Protein AF-A0A933ZCR9-F1 (afdb_monomer_lite)

Foldseek 3Di:
DLVVLLCLLCCQLCVLFLVLLVCLLVLNNLVSLVSPALVNNVRSNLNSLVRSCVLLVHDSVVLVVLAPVVLSVVLNVQLHVLSVLLNVLCVVCVVVCPDPLNNPDDDPDSTSLSSLQSVLVSVVVPCSNNVSSNSNSVSSVVSVVSSVSSSVSSSPDPVSVVSNVVVVVVVVVVVVVVVVVVVVVVVVVVVVVVQLVVLAVVLVVVLPDPQLPPCPDSDPSSVVSYDPVSVVSNVVSVVVVVVVVVVVVLLVLLQVLLVCLVCLNDDPSNCVSFPPCSVVSNCLSVLNDALVNQADDLVNGGPCVYPSSVSSLLSNLQSVLANLVNLLPRQDGHPSSLVNCLDVVRQRDLSNLVSLQVNLQVLLVVCVVVVDPVSLVSSQSSLVSSVSSVSDDHHPSSVVSVVVVVVD

Radius of gyration: 64.04 Å; chains: 1; bounding box: 110×55×159 Å

Sequence (408 aa):
MASDLGSVFSTHALAALTRARAQFELDRWTPGIEAVSEQALRAALNQAVAATARAASVGSAKVLALVPQQEVDAVLAELGPKQKLAHETTRRYGSSFNSFLARSLHVEDSTAGAYLRGLASRHYDDDFISGPLGSFADELTRWQDLMERCISAVRADRALAMSFRLRKLVRVVVSVGAGFVVSAVIAATAWWWLVAVASRKRLDAALANPDPCADASIPAADRRHARPPQLAALQARVDQCAQQRRREAYVAGCTALADHVESGQLTPADDATAGASAPLLRRVAGAGLTLEDLTIDDKAFPCQDTPAGVRLWSLFARSASKAEGLWGQAEKLSPKVTSLLTQKPFALSEESQKQLANHADTITRRALVTGLPAELAHSRTLCNLQVKLGAEPLGRGCKALFRLDAGK

Secondary structure (DSSP, 8-state):
-HHHHHHHHHHHHTHHHHHHHHHHTTT-HHHHHHHT-HHHHHHHHHHHHHHHHHHHTS-HHHHHTTS-HHHHHHHHHHHHHHHHHHHHHHHHSTTGGGSHHHHT---SS--HHHHHHHHHHHTTT-HHHHHHHHHHHHHHHHHHHHHHHHHHHHHH-HHHHHHHHHHHHHHHHHHHHHHHHHHHHHHHHHHHHHHHHHHHHHHHHHHT-S-TTS-TT--HHHHTT--HHHHHHHHHHHHHHHHHHHHHHHHHHHHHHHHHHHHT---HHHHHHHGGGHHHHHHHHTT---TGGGG--GGGSTTTTSHHHHHHHHHHHHHHHT-HHHHTT-----HHHHHHHTSGGGPPPHHHHHHHHHHHHHHHHHHHHH--HHHHHHHHHHHHHHHHTT-PSPPHHHHHHHHHHHT-

pLDDT: mean 93.29, std 7.71, range [57.16, 98.5]

Structure (mmCIF, N/CA/C/O backbone):
data_AF-A0A933ZCR9-F1
#
_entry.id   AF-A0A933ZCR9-F1
#
loop_
_atom_site.group_PDB
_atom_site.id
_atom_site.type_symbol
_atom_site.label_atom_id
_atom_site.label_alt_id
_atom_site.label_comp_id
_atom_site.label_asym_id
_atom_site.label_entity_id
_atom_site.label_seq_id
_atom_site.pdbx_PDB_ins_code
_atom_site.Cartn_x
_atom_site.Cartn_y
_atom_site.Cartn_z
_atom_site.occupancy
_atom_site.B_iso_or_equiv
_atom_site.auth_seq_id
_atom_site.auth_comp_id
_atom_site.auth_asym_id
_atom_site.auth_atom_id
_atom_site.pdbx_PDB_model_num
ATOM 1 N N . MET A 1 1 ? 25.235 -3.968 -55.998 1.00 57.78 1 MET A N 1
ATOM 2 C CA . MET A 1 1 ? 25.898 -4.843 -54.999 1.00 57.78 1 MET A CA 1
ATOM 3 C C . MET A 1 1 ? 27.324 -5.215 -55.389 1.00 57.78 1 MET A C 1
ATOM 5 O O . MET A 1 1 ? 28.221 -4.722 -54.729 1.00 57.78 1 MET A O 1
ATOM 9 N N . ALA A 1 2 ? 27.590 -6.011 -56.439 1.00 65.81 2 ALA A N 1
ATOM 10 C CA . ALA A 1 2 ? 28.974 -6.170 -56.943 1.00 65.81 2 ALA A CA 1
ATOM 11 C C . ALA A 1 2 ? 29.541 -4.836 -57.479 1.00 65.81 2 ALA A C 1
ATOM 13 O O . ALA A 1 2 ? 30.719 -4.531 -57.317 1.00 65.81 2 ALA A O 1
ATOM 14 N N . SER A 1 3 ? 28.648 -3.987 -57.999 1.00 78.00 3 SER A N 1
ATOM 15 C CA . SER A 1 3 ? 28.891 -2.576 -58.317 1.00 78.00 3 SER A CA 1
ATOM 16 C C . SER A 1 3 ? 29.481 -1.767 -57.155 1.00 78.00 3 SER A C 1
ATOM 18 O O . SER A 1 3 ? 30.274 -0.866 -57.406 1.00 78.00 3 SER A O 1
ATOM 20 N N . ASP A 1 4 ? 29.133 -2.097 -55.906 1.00 88.00 4 ASP A N 1
ATOM 21 C CA . ASP A 1 4 ? 29.394 -1.249 -54.735 1.00 88.00 4 ASP A CA 1
ATOM 22 C C . ASP A 1 4 ? 30.826 -1.452 -54.211 1.00 88.00 4 ASP A C 1
ATOM 24 O O . ASP A 1 4 ? 31.459 -0.517 -53.740 1.00 88.00 4 ASP A O 1
ATOM 28 N N . LEU A 1 5 ? 31.379 -2.666 -54.327 1.00 91.56 5 LEU A N 1
ATOM 29 C CA . LEU A 1 5 ? 32.791 -2.911 -54.001 1.00 91.56 5 LEU A CA 1
ATOM 30 C C . LEU A 1 5 ? 33.715 -2.320 -55.064 1.00 91.56 5 LEU A C 1
ATOM 32 O O . LEU A 1 5 ? 34.722 -1.699 -54.733 1.00 91.56 5 LEU A O 1
ATOM 36 N N . GLY A 1 6 ? 33.343 -2.467 -56.338 1.00 93.56 6 GLY A N 1
ATOM 37 C CA . GLY A 1 6 ? 34.090 -1.860 -57.432 1.00 93.56 6 GLY A CA 1
ATOM 38 C C . GLY A 1 6 ? 34.107 -0.335 -57.360 1.00 93.56 6 GLY A C 1
ATOM 39 O O . GLY A 1 6 ? 35.127 0.257 -57.687 1.00 93.56 6 GLY A O 1
ATOM 40 N N . SER A 1 7 ? 33.017 0.302 -56.912 1.00 94.62 7 SER A N 1
ATOM 41 C CA . SER A 1 7 ? 32.989 1.758 -56.725 1.00 94.62 7 SER A CA 1
ATOM 42 C C . SE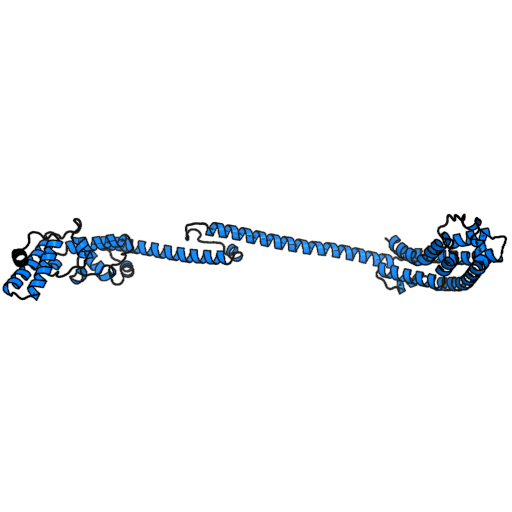R A 1 7 ? 33.844 2.219 -55.538 1.00 94.62 7 SER A C 1
ATOM 44 O O . SER A 1 7 ? 34.529 3.237 -55.643 1.00 94.62 7 SER A O 1
ATOM 46 N N . VAL A 1 8 ? 33.872 1.464 -54.430 1.00 95.38 8 VAL A N 1
ATOM 47 C CA . VAL A 1 8 ? 34.785 1.740 -53.303 1.00 95.38 8 VAL A CA 1
ATOM 48 C C . VAL A 1 8 ? 36.238 1.654 -53.766 1.00 95.38 8 VAL A C 1
ATOM 50 O O . VAL A 1 8 ? 37.016 2.570 -53.501 1.00 95.38 8 VAL A O 1
ATOM 53 N N . PHE A 1 9 ? 36.599 0.600 -54.504 1.00 97.00 9 PHE A N 1
ATOM 54 C CA . PHE A 1 9 ? 37.951 0.453 -55.039 1.00 97.00 9 PHE A CA 1
ATOM 55 C C . PHE A 1 9 ? 38.296 1.592 -56.008 1.00 97.00 9 PHE A C 1
ATOM 57 O O . PHE A 1 9 ? 39.320 2.247 -55.831 1.00 97.00 9 PHE A O 1
ATOM 64 N N . SER A 1 10 ? 37.425 1.882 -56.985 1.00 96.06 10 SER A N 1
ATOM 65 C CA . SER A 1 10 ? 37.676 2.912 -58.003 1.00 96.06 10 SER A CA 1
ATOM 66 C C . SER A 1 10 ? 37.853 4.303 -57.403 1.00 96.06 10 SER A C 1
ATOM 68 O O . SER A 1 10 ? 38.769 5.021 -57.790 1.00 96.06 10 SER A O 1
ATOM 70 N N . THR A 1 11 ? 37.014 4.664 -56.426 1.00 96.56 11 THR A N 1
ATOM 71 C CA . THR A 1 11 ? 37.052 5.978 -55.764 1.00 96.56 11 THR A CA 1
ATOM 72 C C . THR A 1 11 ? 38.414 6.243 -55.133 1.00 96.56 11 THR A C 1
ATOM 74 O O . THR A 1 11 ? 38.951 7.340 -55.245 1.00 96.56 11 THR A O 1
ATOM 77 N N . HIS A 1 12 ? 38.993 5.234 -54.483 1.00 97.00 12 HIS A N 1
ATOM 78 C CA . HIS A 1 12 ? 40.283 5.376 -53.819 1.00 97.00 12 HIS A CA 1
ATOM 79 C C . HIS A 1 12 ? 41.464 5.198 -54.779 1.00 97.00 12 HIS A C 1
ATOM 81 O O . HIS A 1 12 ? 42.428 5.953 -54.680 1.00 97.00 12 HIS A O 1
ATOM 87 N N . ALA A 1 13 ? 41.388 4.258 -55.727 1.00 96.88 13 ALA A N 1
ATOM 88 C CA . ALA A 1 13 ? 42.482 3.969 -56.655 1.00 96.88 13 ALA A CA 1
ATOM 89 C C . ALA A 1 13 ? 42.747 5.141 -57.614 1.00 96.88 13 ALA A C 1
ATOM 91 O O . ALA A 1 13 ? 43.897 5.460 -57.908 1.00 96.88 13 ALA A O 1
ATOM 92 N N . LEU A 1 14 ? 41.684 5.824 -58.051 1.00 96.62 14 LEU A N 1
ATOM 93 C CA . LEU A 1 14 ? 41.764 6.959 -58.973 1.00 96.62 14 LEU A CA 1
ATOM 94 C C . LEU A 1 14 ? 41.868 8.316 -58.253 1.00 96.62 14 LEU A C 1
ATOM 96 O O . LEU A 1 14 ? 41.995 9.345 -58.910 1.00 96.62 14 LEU A O 1
ATOM 100 N N . ALA A 1 15 ? 41.885 8.347 -56.913 1.00 95.88 15 ALA A N 1
ATOM 101 C CA . ALA A 1 15 ? 41.887 9.591 -56.135 1.00 95.88 15 ALA A CA 1
ATOM 102 C C . ALA A 1 15 ? 43.082 10.511 -56.448 1.00 95.88 15 ALA A C 1
ATOM 104 O O . ALA A 1 15 ? 42.958 11.736 -56.406 1.00 95.88 15 ALA A O 1
ATOM 105 N N . ALA A 1 16 ? 44.252 9.944 -56.755 1.00 96.50 16 ALA A N 1
ATOM 106 C CA . ALA A 1 16 ? 45.425 10.715 -57.169 1.00 96.50 16 ALA A CA 1
ATOM 107 C C . ALA A 1 16 ? 45.204 11.406 -58.528 1.00 96.50 16 ALA A C 1
ATOM 109 O O . ALA A 1 16 ? 45.447 12.605 -58.639 1.00 96.50 16 ALA A O 1
ATOM 110 N N . LEU A 1 17 ? 44.645 10.692 -59.512 1.00 96.44 17 LEU A N 1
ATOM 111 C CA . LEU A 1 17 ? 44.313 11.240 -60.832 1.00 96.44 17 LEU A CA 1
ATOM 112 C C . LEU A 1 17 ? 43.226 12.316 -60.742 1.00 96.44 17 LEU A C 1
ATOM 114 O O . LEU A 1 17 ? 43.360 13.374 -61.350 1.00 96.44 17 LEU A O 1
ATOM 118 N N . THR A 1 18 ? 42.176 12.088 -59.945 1.00 95.75 18 THR A N 1
ATOM 119 C CA . THR A 1 18 ? 41.116 13.084 -59.727 1.00 95.75 18 THR A CA 1
ATOM 120 C C . THR A 1 18 ? 41.671 14.360 -59.094 1.00 95.75 18 THR A C 1
ATOM 122 O O . THR A 1 18 ? 41.317 15.459 -59.515 1.00 95.75 18 THR A O 1
ATOM 125 N N . ARG A 1 19 ? 42.582 14.237 -58.116 1.00 96.19 19 ARG A N 1
ATOM 126 C CA . ARG A 1 19 ? 43.256 15.398 -57.513 1.00 96.19 19 ARG A CA 1
ATOM 127 C C . ARG A 1 19 ? 44.158 16.120 -58.507 1.00 96.19 19 ARG A C 1
ATOM 129 O O . ARG A 1 19 ? 44.105 17.343 -58.552 1.00 96.19 19 ARG A O 1
ATOM 136 N N . ALA A 1 20 ? 44.952 15.391 -59.292 1.00 96.38 20 ALA A N 1
ATOM 137 C CA . ALA A 1 20 ? 45.811 15.986 -60.314 1.00 96.38 20 ALA A CA 1
ATOM 138 C C . ALA A 1 20 ? 44.998 16.765 -61.346 1.00 96.38 20 ALA A C 1
ATOM 140 O O . ALA A 1 20 ? 45.296 17.927 -61.602 1.00 96.38 20 ALA A O 1
ATOM 141 N N . ARG A 1 21 ? 43.905 16.177 -61.844 1.00 94.62 21 ARG A N 1
ATOM 142 C CA . ARG A 1 21 ? 42.966 16.863 -62.733 1.00 94.62 21 ARG A CA 1
ATOM 143 C C . ARG A 1 21 ? 42.434 18.154 -62.116 1.00 94.62 21 ARG A C 1
ATOM 145 O O . ARG A 1 21 ? 42.495 19.189 -62.763 1.00 94.62 21 ARG A O 1
ATOM 152 N N . ALA A 1 22 ? 41.960 18.109 -60.872 1.00 94.50 22 ALA A N 1
ATOM 153 C CA . ALA A 1 22 ? 41.454 19.305 -60.201 1.00 94.50 22 ALA A CA 1
ATOM 154 C C . ALA A 1 22 ? 42.527 20.404 -60.069 1.00 94.50 22 ALA A C 1
ATOM 156 O O . ALA A 1 22 ? 42.195 21.583 -60.076 1.00 94.50 22 ALA A O 1
ATOM 157 N N . GLN A 1 23 ? 43.814 20.049 -59.960 1.00 95.56 23 GLN A N 1
ATOM 158 C CA . GLN A 1 23 ? 44.898 21.037 -60.021 1.00 95.56 23 GLN A CA 1
ATOM 159 C C . GLN A 1 23 ? 45.109 21.564 -61.446 1.00 95.56 23 GLN A C 1
ATOM 161 O O . GLN A 1 23 ? 45.300 22.764 -61.621 1.00 95.56 23 GLN A O 1
ATOM 166 N N . PHE A 1 24 ? 45.042 20.700 -62.459 1.00 93.12 24 PHE A N 1
ATOM 167 C CA . PHE A 1 24 ? 45.184 21.104 -63.858 1.00 93.12 24 PHE A CA 1
ATOM 168 C C . PHE A 1 24 ? 44.065 22.041 -64.330 1.00 93.12 24 PHE A C 1
ATOM 170 O O . PHE A 1 24 ? 44.349 23.006 -65.030 1.00 93.12 24 PHE A O 1
ATOM 177 N N . GLU A 1 25 ? 42.826 21.824 -63.883 1.00 90.69 25 GLU A N 1
ATOM 178 C CA . GLU A 1 25 ? 41.686 22.720 -64.145 1.00 90.69 25 GLU A CA 1
ATOM 179 C C . GLU A 1 25 ? 41.847 24.104 -63.488 1.00 90.69 25 GLU A C 1
ATOM 181 O O . GLU A 1 25 ? 41.191 25.064 -63.883 1.00 90.69 25 GLU A O 1
ATOM 186 N N . LEU A 1 26 ? 42.725 24.218 -62.486 1.00 92.25 26 LEU A N 1
ATOM 187 C CA . LEU A 1 26 ? 43.056 25.467 -61.796 1.00 92.25 26 LEU A CA 1
ATOM 188 C C . LEU A 1 26 ? 44.363 26.099 -62.306 1.00 92.25 26 LEU A C 1
ATOM 190 O O . LEU A 1 26 ? 44.931 26.944 -61.611 1.00 92.25 26 LEU A O 1
ATOM 194 N N . ASP A 1 27 ? 44.872 25.659 -63.463 1.00 91.94 27 ASP A N 1
ATOM 195 C CA . ASP A 1 27 ? 46.170 26.054 -64.033 1.00 91.94 27 ASP A CA 1
ATOM 196 C C . ASP A 1 27 ? 47.367 25.786 -63.081 1.00 91.94 27 ASP A C 1
ATOM 198 O O . ASP A 1 27 ? 48.426 26.413 -63.164 1.00 91.94 27 ASP A O 1
ATOM 202 N N . ARG A 1 28 ? 47.230 24.840 -62.137 1.00 93.44 28 ARG A N 1
ATOM 203 C CA . ARG A 1 28 ? 48.271 24.465 -61.159 1.00 93.44 28 ARG A CA 1
ATOM 204 C C . ARG A 1 28 ? 49.031 23.228 -61.623 1.00 93.44 28 ARG A C 1
ATOM 206 O O . ARG A 1 28 ? 48.909 22.140 -61.060 1.00 93.44 28 ARG A O 1
ATOM 213 N N . TRP A 1 29 ? 49.859 23.418 -62.643 1.00 92.25 29 TRP A N 1
ATOM 214 C CA . TRP A 1 29 ? 50.585 22.347 -63.334 1.00 92.25 29 TRP A CA 1
ATOM 215 C C . TRP A 1 29 ? 51.539 21.565 -62.433 1.00 92.25 29 TRP A C 1
ATOM 217 O O . TRP A 1 29 ? 51.454 20.342 -62.363 1.00 92.25 29 TRP A O 1
ATOM 227 N N . THR A 1 30 ? 52.408 22.264 -61.700 1.00 94.69 30 THR A N 1
ATOM 228 C CA . THR A 1 30 ? 53.403 21.639 -60.818 1.00 94.69 30 THR A CA 1
ATOM 229 C C . THR A 1 30 ? 52.731 20.814 -59.708 1.00 94.69 30 THR A C 1
ATOM 231 O O . THR A 1 30 ? 52.989 19.610 -59.658 1.00 94.69 30 THR A O 1
ATOM 234 N N . PRO A 1 31 ? 51.772 21.356 -58.920 1.00 96.38 31 PRO A N 1
ATOM 235 C CA . PRO A 1 31 ? 51.023 20.545 -57.955 1.00 96.38 31 PRO A CA 1
ATOM 236 C C . PRO A 1 31 ? 50.242 19.385 -58.585 1.00 96.38 31 PRO A C 1
ATOM 238 O O . PRO A 1 31 ? 50.102 18.327 -57.972 1.00 96.38 31 PRO A O 1
ATOM 241 N N . GLY A 1 32 ? 49.717 19.565 -59.801 1.00 96.31 32 GLY A N 1
ATOM 242 C CA . GLY A 1 32 ? 49.005 18.511 -60.518 1.00 96.31 32 GLY A CA 1
ATOM 243 C C . GLY A 1 32 ? 49.913 17.345 -60.906 1.00 96.31 32 GLY A C 1
ATOM 244 O O . GLY A 1 32 ? 49.552 16.198 -60.659 1.00 96.31 32 GLY A O 1
ATOM 245 N N . ILE A 1 33 ? 51.117 17.621 -61.421 1.00 96.94 33 ILE A N 1
ATOM 246 C CA . ILE A 1 33 ? 52.121 16.592 -61.737 1.00 96.94 33 ILE A CA 1
ATOM 247 C C . ILE A 1 33 ? 52.625 15.910 -60.458 1.00 96.94 33 ILE A C 1
ATOM 249 O O . ILE A 1 33 ? 52.781 14.690 -60.434 1.00 96.94 33 ILE A O 1
ATOM 253 N N . GLU A 1 34 ? 52.842 16.652 -59.369 1.00 96.81 34 GLU A N 1
ATOM 254 C CA . GLU A 1 34 ? 53.254 16.081 -58.076 1.00 96.81 34 GLU A CA 1
ATOM 255 C C . GLU A 1 34 ? 52.186 15.145 -57.476 1.00 96.81 34 GLU A C 1
ATOM 257 O O . GLU A 1 34 ? 52.515 14.102 -56.894 1.00 96.81 34 GLU A O 1
ATOM 262 N N . ALA A 1 35 ? 50.900 15.472 -57.659 1.00 96.94 35 ALA A N 1
ATOM 263 C CA . ALA A 1 35 ? 49.771 14.690 -57.149 1.00 96.94 35 ALA A CA 1
ATOM 264 C C . ALA A 1 35 ? 49.655 13.282 -57.763 1.00 96.94 35 ALA A C 1
ATOM 266 O O . ALA A 1 35 ? 49.027 12.410 -57.155 1.00 96.94 35 ALA A O 1
ATOM 267 N N . VAL A 1 36 ? 50.275 13.051 -58.924 1.00 97.25 36 VAL A N 1
ATOM 268 C CA . VAL A 1 36 ? 50.370 11.748 -59.610 1.00 97.25 36 VAL A CA 1
ATOM 269 C C . VAL A 1 36 ? 51.797 11.193 -59.603 1.00 97.25 36 VAL A C 1
ATOM 271 O O . VAL A 1 36 ? 52.212 10.490 -60.520 1.00 97.25 36 VAL A O 1
ATOM 274 N N . SER A 1 37 ? 52.551 11.482 -58.542 1.00 97.19 37 SER A N 1
ATOM 275 C CA . SER A 1 37 ? 53.825 10.809 -58.282 1.00 97.19 37 SER A CA 1
ATOM 276 C C . SER A 1 37 ? 53.674 9.310 -58.066 1.00 97.19 37 SER A C 1
ATOM 278 O O . SER A 1 37 ? 52.630 8.834 -57.615 1.00 97.19 37 SER A O 1
ATOM 280 N N . GLU A 1 38 ? 54.761 8.573 -58.308 1.00 97.38 38 GLU A N 1
ATOM 281 C CA . GLU A 1 38 ? 54.852 7.140 -58.007 1.00 97.38 38 GLU A CA 1
ATOM 282 C C . GLU A 1 38 ? 54.348 6.833 -56.586 1.00 97.38 38 GLU A C 1
ATOM 284 O O . GLU A 1 38 ? 53.498 5.963 -56.378 1.00 97.38 38 GLU A O 1
ATOM 289 N N . GLN A 1 39 ? 54.824 7.601 -55.600 1.00 97.19 39 GLN A N 1
ATOM 290 C CA . GLN A 1 39 ? 54.431 7.443 -54.204 1.00 97.19 39 GLN A CA 1
ATOM 291 C C . GLN A 1 39 ? 52.937 7.722 -53.991 1.00 97.19 39 GLN A C 1
ATOM 293 O O . GLN A 1 39 ? 52.275 6.979 -53.262 1.00 97.19 39 GLN A O 1
ATOM 298 N N . ALA A 1 40 ? 52.389 8.766 -54.622 1.00 97.06 40 ALA A N 1
ATOM 299 C CA . ALA A 1 40 ? 50.978 9.118 -54.494 1.00 97.06 40 ALA A CA 1
ATOM 300 C C . ALA A 1 40 ? 50.055 8.060 -55.118 1.00 97.06 40 ALA A C 1
ATOM 302 O O . ALA A 1 40 ? 49.039 7.710 -54.512 1.00 97.06 40 ALA A O 1
ATOM 303 N N . LEU A 1 41 ? 50.417 7.515 -56.283 1.00 97.75 41 LEU A N 1
ATOM 304 C CA . LEU A 1 41 ? 49.654 6.460 -56.955 1.00 97.75 41 LEU A CA 1
ATOM 305 C C . LEU A 1 41 ? 49.719 5.138 -56.184 1.00 97.75 41 LEU A C 1
ATOM 307 O O . LEU A 1 41 ? 48.682 4.514 -55.945 1.00 97.75 41 LEU A O 1
ATOM 311 N N . ARG A 1 42 ? 50.903 4.751 -55.691 1.00 97.88 42 ARG A N 1
ATOM 312 C CA . ARG A 1 42 ? 51.064 3.566 -54.832 1.00 97.88 42 ARG A CA 1
ATOM 313 C C . ARG A 1 42 ? 50.271 3.703 -53.530 1.00 97.88 42 ARG A C 1
ATOM 315 O O . ARG A 1 42 ? 49.605 2.758 -53.103 1.00 97.88 42 ARG A O 1
ATOM 322 N N . ALA A 1 43 ? 50.286 4.885 -52.912 1.00 97.25 43 ALA A N 1
ATOM 323 C CA . ALA A 1 43 ? 49.485 5.163 -51.722 1.00 97.25 43 ALA A CA 1
ATOM 324 C C . ALA A 1 43 ? 47.976 5.077 -52.008 1.00 97.25 43 ALA A C 1
ATOM 326 O O . ALA A 1 43 ? 47.247 4.473 -51.219 1.00 97.25 43 ALA A O 1
ATOM 327 N N . ALA A 1 44 ? 47.510 5.626 -53.134 1.00 97.12 44 ALA A N 1
ATOM 328 C CA . ALA A 1 44 ? 46.111 5.551 -53.556 1.00 97.12 44 ALA A CA 1
ATOM 329 C C . ALA A 1 44 ? 45.656 4.0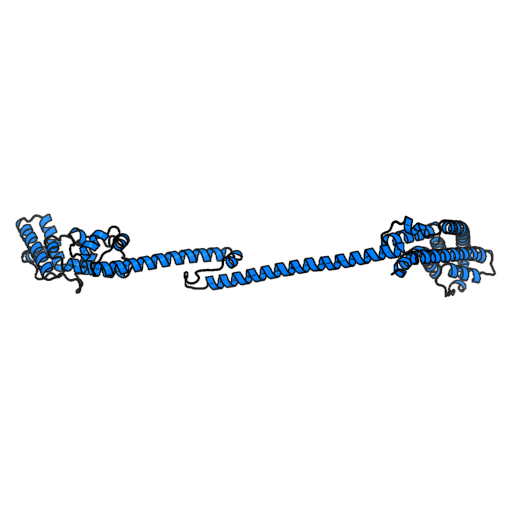97 -53.782 1.00 97.12 44 ALA A C 1
ATOM 331 O O . ALA A 1 44 ? 44.610 3.688 -53.271 1.00 97.12 44 ALA A O 1
ATOM 332 N N . LEU A 1 45 ? 46.480 3.281 -54.448 1.00 97.88 45 LEU A N 1
ATOM 333 C CA . LEU A 1 45 ? 46.218 1.853 -54.637 1.00 97.88 45 LEU A CA 1
ATOM 334 C C . LEU A 1 45 ? 46.131 1.105 -53.297 1.00 97.88 45 LEU A C 1
ATOM 336 O O . LEU A 1 45 ? 45.170 0.373 -53.055 1.00 97.88 45 LEU A O 1
ATOM 340 N N . ASN A 1 46 ? 47.081 1.328 -52.387 1.00 97.75 46 ASN A N 1
ATOM 341 C CA . ASN A 1 46 ? 47.066 0.705 -51.059 1.00 97.75 46 ASN A CA 1
ATOM 342 C C . ASN A 1 46 ? 45.814 1.089 -50.254 1.00 97.75 46 ASN A C 1
ATOM 344 O O . ASN A 1 46 ? 45.206 0.243 -49.589 1.00 97.75 46 ASN A O 1
ATOM 348 N N . GLN A 1 47 ? 45.386 2.352 -50.340 1.00 97.38 47 GLN A N 1
ATOM 349 C CA . GLN A 1 47 ? 44.141 2.813 -49.725 1.00 97.38 47 GLN A CA 1
ATOM 350 C C . GLN A 1 47 ? 42.914 2.141 -50.350 1.00 97.38 47 GLN A C 1
ATOM 352 O O . GLN A 1 47 ? 42.012 1.738 -49.612 1.00 97.38 47 GLN A O 1
ATOM 357 N N . ALA A 1 48 ? 42.892 1.959 -51.672 1.00 97.44 48 ALA A N 1
ATOM 358 C CA . ALA A 1 48 ? 41.816 1.262 -52.372 1.00 97.44 48 ALA A CA 1
ATOM 359 C C . ALA A 1 48 ? 41.692 -0.200 -51.937 1.00 97.44 48 ALA A C 1
ATOM 361 O O . ALA A 1 48 ? 40.591 -0.659 -51.610 1.00 97.44 48 ALA A O 1
ATOM 362 N N . VAL A 1 49 ? 42.822 -0.904 -51.843 1.00 97.94 49 VAL A N 1
ATOM 363 C CA . VAL A 1 49 ? 42.898 -2.279 -51.334 1.00 97.94 49 VAL A CA 1
ATOM 364 C C . VAL A 1 49 ? 42.359 -2.345 -49.902 1.00 97.94 49 VAL A C 1
ATOM 366 O O . VAL A 1 49 ? 41.466 -3.143 -49.613 1.00 97.94 49 VAL A O 1
ATOM 369 N N . ALA A 1 50 ? 42.826 -1.464 -49.011 1.00 97.38 50 ALA A N 1
ATOM 370 C CA . ALA A 1 50 ? 42.408 -1.447 -47.609 1.00 97.38 50 ALA A CA 1
ATOM 371 C C . ALA A 1 50 ? 40.927 -1.069 -47.417 1.00 97.38 50 ALA A C 1
ATOM 373 O O . ALA A 1 50 ? 40.233 -1.648 -46.576 1.00 97.38 50 ALA A O 1
ATOM 374 N N . ALA A 1 51 ? 40.411 -0.095 -48.170 1.00 96.44 51 ALA A N 1
ATOM 375 C CA . ALA A 1 51 ? 39.005 0.305 -48.114 1.00 96.44 51 ALA A CA 1
ATOM 376 C C . ALA A 1 51 ? 38.084 -0.822 -48.597 1.00 96.44 51 ALA A C 1
ATOM 378 O O . ALA A 1 51 ? 37.108 -1.159 -47.923 1.00 96.44 51 ALA A O 1
ATOM 379 N N . THR A 1 52 ? 38.447 -1.464 -49.705 1.00 96.19 52 THR A N 1
ATOM 380 C CA . THR A 1 52 ? 37.688 -2.581 -50.282 1.00 96.19 52 THR A CA 1
ATOM 381 C C . THR A 1 52 ? 37.705 -3.798 -49.360 1.00 96.19 52 THR A C 1
ATOM 383 O O . THR A 1 52 ? 36.658 -4.392 -49.101 1.00 96.19 52 THR A O 1
ATOM 386 N N . ALA A 1 53 ? 38.862 -4.119 -48.773 1.00 96.12 53 ALA A N 1
ATOM 387 C CA . ALA A 1 53 ? 39.002 -5.194 -47.794 1.00 96.12 53 ALA A CA 1
ATOM 388 C C . ALA A 1 53 ? 38.124 -4.957 -46.551 1.00 96.12 53 ALA A C 1
ATOM 390 O O . ALA A 1 53 ? 37.375 -5.845 -46.135 1.00 96.12 53 ALA A O 1
ATOM 391 N N . ARG A 1 54 ? 38.121 -3.727 -46.010 1.00 95.44 54 ARG A N 1
ATOM 392 C CA . ARG A 1 54 ? 37.250 -3.332 -44.885 1.00 95.44 54 ARG A CA 1
ATOM 393 C C . ARG A 1 54 ? 35.764 -3.393 -45.231 1.00 95.44 54 ARG A C 1
ATOM 395 O O . ARG A 1 54 ? 34.965 -3.813 -44.387 1.00 95.44 54 ARG A O 1
ATOM 402 N N . ALA A 1 55 ? 35.389 -2.985 -46.443 1.00 93.31 55 ALA A N 1
ATOM 403 C CA . ALA A 1 55 ? 34.010 -3.053 -46.914 1.00 93.31 55 ALA A CA 1
ATOM 404 C C . ALA A 1 55 ? 33.535 -4.513 -46.997 1.00 93.31 55 ALA A C 1
ATOM 406 O O . ALA A 1 55 ? 32.495 -4.853 -46.429 1.00 93.31 55 ALA A O 1
ATOM 407 N N . ALA A 1 56 ? 34.343 -5.384 -47.608 1.00 93.38 56 ALA A N 1
ATOM 408 C CA . ALA A 1 56 ? 34.053 -6.806 -47.791 1.00 93.38 56 ALA A CA 1
ATOM 409 C C . ALA A 1 56 ? 34.322 -7.684 -46.552 1.00 93.38 56 ALA A C 1
ATOM 411 O O . ALA A 1 56 ? 34.000 -8.873 -46.585 1.00 93.38 56 ALA A O 1
ATOM 412 N N . SER A 1 57 ? 34.882 -7.122 -45.471 1.00 92.81 57 SER A N 1
ATOM 413 C CA . SER A 1 57 ? 35.319 -7.858 -44.272 1.00 92.81 57 SER A CA 1
ATOM 414 C C . SER A 1 57 ? 36.286 -9.006 -44.580 1.00 92.81 57 SER A C 1
ATOM 416 O O . SER A 1 57 ? 36.167 -10.099 -44.034 1.00 92.81 57 SER A O 1
ATOM 418 N N . VAL A 1 58 ? 37.257 -8.753 -45.455 1.00 95.25 58 VAL A N 1
ATOM 419 C CA . VAL A 1 58 ? 38.339 -9.696 -45.766 1.00 95.25 58 VAL A CA 1
ATOM 420 C C . VAL A 1 58 ? 39.697 -9.072 -45.453 1.00 95.25 58 VAL A C 1
ATOM 422 O O . VAL A 1 58 ? 39.797 -7.866 -45.244 1.00 95.25 58 VAL A O 1
ATOM 425 N N . GLY A 1 59 ? 40.759 -9.878 -45.439 1.00 95.69 59 GLY A N 1
ATOM 426 C CA . GLY A 1 59 ? 42.125 -9.360 -45.337 1.00 95.69 59 GLY A CA 1
ATOM 427 C C . GLY A 1 59 ? 42.568 -8.640 -46.615 1.00 95.69 59 GLY A C 1
ATOM 428 O O . GLY A 1 59 ? 42.242 -9.077 -47.720 1.00 95.69 59 GLY A O 1
ATOM 429 N N . SER A 1 60 ? 43.361 -7.572 -46.475 1.00 97.56 60 SER A N 1
ATOM 430 C CA . SER A 1 60 ? 43.909 -6.801 -47.604 1.00 97.56 60 SER A CA 1
ATOM 431 C C . SER A 1 60 ? 44.690 -7.662 -48.597 1.00 97.56 60 SER A C 1
ATOM 433 O O . SER A 1 60 ? 44.593 -7.427 -49.795 1.00 97.56 60 SER A O 1
ATOM 435 N N . ALA A 1 61 ? 45.380 -8.709 -48.125 1.00 96.94 61 ALA A N 1
ATOM 436 C CA . ALA A 1 61 ? 46.102 -9.661 -48.973 1.00 96.94 61 ALA A CA 1
ATOM 437 C C . ALA A 1 61 ? 45.205 -10.309 -50.043 1.00 96.94 61 ALA A C 1
ATOM 439 O O . ALA A 1 61 ? 45.638 -10.520 -51.171 1.00 96.94 61 ALA A O 1
ATOM 440 N N . LYS A 1 62 ? 43.930 -10.565 -49.718 1.00 96.69 62 LYS A N 1
ATOM 441 C CA . LYS A 1 62 ? 42.973 -11.162 -50.655 1.00 96.69 62 LYS A CA 1
ATOM 442 C C . LYS A 1 62 ? 42.587 -10.202 -51.778 1.00 96.69 62 LYS A C 1
ATOM 444 O O . LYS A 1 62 ? 42.448 -10.628 -52.915 1.00 96.69 62 LYS A O 1
ATOM 449 N N . VAL A 1 63 ? 42.416 -8.919 -51.463 1.00 97.06 63 VAL A N 1
ATOM 450 C CA . VAL A 1 63 ? 42.132 -7.892 -52.477 1.00 97.06 63 VAL A CA 1
ATOM 451 C C . VAL A 1 63 ? 43.390 -7.604 -53.299 1.00 97.06 63 VAL A C 1
ATOM 453 O O . VAL A 1 63 ? 43.303 -7.460 -54.512 1.00 97.06 63 VAL A O 1
ATOM 456 N N . LEU A 1 64 ? 44.562 -7.588 -52.658 1.00 97.06 64 LEU A N 1
ATOM 457 C CA . LEU A 1 64 ? 45.848 -7.376 -53.321 1.00 97.06 64 LEU A CA 1
ATOM 458 C C . LEU A 1 64 ? 46.174 -8.483 -54.336 1.00 97.06 64 LEU A C 1
ATOM 460 O O . LEU A 1 64 ? 46.731 -8.184 -55.383 1.00 97.06 64 LEU A O 1
ATOM 464 N N . ALA A 1 65 ? 45.772 -9.730 -54.069 1.00 97.12 65 ALA A N 1
ATOM 465 C CA . ALA A 1 65 ? 45.934 -10.854 -54.995 1.00 97.12 65 ALA A CA 1
ATOM 466 C C . ALA A 1 65 ? 45.157 -10.693 -56.319 1.00 97.12 65 ALA A C 1
ATOM 468 O O . ALA A 1 65 ? 45.465 -11.377 -57.289 1.00 97.12 65 ALA A O 1
ATOM 469 N N . LEU A 1 66 ? 44.162 -9.798 -56.370 1.00 96.75 66 LEU A N 1
ATOM 470 C CA . LEU A 1 66 ? 43.425 -9.461 -57.596 1.00 96.75 66 LEU A CA 1
ATOM 471 C C . LEU A 1 66 ? 44.098 -8.348 -58.408 1.00 96.75 66 LEU A C 1
ATOM 473 O O . LEU A 1 66 ? 43.670 -8.055 -59.522 1.00 96.75 66 LEU A O 1
ATOM 477 N N . VAL A 1 67 ? 45.117 -7.701 -57.842 1.00 97.25 67 VAL A N 1
ATOM 478 C CA . VAL A 1 67 ? 45.860 -6.625 -58.488 1.00 97.25 67 VAL A CA 1
ATOM 479 C C . VAL A 1 67 ? 47.121 -7.229 -59.116 1.00 97.25 67 VAL A C 1
ATOM 481 O O . VAL A 1 67 ? 47.918 -7.824 -58.385 1.00 97.25 67 VAL A O 1
ATOM 484 N N . PRO A 1 68 ? 47.353 -7.071 -60.431 1.00 97.38 68 PRO A N 1
ATOM 485 C CA . PRO A 1 68 ? 48.557 -7.561 -61.099 1.00 97.38 68 PRO A CA 1
ATOM 486 C C . PRO A 1 68 ? 49.782 -6.737 -60.660 1.00 97.38 68 PRO A C 1
ATOM 488 O O . PRO A 1 68 ? 50.177 -5.779 -61.320 1.00 97.38 68 PRO A O 1
ATOM 491 N N . GLN A 1 69 ? 50.378 -7.096 -59.516 1.00 97.19 69 GLN A N 1
ATOM 492 C CA . GLN A 1 69 ? 51.463 -6.332 -58.875 1.00 97.19 69 GLN A CA 1
ATOM 493 C C . GLN A 1 69 ? 52.655 -6.095 -59.807 1.00 97.19 69 GLN A C 1
ATOM 495 O O . GLN A 1 69 ? 53.201 -5.002 -59.826 1.00 97.19 69 GLN A O 1
ATOM 500 N N . GLN A 1 70 ? 53.005 -7.083 -60.635 1.00 97.62 70 GLN A N 1
ATOM 501 C CA . GLN A 1 70 ? 54.106 -6.953 -61.593 1.00 97.62 70 GLN A CA 1
ATOM 502 C C . GLN A 1 70 ? 53.843 -5.859 -62.638 1.00 97.62 70 GLN A C 1
ATOM 504 O O . GLN A 1 70 ? 54.740 -5.081 -62.944 1.00 97.62 70 GLN A O 1
ATOM 509 N N . GLU A 1 71 ? 52.612 -5.758 -63.153 1.00 97.81 71 GLU A N 1
ATOM 510 C CA . GLU A 1 71 ? 52.234 -4.697 -64.096 1.00 97.81 71 GLU A CA 1
ATOM 511 C C . GLU A 1 71 ? 52.173 -3.331 -63.404 1.00 97.81 71 GLU A C 1
ATOM 513 O O . GLU A 1 71 ? 52.602 -2.333 -63.977 1.00 97.81 71 GLU A O 1
ATOM 518 N N . VAL A 1 72 ? 51.680 -3.287 -62.160 1.00 97.69 72 VAL A N 1
ATOM 519 C CA . VAL A 1 72 ? 51.659 -2.070 -61.333 1.00 97.69 72 VAL A CA 1
ATOM 520 C C . VAL A 1 72 ? 53.074 -1.542 -61.118 1.00 97.69 72 VAL A C 1
ATOM 522 O O . VAL A 1 72 ? 53.324 -0.363 -61.356 1.00 97.69 72 VAL A O 1
ATOM 525 N N . ASP A 1 73 ? 53.999 -2.402 -60.697 1.00 97.69 73 ASP A N 1
ATOM 526 C CA . ASP A 1 73 ? 55.381 -2.013 -60.431 1.00 97.69 73 ASP A CA 1
ATOM 527 C C . ASP A 1 73 ? 56.110 -1.599 -61.716 1.00 97.69 73 ASP A C 1
ATOM 529 O O . ASP A 1 73 ? 56.849 -0.616 -61.693 1.00 97.69 73 ASP A O 1
ATOM 533 N N . ALA A 1 74 ? 55.850 -2.273 -62.843 1.00 97.69 74 ALA A N 1
ATOM 534 C CA . ALA A 1 74 ? 56.413 -1.904 -64.141 1.00 97.69 74 ALA A CA 1
ATOM 535 C C . ALA A 1 74 ? 55.944 -0.514 -64.609 1.00 97.69 74 ALA A C 1
ATOM 537 O O . ALA A 1 74 ? 56.773 0.328 -64.953 1.00 97.69 74 ALA A O 1
ATOM 538 N N . VAL A 1 75 ? 54.633 -0.240 -64.562 1.00 97.81 75 VAL A N 1
ATOM 539 C CA . VAL A 1 75 ? 54.086 1.076 -64.948 1.00 97.81 75 VAL A CA 1
ATOM 540 C C . VAL A 1 75 ? 54.615 2.175 -64.026 1.00 97.81 75 VAL A C 1
ATOM 542 O O . VAL A 1 75 ? 55.003 3.238 -64.498 1.00 97.81 75 VAL A O 1
ATOM 545 N N . LEU A 1 76 ? 54.682 1.930 -62.714 1.00 97.62 76 LEU A N 1
ATOM 546 C CA . LEU A 1 76 ? 55.205 2.908 -61.757 1.00 97.62 76 LEU A CA 1
ATOM 547 C C . LEU A 1 76 ? 56.699 3.207 -61.971 1.00 97.62 76 LEU A C 1
ATOM 549 O O . LEU A 1 76 ? 57.098 4.371 -61.890 1.00 97.62 76 LEU A O 1
ATOM 553 N N . ALA A 1 77 ? 57.502 2.189 -62.298 1.00 97.38 77 ALA A N 1
ATOM 554 C CA . ALA A 1 77 ? 58.922 2.351 -62.603 1.00 97.38 77 ALA A CA 1
ATOM 555 C C . ALA A 1 77 ? 59.163 3.183 -63.877 1.00 97.38 77 ALA A C 1
ATOM 557 O O . ALA A 1 77 ? 60.094 3.988 -63.913 1.00 97.38 77 ALA A O 1
ATOM 558 N N . GLU A 1 78 ? 58.318 3.032 -64.904 1.00 97.69 78 GLU A N 1
ATOM 559 C CA . GLU A 1 78 ? 58.383 3.828 -66.141 1.00 97.69 78 GLU A CA 1
ATOM 560 C C . GLU A 1 78 ? 57.828 5.252 -65.957 1.00 97.69 78 GLU A C 1
ATOM 562 O O . GLU A 1 78 ? 58.358 6.215 -66.522 1.00 97.69 78 GLU A O 1
ATOM 567 N N . LEU A 1 79 ? 56.792 5.406 -65.129 1.00 97.44 79 LEU A N 1
ATOM 568 C CA . LEU A 1 79 ? 56.154 6.687 -64.835 1.00 97.44 79 LEU A CA 1
ATOM 569 C C . LEU A 1 79 ? 57.099 7.644 -64.092 1.00 97.44 79 LEU A C 1
ATOM 571 O O . LEU A 1 79 ? 57.123 8.833 -64.403 1.00 97.44 79 LEU A O 1
ATOM 575 N N . GLY A 1 80 ? 57.885 7.154 -63.127 1.00 96.31 80 GLY A N 1
ATOM 576 C CA . GLY A 1 80 ? 58.731 7.986 -62.260 1.00 96.31 80 GLY A CA 1
ATOM 577 C C . GLY A 1 80 ? 59.704 8.914 -63.013 1.00 96.31 80 GLY A C 1
ATOM 578 O O . GLY A 1 80 ? 59.677 10.129 -62.791 1.00 96.31 80 GLY A O 1
ATOM 579 N N . PRO A 1 81 ? 60.558 8.401 -63.921 1.00 98.06 81 PRO A N 1
ATOM 580 C CA . PRO A 1 81 ? 61.446 9.232 -64.736 1.00 98.06 81 PRO A CA 1
ATOM 581 C C . PRO A 1 81 ? 60.693 10.227 -65.630 1.00 98.06 81 PRO A C 1
ATOM 583 O O . PRO A 1 81 ? 61.075 11.395 -65.699 1.00 98.06 81 PRO A O 1
ATOM 586 N N . LYS A 1 82 ? 59.590 9.799 -66.262 1.00 98.06 82 LYS A N 1
ATOM 587 C CA . LYS A 1 82 ? 58.767 10.653 -67.139 1.00 98.06 82 LYS A CA 1
ATOM 588 C C . LYS A 1 82 ? 58.078 11.777 -66.364 1.00 98.06 82 LYS A C 1
ATOM 590 O O . LYS A 1 82 ? 58.042 12.912 -66.829 1.00 98.06 82 LYS A O 1
ATOM 595 N N . GLN A 1 83 ? 57.620 11.494 -65.145 1.00 97.81 83 GLN A N 1
ATOM 596 C CA . GLN A 1 83 ? 57.067 12.494 -64.236 1.00 97.81 83 GLN A CA 1
ATOM 597 C C . GLN A 1 83 ? 58.107 13.567 -63.891 1.00 97.81 83 GLN A C 1
ATOM 599 O O . GLN A 1 83 ? 57.789 14.753 -63.922 1.00 97.81 83 GLN A O 1
ATOM 604 N N . LYS A 1 84 ? 59.350 13.172 -63.575 1.00 97.62 84 LYS A N 1
ATOM 605 C CA . LYS A 1 84 ? 60.431 14.124 -63.262 1.00 97.62 84 LYS A CA 1
ATOM 606 C C . LYS A 1 84 ? 60.730 15.039 -64.447 1.00 97.62 84 LYS A C 1
ATOM 608 O O . LYS A 1 84 ? 60.815 16.247 -64.253 1.00 97.62 84 LYS A O 1
ATOM 613 N N . LEU A 1 85 ? 60.802 14.483 -65.659 1.00 97.56 85 LEU A N 1
ATOM 614 C CA . LEU A 1 85 ? 60.986 15.266 -66.884 1.00 97.56 85 LEU A CA 1
ATOM 615 C C . LEU A 1 85 ? 59.823 16.242 -67.108 1.00 97.56 85 LEU A C 1
ATOM 617 O O . LEU A 1 85 ? 60.055 17.433 -67.286 1.00 97.56 85 LEU A O 1
ATOM 621 N N . ALA A 1 86 ? 58.573 15.780 -67.007 1.00 96.94 86 ALA A N 1
ATOM 622 C CA . ALA A 1 86 ? 57.396 16.644 -67.109 1.00 96.94 86 ALA A CA 1
ATOM 623 C C . ALA A 1 86 ? 57.392 17.753 -66.036 1.00 96.94 86 ALA A C 1
ATOM 625 O O . ALA A 1 86 ? 57.066 18.910 -66.311 1.00 96.94 86 ALA A O 1
ATOM 626 N N . HIS A 1 87 ? 57.798 17.429 -64.809 1.00 96.81 87 HIS A N 1
ATOM 627 C CA . HIS A 1 87 ? 57.912 18.380 -63.709 1.00 96.81 87 HIS A CA 1
ATOM 628 C C . HIS A 1 87 ? 58.998 19.442 -63.965 1.00 96.81 87 HIS A C 1
ATOM 630 O O . HIS A 1 87 ? 58.766 20.634 -63.765 1.00 96.81 87 HIS A O 1
ATOM 636 N N . GLU A 1 88 ? 60.168 19.045 -64.468 1.00 96.94 88 GLU A N 1
ATOM 637 C CA . GLU A 1 88 ? 61.239 19.969 -64.858 1.00 96.94 88 GLU A CA 1
ATOM 638 C C . GLU A 1 88 ? 60.828 20.863 -66.035 1.00 96.94 88 GLU A C 1
ATOM 640 O O . GLU A 1 88 ? 61.040 22.078 -65.981 1.00 96.94 88 GLU A O 1
ATOM 645 N N . THR A 1 89 ? 60.171 20.293 -67.050 1.00 96.12 89 THR A N 1
ATOM 646 C CA . THR A 1 89 ? 59.615 21.033 -68.190 1.00 96.12 89 THR A CA 1
ATOM 647 C C . THR A 1 89 ? 58.583 22.058 -67.726 1.00 96.12 89 THR A C 1
ATOM 649 O O . THR A 1 89 ? 58.694 23.234 -68.073 1.00 96.12 89 THR A O 1
ATOM 652 N N . THR A 1 90 ? 57.623 21.675 -66.877 1.00 94.06 90 THR A N 1
ATOM 653 C CA . THR A 1 90 ? 56.633 22.632 -66.342 1.00 94.06 90 THR A CA 1
ATOM 654 C C . THR A 1 90 ? 57.256 23.710 -65.467 1.00 94.06 90 THR A C 1
ATOM 656 O O . THR A 1 90 ? 56.813 24.854 -65.510 1.00 94.06 90 THR A O 1
ATOM 659 N N . ARG A 1 91 ? 58.321 23.403 -64.720 1.00 94.50 91 ARG A N 1
ATOM 660 C CA . ARG A 1 91 ? 59.044 24.408 -63.932 1.00 94.50 91 ARG A CA 1
ATOM 661 C C . ARG A 1 91 ? 59.826 25.387 -64.812 1.00 94.50 91 ARG A C 1
ATOM 663 O O . ARG A 1 91 ? 59.863 26.575 -64.501 1.00 94.50 91 ARG A O 1
ATOM 670 N N . ARG A 1 92 ? 60.457 24.907 -65.890 1.00 95.06 92 ARG A N 1
ATOM 671 C CA . ARG A 1 92 ? 61.261 25.735 -66.806 1.00 95.06 92 ARG A CA 1
ATOM 672 C C . ARG A 1 92 ? 60.391 26.595 -67.727 1.00 95.06 92 ARG A C 1
ATOM 674 O O . ARG A 1 92 ? 60.721 27.755 -67.941 1.00 95.06 92 ARG A O 1
ATOM 681 N N . TYR A 1 93 ? 59.284 26.046 -68.222 1.00 92.94 93 TYR A N 1
ATOM 682 C CA . TYR A 1 93 ? 58.404 26.687 -69.208 1.00 92.94 93 TYR A CA 1
ATOM 683 C C . TYR A 1 93 ? 57.034 27.082 -68.631 1.00 92.94 93 TYR A C 1
ATOM 685 O O . TYR A 1 93 ? 56.094 27.345 -69.374 1.00 92.94 93 TYR A O 1
ATOM 693 N N . GLY A 1 94 ? 56.918 27.162 -67.300 1.00 85.06 94 GLY A N 1
ATOM 694 C CA . GLY A 1 94 ? 55.686 27.467 -66.555 1.00 85.06 94 GLY A CA 1
ATOM 695 C C . GLY A 1 94 ? 54.906 28.679 -67.068 1.00 85.06 94 GLY A C 1
ATOM 696 O O . GLY A 1 94 ? 53.679 28.662 -67.115 1.00 85.06 94 GLY A O 1
ATOM 697 N N . SER A 1 95 ? 55.616 29.726 -67.495 1.00 84.75 95 SER A N 1
ATOM 698 C CA . SER A 1 95 ? 55.021 30.939 -68.064 1.00 84.75 95 SER A CA 1
ATOM 699 C C . SER A 1 95 ? 54.312 30.693 -69.400 1.00 84.75 95 SER A C 1
ATOM 701 O O . SER A 1 95 ? 53.276 31.308 -69.647 1.00 84.75 95 SER A O 1
ATOM 703 N N . SER A 1 96 ? 54.811 29.774 -70.229 1.00 82.44 96 SER A N 1
ATOM 704 C CA . SER A 1 96 ? 54.219 29.419 -71.526 1.00 82.44 96 SER A CA 1
ATOM 705 C C . SER A 1 96 ? 52.869 28.709 -71.371 1.00 82.44 96 SER A C 1
ATOM 707 O O . SER A 1 96 ? 51.960 28.926 -72.177 1.00 82.44 96 SER A O 1
ATOM 709 N N . PHE A 1 97 ? 52.697 27.946 -70.285 1.00 79.38 97 PHE A N 1
ATOM 710 C CA . PHE A 1 97 ? 51.439 27.267 -69.943 1.00 79.38 97 PHE A CA 1
ATOM 711 C C . PHE A 1 97 ? 50.363 28.199 -69.372 1.00 79.38 97 PHE A C 1
ATOM 713 O O . PHE A 1 97 ? 49.221 27.785 -69.235 1.00 79.38 97 PHE A O 1
ATOM 720 N N . ASN A 1 98 ? 50.692 29.456 -69.058 1.00 76.25 98 ASN A N 1
ATOM 721 C CA . ASN A 1 98 ? 49.713 30.463 -68.625 1.00 76.25 98 ASN A CA 1
ATOM 722 C C . ASN A 1 98 ? 49.197 31.331 -69.785 1.00 76.25 98 ASN A C 1
ATOM 724 O O . ASN A 1 98 ? 48.462 32.297 -69.564 1.00 76.25 98 ASN A O 1
ATOM 728 N N . SER A 1 99 ? 49.589 31.019 -71.025 1.00 75.62 99 SER A N 1
ATOM 729 C CA . SER A 1 99 ? 49.087 31.712 -72.210 1.00 75.62 99 SER A CA 1
ATOM 730 C C . SER A 1 99 ? 47.585 31.460 -72.409 1.00 75.62 99 SER A C 1
ATOM 732 O O . SER A 1 99 ? 47.034 30.446 -71.979 1.00 75.62 99 SER A O 1
ATOM 734 N N . PHE A 1 100 ? 46.897 32.387 -73.088 1.00 66.25 100 PHE A N 1
ATOM 735 C CA . PHE A 1 100 ? 45.461 32.284 -73.405 1.00 66.25 100 PHE A CA 1
ATOM 736 C C . PHE A 1 100 ? 45.090 30.946 -74.076 1.00 66.25 100 PHE A C 1
ATOM 738 O O . PHE A 1 100 ? 43.984 30.439 -73.899 1.00 66.25 100 PHE A O 1
ATOM 745 N N . LEU A 1 1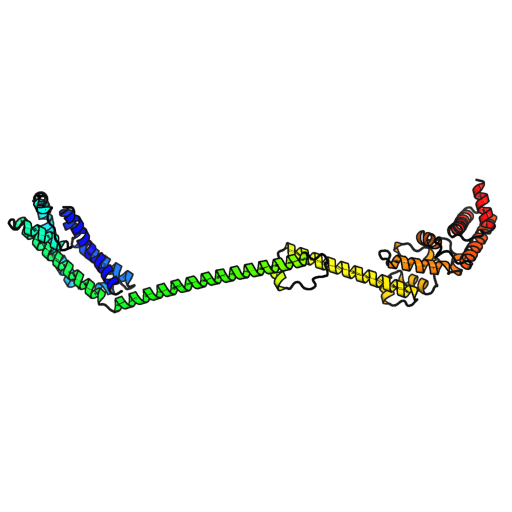01 ? 46.047 30.341 -74.786 1.00 65.00 101 LEU A N 1
ATOM 746 C CA . LEU A 1 101 ? 45.909 29.047 -75.441 1.00 65.00 101 LEU A CA 1
ATOM 747 C C . LEU A 1 101 ? 45.871 27.855 -74.482 1.00 65.00 101 LEU A C 1
ATOM 749 O O . LEU A 1 101 ? 45.455 26.798 -74.920 1.00 65.00 101 LEU A O 1
ATOM 753 N N . ALA A 1 102 ? 46.255 27.958 -73.211 1.00 64.25 102 ALA A N 1
ATOM 754 C CA . ALA A 1 102 ? 46.111 26.852 -72.256 1.00 64.25 102 ALA A CA 1
ATOM 755 C C . ALA A 1 102 ? 44.741 26.868 -71.553 1.00 64.25 102 ALA A C 1
ATOM 757 O O . ALA A 1 102 ? 44.134 25.821 -71.345 1.00 64.25 102 ALA A O 1
ATOM 758 N N . ARG A 1 103 ? 44.196 28.064 -71.291 1.00 69.69 103 ARG A N 1
ATOM 759 C CA . ARG A 1 103 ? 42.929 28.259 -70.559 1.00 69.69 103 ARG A CA 1
ATOM 760 C C . ARG A 1 103 ? 41.675 27.786 -71.295 1.00 69.69 103 ARG A C 1
ATOM 762 O O . ARG A 1 103 ? 40.633 27.610 -70.677 1.00 69.69 103 ARG A O 1
ATOM 769 N N . SER A 1 104 ? 41.750 27.599 -72.611 1.00 73.50 104 SER A N 1
ATOM 770 C CA . SER A 1 104 ? 40.626 27.142 -73.440 1.00 73.50 104 SER A CA 1
ATOM 771 C C . SER A 1 104 ? 40.614 25.626 -73.673 1.00 73.50 104 SER A C 1
ATOM 773 O O . SER A 1 104 ? 39.994 25.157 -74.632 1.00 73.50 104 SER A O 1
ATOM 775 N N . LEU A 1 105 ? 41.368 24.840 -72.895 1.00 80.69 105 LEU A N 1
ATOM 776 C CA . LEU A 1 105 ? 41.433 23.390 -73.074 1.00 80.69 105 LEU A CA 1
ATOM 777 C C . LEU A 1 105 ? 40.206 22.730 -72.444 1.00 80.69 105 LEU A C 1
ATOM 779 O O . LEU A 1 105 ? 40.197 22.376 -71.271 1.00 80.69 105 LEU A O 1
ATOM 783 N N . HIS A 1 106 ? 39.163 22.558 -73.253 1.00 80.19 106 HIS A N 1
ATOM 784 C CA . HIS A 1 106 ? 38.060 21.671 -72.918 1.00 80.19 106 HIS A CA 1
ATOM 785 C C . HIS A 1 106 ? 38.403 20.263 -73.409 1.00 80.19 106 HIS A C 1
ATOM 787 O O . HIS A 1 106 ? 38.409 20.012 -74.612 1.00 80.19 106 HIS A O 1
ATOM 793 N N . VAL A 1 107 ? 38.745 19.365 -72.485 1.00 82.06 107 VAL A N 1
ATOM 794 C CA . VAL A 1 107 ? 38.878 17.933 -72.777 1.00 82.06 107 VAL A CA 1
ATOM 795 C C . VAL A 1 107 ? 37.590 17.262 -72.320 1.00 82.06 107 VAL A C 1
ATOM 797 O O . VAL A 1 107 ? 37.251 17.338 -71.140 1.00 82.06 107 VAL A O 1
ATOM 800 N N . GLU A 1 108 ? 36.859 16.646 -73.252 1.00 81.06 108 GLU A N 1
ATOM 801 C CA . GLU A 1 108 ? 35.621 15.911 -72.943 1.00 81.06 108 GLU A CA 1
ATOM 802 C C . GLU A 1 108 ? 35.893 14.726 -72.001 1.00 81.06 108 GLU A C 1
ATOM 804 O O . GLU A 1 108 ? 35.082 14.408 -71.128 1.00 81.06 108 GLU A O 1
ATOM 809 N N . ASP A 1 109 ? 37.080 14.123 -72.115 1.00 77.19 109 ASP A N 1
ATOM 810 C CA . ASP A 1 109 ? 37.513 13.029 -71.257 1.00 77.19 109 ASP A CA 1
ATOM 811 C C . ASP A 1 109 ? 37.951 13.501 -69.869 1.00 77.19 109 ASP A C 1
ATOM 813 O O . ASP A 1 109 ? 38.836 14.334 -69.676 1.00 77.19 109 ASP A O 1
ATOM 817 N N . SER A 1 110 ? 37.358 12.868 -68.859 1.00 78.38 110 SER A N 1
ATOM 818 C CA . SER A 1 110 ? 37.459 13.254 -67.450 1.00 78.38 110 SER A CA 1
ATOM 819 C C . SER A 1 110 ? 38.803 12.951 -66.760 1.00 78.38 110 SER A C 1
ATOM 821 O O . SER A 1 110 ? 38.856 12.954 -65.524 1.00 78.38 110 SER A O 1
ATOM 823 N N . THR A 1 111 ? 39.870 12.652 -67.506 1.00 93.50 111 THR A N 1
ATOM 824 C CA . THR A 1 111 ? 41.089 12.024 -66.973 1.00 93.50 111 THR A CA 1
ATOM 825 C C . THR A 1 111 ? 42.299 12.956 -66.995 1.00 93.50 111 THR A C 1
ATOM 827 O O . THR A 1 111 ? 42.464 13.796 -67.877 1.00 93.50 111 THR A O 1
ATOM 830 N N . ALA A 1 112 ? 43.187 12.796 -66.010 1.00 94.06 112 ALA A N 1
ATOM 831 C CA . ALA A 1 112 ? 44.417 13.583 -65.917 1.00 94.06 112 ALA A CA 1
ATOM 832 C C . ALA A 1 112 ? 45.362 13.346 -67.114 1.00 94.06 112 ALA A C 1
ATOM 834 O O . ALA A 1 112 ? 46.002 14.284 -67.584 1.00 94.06 112 ALA A O 1
ATOM 835 N N . GLY A 1 113 ? 45.420 12.109 -67.627 1.00 95.12 113 GLY A N 1
ATOM 836 C CA . GLY A 1 113 ? 46.213 11.763 -68.810 1.00 95.12 113 GLY A CA 1
ATOM 837 C C . GLY A 1 113 ? 45.683 12.430 -70.081 1.00 95.12 113 GLY A C 1
ATOM 838 O O . GLY A 1 113 ? 46.454 13.055 -70.803 1.00 95.12 113 GLY A O 1
ATOM 839 N N . ALA A 1 114 ? 44.367 12.386 -70.320 1.00 94.56 114 ALA A N 1
ATOM 840 C CA . ALA A 1 114 ? 43.760 13.054 -71.472 1.00 94.56 114 ALA A CA 1
ATOM 841 C C . ALA A 1 114 ? 43.985 14.574 -71.430 1.00 94.56 114 ALA A C 1
ATOM 843 O O . ALA A 1 114 ? 44.309 15.179 -72.452 1.00 94.56 114 ALA A O 1
ATOM 844 N N . TYR A 1 115 ? 43.910 15.174 -70.238 1.00 93.50 115 TYR A N 1
ATOM 845 C CA . TYR A 1 115 ? 44.193 16.594 -70.047 1.00 93.50 115 TYR A CA 1
ATOM 846 C C . TYR A 1 115 ? 45.638 16.961 -70.420 1.00 93.50 115 TYR A C 1
ATOM 848 O O . TYR A 1 115 ? 45.864 17.892 -71.194 1.00 93.50 115 TYR A O 1
ATOM 856 N N . LEU A 1 116 ? 46.627 16.201 -69.935 1.00 94.88 116 LEU A N 1
ATOM 857 C CA . LEU A 1 116 ? 48.038 16.436 -70.264 1.00 94.88 116 LEU A CA 1
ATOM 858 C C . LEU A 1 116 ? 48.359 16.169 -71.737 1.00 94.88 116 LEU A C 1
ATOM 860 O O . LEU A 1 116 ? 49.146 16.910 -72.323 1.00 94.88 116 LEU A O 1
ATOM 864 N N . ARG A 1 117 ? 47.726 15.169 -72.363 1.00 95.62 117 ARG A N 1
ATOM 865 C CA . ARG A 1 117 ? 47.875 14.918 -73.804 1.00 95.62 117 ARG A CA 1
ATOM 866 C C . ARG A 1 117 ? 47.277 16.056 -74.631 1.00 95.62 117 ARG A C 1
ATOM 868 O O . ARG A 1 117 ? 47.902 16.506 -75.589 1.00 95.62 117 ARG A O 1
ATOM 875 N N . GLY A 1 118 ? 46.113 16.565 -74.227 1.00 92.94 118 GLY A N 1
ATOM 876 C CA . GLY A 1 118 ? 45.504 17.756 -74.816 1.00 92.94 118 GLY A CA 1
ATOM 877 C C . GLY A 1 118 ? 46.429 18.970 -74.724 1.00 92.94 118 GLY A C 1
ATOM 878 O O . GLY A 1 118 ? 46.641 19.656 -75.723 1.00 92.94 118 GLY A O 1
ATOM 879 N N . LEU A 1 119 ? 47.063 19.182 -73.568 1.00 91.75 119 LEU A N 1
ATOM 880 C CA . LEU A 1 119 ? 48.055 20.242 -73.394 1.00 91.75 119 LEU A CA 1
ATOM 881 C C . LEU A 1 119 ? 49.284 20.040 -74.291 1.00 91.75 119 LEU A C 1
ATOM 883 O O . LEU A 1 119 ? 49.679 20.967 -74.994 1.00 91.75 119 LEU A O 1
ATOM 887 N N . ALA A 1 120 ? 49.856 18.834 -74.313 1.00 94.38 120 ALA A N 1
ATOM 888 C CA . ALA A 1 120 ? 51.006 18.503 -75.153 1.00 94.38 120 ALA A CA 1
ATOM 889 C C . ALA A 1 120 ? 50.714 18.756 -76.642 1.00 94.38 120 ALA A C 1
ATOM 891 O O . ALA A 1 120 ? 51.545 19.329 -77.340 1.00 94.38 120 ALA A O 1
ATOM 892 N N . SER A 1 121 ? 49.504 18.417 -77.107 1.00 93.44 121 SER A N 1
ATOM 893 C CA . SER A 1 121 ? 49.081 18.633 -78.498 1.00 93.44 121 SER A CA 1
ATOM 894 C C . SER A 1 121 ? 49.006 20.110 -78.898 1.00 93.44 121 SER A C 1
ATOM 896 O O . SER A 1 121 ? 49.202 20.436 -80.063 1.00 93.44 121 SER A O 1
ATOM 898 N N . ARG A 1 122 ? 48.779 21.026 -77.945 1.00 91.94 122 ARG A N 1
ATOM 899 C CA . ARG A 1 122 ? 48.778 22.476 -78.212 1.00 91.94 122 ARG A CA 1
ATOM 900 C C . ARG A 1 122 ? 50.180 23.053 -78.382 1.00 91.94 122 ARG A C 1
ATOM 902 O O . ARG A 1 122 ? 50.317 24.141 -78.926 1.00 91.94 122 ARG A O 1
ATOM 909 N N . HIS A 1 123 ? 51.197 22.320 -77.942 1.00 91.50 123 HIS A N 1
ATOM 910 C CA . HIS A 1 123 ? 52.605 22.675 -78.070 1.00 91.50 123 HIS A CA 1
ATOM 911 C C . HIS A 1 123 ? 53.328 21.760 -79.065 1.00 91.50 123 HIS A C 1
ATOM 913 O O . HIS A 1 123 ? 54.524 21.555 -78.923 1.00 91.50 123 HIS A O 1
ATOM 919 N N . TYR A 1 124 ? 52.623 21.195 -80.054 1.00 93.06 124 TYR A N 1
ATOM 920 C CA . TYR A 1 124 ? 53.200 20.205 -80.971 1.00 93.06 124 TYR A CA 1
ATOM 921 C C . TYR A 1 124 ? 54.421 20.722 -81.758 1.00 93.06 124 TYR A C 1
ATOM 923 O O . TYR A 1 124 ? 55.252 19.919 -82.170 1.00 93.06 124 TYR A O 1
ATOM 931 N N . ASP A 1 125 ? 54.539 22.041 -81.943 1.00 93.12 125 ASP A N 1
ATOM 932 C CA . ASP A 1 125 ? 55.688 22.687 -82.590 1.00 93.12 125 ASP A CA 1
ATOM 933 C C . ASP A 1 125 ? 56.940 22.773 -81.683 1.00 93.12 125 ASP A C 1
ATOM 935 O O . ASP A 1 125 ? 58.030 23.064 -82.175 1.00 93.12 125 ASP A O 1
ATOM 939 N N . ASP A 1 126 ? 56.815 22.530 -80.370 1.00 94.12 126 ASP A N 1
ATOM 940 C CA . ASP A 1 126 ? 57.909 22.592 -79.391 1.00 94.12 126 ASP A CA 1
ATOM 941 C C . ASP A 1 126 ? 58.110 21.236 -78.698 1.00 94.12 126 ASP A C 1
ATOM 943 O O . ASP A 1 126 ? 57.538 20.956 -77.639 1.00 94.12 126 ASP A O 1
ATOM 947 N N . ASP A 1 127 ? 58.982 20.411 -79.281 1.00 95.31 127 ASP A N 1
ATOM 948 C CA . ASP A 1 127 ? 59.284 19.056 -78.800 1.00 95.31 127 ASP A CA 1
ATOM 949 C C . ASP A 1 127 ? 59.837 19.031 -77.360 1.00 95.31 127 ASP A C 1
ATOM 951 O O . ASP A 1 127 ? 59.631 18.064 -76.619 1.00 95.31 127 ASP A O 1
ATOM 955 N N . PHE A 1 128 ? 60.461 20.127 -76.899 1.00 94.44 128 PHE A N 1
ATOM 956 C CA . PHE A 1 128 ? 60.938 20.243 -75.515 1.00 94.44 128 PHE A CA 1
ATOM 957 C C . PHE A 1 128 ? 59.789 20.336 -74.501 1.00 94.44 128 PHE A C 1
ATOM 959 O O . PHE A 1 128 ? 59.972 19.992 -73.326 1.00 94.44 128 PHE A O 1
ATOM 966 N N . ILE A 1 129 ? 58.609 20.787 -74.940 1.00 93.50 129 ILE A N 1
ATOM 967 C CA . ILE A 1 129 ? 57.389 20.870 -74.135 1.00 93.50 129 ILE A CA 1
ATOM 968 C C . ILE A 1 129 ? 56.478 19.667 -74.398 1.00 93.50 129 ILE A C 1
ATOM 970 O O . ILE A 1 129 ? 56.067 18.991 -73.447 1.00 93.50 129 ILE A O 1
ATOM 974 N N . SER A 1 130 ? 56.154 19.389 -75.663 1.00 95.12 130 SER A N 1
ATOM 975 C CA . SER A 1 130 ? 55.185 18.353 -76.031 1.00 95.12 130 SER A CA 1
ATOM 976 C C . SER A 1 130 ? 55.691 16.940 -75.746 1.00 95.12 130 SER A C 1
ATOM 978 O O . SER A 1 130 ? 54.904 16.113 -75.286 1.00 95.12 130 SER A O 1
ATOM 980 N N . GLY A 1 131 ? 56.983 16.655 -75.942 1.00 96.50 131 GLY A N 1
ATOM 981 C CA . GLY A 1 131 ? 57.560 15.322 -75.742 1.00 96.50 131 GLY A CA 1
ATOM 982 C C . GLY A 1 131 ? 57.459 14.822 -74.291 1.00 96.50 131 GLY A C 1
ATOM 983 O O . GLY A 1 131 ? 56.841 13.778 -74.035 1.00 96.50 131 GLY A O 1
ATOM 984 N N . PRO A 1 132 ? 58.003 15.556 -73.298 1.00 97.69 132 PRO A N 1
ATOM 985 C CA . PRO A 1 132 ? 57.919 15.164 -71.889 1.00 97.69 132 PRO A CA 1
ATOM 986 C C . PRO A 1 132 ? 56.479 15.062 -71.368 1.00 97.69 132 PRO A C 1
ATOM 988 O O . PRO A 1 132 ? 56.150 14.118 -70.650 1.00 97.69 132 PRO A O 1
ATOM 991 N N . LEU A 1 133 ? 55.601 15.995 -71.753 1.00 96.44 133 LEU A N 1
ATOM 992 C CA . LEU A 1 133 ? 54.200 15.978 -71.325 1.00 96.44 133 LEU A CA 1
ATOM 993 C C . LEU A 1 133 ? 53.396 14.855 -71.985 1.00 96.44 133 LEU A C 1
ATOM 995 O O . LEU A 1 133 ? 52.622 14.188 -71.301 1.00 96.44 133 LEU A O 1
ATOM 999 N N . GLY A 1 134 ? 53.600 14.620 -73.283 1.00 96.81 134 GLY A N 1
ATOM 1000 C CA . GLY A 1 134 ? 52.948 13.544 -74.027 1.00 96.81 134 GLY A CA 1
ATOM 1001 C C . GLY A 1 134 ? 53.344 12.171 -73.491 1.00 96.81 134 GLY A C 1
ATOM 1002 O O . GLY A 1 134 ? 52.478 11.386 -73.112 1.00 96.81 134 GLY A O 1
ATOM 1003 N N . SER A 1 135 ? 54.647 11.922 -73.333 1.00 97.50 135 SER A N 1
ATOM 1004 C CA . SER A 1 135 ? 55.137 10.645 -72.796 1.00 97.50 135 SER A CA 1
ATOM 1005 C C . SER A 1 135 ? 54.664 10.372 -71.361 1.00 97.50 135 SER A C 1
ATOM 1007 O O . SER A 1 135 ? 54.380 9.223 -71.017 1.00 97.50 135 SER A O 1
ATOM 1009 N N . PHE A 1 136 ? 54.539 11.407 -70.522 1.00 97.81 136 PHE A N 1
ATOM 1010 C CA . PHE A 1 136 ? 53.967 11.280 -69.181 1.00 97.81 136 PHE A CA 1
ATOM 1011 C C . PHE A 1 136 ? 52.448 11.034 -69.215 1.00 97.81 136 PHE A C 1
ATOM 1013 O O . PHE A 1 136 ? 51.942 10.193 -68.469 1.00 97.81 136 PHE A O 1
ATOM 1020 N N . ALA A 1 137 ? 51.720 11.709 -70.109 1.00 97.38 137 ALA A N 1
ATOM 1021 C CA . ALA A 1 137 ? 50.291 11.486 -70.326 1.00 97.38 137 ALA A CA 1
ATOM 1022 C C . ALA A 1 137 ? 49.980 10.051 -70.792 1.00 97.38 137 ALA A C 1
ATOM 1024 O O . ALA A 1 137 ? 48.982 9.461 -70.360 1.00 97.38 137 ALA A O 1
ATOM 1025 N N . ASP A 1 138 ? 50.845 9.475 -71.630 1.00 97.38 138 ASP A N 1
ATOM 1026 C CA . ASP A 1 138 ? 50.744 8.090 -72.096 1.00 97.38 138 ASP A CA 1
ATOM 1027 C C . ASP A 1 138 ? 50.835 7.094 -70.935 1.00 97.38 138 ASP A C 1
ATOM 1029 O O . ASP A 1 138 ? 49.966 6.228 -70.802 1.00 97.38 138 ASP A O 1
ATOM 1033 N N . GLU A 1 139 ? 51.793 7.268 -70.019 1.00 97.81 139 GLU A N 1
ATOM 1034 C CA . GLU A 1 139 ? 51.889 6.395 -68.841 1.00 97.81 139 GLU A CA 1
ATOM 1035 C C . GLU A 1 139 ? 50.741 6.588 -67.846 1.00 97.81 139 GLU A C 1
ATOM 1037 O O . GLU A 1 139 ? 50.280 5.618 -67.246 1.00 97.81 139 GLU A O 1
ATOM 1042 N N . LEU A 1 140 ? 50.218 7.809 -67.683 1.00 97.44 140 LEU A N 1
ATOM 1043 C CA . LEU A 1 140 ? 49.023 8.023 -66.857 1.00 97.44 140 LEU A CA 1
ATOM 1044 C C . LEU A 1 140 ? 47.783 7.344 -67.450 1.00 97.44 140 LEU A C 1
ATOM 1046 O O . LEU A 1 140 ? 46.949 6.839 -66.697 1.00 97.44 140 LEU A O 1
ATOM 1050 N N . THR A 1 141 ? 47.677 7.308 -68.781 1.00 96.62 141 THR A N 1
ATOM 1051 C CA . THR A 1 141 ? 46.616 6.566 -69.481 1.00 96.62 141 THR A CA 1
ATOM 1052 C C . THR A 1 141 ? 46.768 5.069 -69.212 1.00 96.62 141 THR A C 1
ATOM 1054 O O . THR A 1 141 ? 45.831 4.428 -68.744 1.00 96.62 141 THR A O 1
ATOM 1057 N N . ARG A 1 142 ? 47.985 4.530 -69.371 1.00 97.38 142 ARG A N 1
ATOM 1058 C CA . ARG A 1 142 ? 48.289 3.120 -69.087 1.00 97.38 142 ARG A CA 1
ATOM 1059 C C . ARG A 1 142 ? 48.021 2.740 -67.626 1.00 97.38 142 ARG A C 1
ATOM 1061 O O . ARG A 1 142 ? 47.507 1.654 -67.352 1.00 97.38 142 ARG A O 1
ATOM 1068 N N . TRP A 1 143 ? 48.329 3.632 -66.683 1.00 97.25 143 TRP A N 1
ATOM 1069 C CA . TRP A 1 143 ? 47.987 3.464 -65.270 1.00 97.25 143 TRP A CA 1
ATOM 1070 C C . TRP A 1 143 ? 46.471 3.403 -65.049 1.00 97.25 143 TRP A C 1
ATOM 1072 O O . TRP A 1 143 ? 45.990 2.544 -64.306 1.00 97.25 143 TRP A O 1
ATOM 1082 N N . GLN A 1 144 ? 45.703 4.283 -65.693 1.00 96.69 144 GLN A N 1
ATOM 1083 C CA . GLN A 1 144 ? 44.246 4.264 -65.589 1.00 96.69 144 GLN A CA 1
ATOM 1084 C C . GLN A 1 144 ? 43.653 2.967 -66.154 1.00 96.69 144 GLN A C 1
ATOM 1086 O O . GLN A 1 144 ? 42.861 2.327 -65.460 1.00 96.69 144 GLN A O 1
ATOM 1091 N N . ASP A 1 145 ? 44.088 2.534 -67.337 1.00 96.69 145 ASP A N 1
ATOM 1092 C CA . ASP A 1 145 ? 43.639 1.280 -67.955 1.00 96.69 145 ASP A CA 1
ATOM 1093 C C . ASP A 1 145 ? 43.931 0.076 -67.044 1.00 96.69 145 ASP A C 1
ATOM 1095 O O . ASP A 1 145 ? 43.118 -0.841 -66.877 1.00 96.69 145 ASP A O 1
ATOM 1099 N N . LEU A 1 146 ? 45.094 0.082 -66.381 1.00 97.50 146 LEU A N 1
ATOM 1100 C CA . LEU A 1 146 ? 45.449 -0.920 -65.381 1.00 97.50 146 LEU A CA 1
ATOM 1101 C C . LEU A 1 146 ? 44.490 -0.898 -64.180 1.00 97.50 146 LEU A C 1
ATOM 1103 O O . LEU A 1 146 ? 44.041 -1.958 -63.733 1.00 97.50 146 LEU A O 1
ATOM 1107 N N . MET A 1 147 ? 44.139 0.285 -63.669 1.00 97.56 147 MET A N 1
ATOM 1108 C CA . MET A 1 147 ? 43.179 0.420 -62.570 1.00 97.56 147 MET A CA 1
ATOM 1109 C C . MET A 1 147 ? 41.769 -0.016 -62.976 1.00 97.56 147 MET A C 1
ATOM 1111 O O . MET A 1 147 ? 41.095 -0.670 -62.183 1.00 97.56 147 MET A O 1
ATOM 1115 N N . GLU A 1 148 ? 41.328 0.257 -64.203 1.00 96.19 148 GLU A N 1
ATOM 1116 C CA . GLU A 1 148 ? 40.033 -0.202 -64.724 1.00 96.19 148 GLU A CA 1
ATOM 1117 C C . GLU A 1 148 ? 39.955 -1.731 -64.823 1.00 96.19 148 GLU A C 1
ATOM 1119 O O . GLU A 1 148 ? 38.940 -2.336 -64.445 1.00 96.19 148 GLU A O 1
ATOM 1124 N N . ARG A 1 149 ? 41.058 -2.383 -65.215 1.00 97.50 149 ARG A N 1
ATOM 1125 C CA . ARG A 1 149 ? 41.179 -3.849 -65.161 1.00 97.50 149 ARG A CA 1
ATOM 1126 C C . ARG A 1 149 ? 41.134 -4.370 -63.724 1.00 97.50 149 ARG A C 1
ATOM 1128 O O . ARG A 1 149 ? 40.395 -5.317 -63.454 1.00 97.50 149 ARG A O 1
ATOM 1135 N N . CYS A 1 150 ? 41.818 -3.712 -62.784 1.00 97.25 150 CYS A N 1
ATOM 1136 C CA . CYS A 1 150 ? 41.743 -4.058 -61.358 1.00 97.25 150 CYS A CA 1
ATOM 1137 C C . CYS A 1 150 ? 40.316 -3.913 -60.806 1.00 97.25 150 CYS A C 1
ATOM 1139 O O . CYS A 1 150 ? 39.817 -4.805 -60.122 1.00 97.25 150 CYS A O 1
ATOM 1141 N N . ILE A 1 151 ? 39.624 -2.817 -61.135 1.00 96.56 151 ILE A N 1
ATOM 1142 C CA . ILE A 1 151 ? 38.229 -2.571 -60.740 1.00 96.56 151 ILE A CA 1
ATOM 1143 C C . ILE A 1 151 ? 37.328 -3.680 -61.288 1.00 96.56 151 ILE A C 1
ATOM 1145 O O . ILE A 1 151 ? 36.468 -4.194 -60.568 1.00 96.56 151 ILE A O 1
ATOM 1149 N N . SER A 1 152 ? 37.532 -4.071 -62.545 1.00 95.31 152 SER A N 1
ATOM 1150 C CA . SER A 1 152 ? 36.778 -5.150 -63.186 1.00 95.31 152 SER A CA 1
ATOM 1151 C C . SER A 1 152 ? 37.039 -6.503 -62.517 1.00 95.31 152 SER A C 1
ATOM 1153 O O . SER A 1 152 ? 36.084 -7.227 -62.236 1.00 95.31 152 SER A O 1
ATOM 1155 N N . ALA A 1 153 ? 38.290 -6.805 -62.155 1.00 96.00 153 ALA A N 1
ATOM 1156 C CA . ALA A 1 153 ? 38.652 -8.012 -61.409 1.00 96.00 153 ALA A CA 1
ATOM 1157 C C . ALA A 1 153 ? 38.016 -8.044 -60.006 1.00 96.00 153 ALA A C 1
ATOM 1159 O O . ALA A 1 153 ? 37.414 -9.047 -59.618 1.00 96.00 153 ALA A O 1
ATOM 1160 N N . VAL A 1 154 ? 38.051 -6.925 -59.271 1.00 95.75 154 VAL A N 1
ATOM 1161 C CA . VAL A 1 154 ? 37.398 -6.786 -57.955 1.00 95.75 154 VAL A CA 1
ATOM 1162 C C . VAL A 1 154 ? 35.879 -6.959 -58.059 1.00 95.75 154 VAL A C 1
ATOM 1164 O O . VAL A 1 154 ? 35.269 -7.568 -57.181 1.00 95.75 154 VAL A O 1
ATOM 1167 N N . ARG A 1 155 ? 35.252 -6.454 -59.131 1.00 95.06 155 ARG A N 1
ATOM 1168 C CA . ARG A 1 155 ? 33.810 -6.636 -59.387 1.00 95.06 155 ARG A CA 1
ATOM 1169 C C . ARG A 1 155 ? 33.456 -8.079 -59.746 1.00 95.06 155 ARG A C 1
ATOM 1171 O O . ARG A 1 155 ? 32.368 -8.530 -59.387 1.00 95.06 155 ARG A O 1
ATOM 1178 N N . ALA A 1 156 ? 34.338 -8.772 -60.463 1.00 94.50 156 ALA A N 1
ATOM 1179 C CA . ALA A 1 156 ? 34.114 -10.134 -60.938 1.00 94.50 156 ALA A CA 1
ATOM 1180 C C . ALA A 1 156 ? 34.361 -11.206 -59.861 1.00 94.50 156 ALA A C 1
ATOM 1182 O O . ALA A 1 156 ? 33.799 -12.301 -59.964 1.00 94.50 156 ALA A O 1
ATOM 1183 N N . ASP A 1 157 ? 35.152 -10.914 -58.820 1.00 96.44 157 ASP A N 1
ATOM 1184 C CA . ASP A 1 157 ? 35.459 -11.903 -57.785 1.00 96.44 157 ASP A CA 1
ATOM 1185 C C . ASP A 1 157 ? 34.226 -12.284 -56.943 1.00 96.44 157 ASP A C 1
ATOM 1187 O O . ASP A 1 157 ? 33.687 -11.519 -56.131 1.00 96.44 157 ASP A O 1
ATOM 1191 N N . ARG A 1 158 ? 33.796 -13.539 -57.105 1.00 93.12 158 ARG A N 1
ATOM 1192 C CA . ARG A 1 158 ? 32.632 -14.102 -56.407 1.00 93.12 158 ARG A CA 1
ATOM 1193 C C . ARG A 1 158 ? 32.868 -14.219 -54.905 1.00 93.12 158 ARG A C 1
ATOM 1195 O O . ARG A 1 158 ? 31.915 -14.092 -54.132 1.00 93.12 158 ARG A O 1
ATOM 1202 N N . ALA A 1 159 ? 34.111 -14.457 -54.483 1.00 91.50 159 ALA A N 1
ATOM 1203 C CA . ALA A 1 159 ? 34.421 -14.691 -53.080 1.00 91.50 159 ALA A CA 1
ATOM 1204 C C . ALA A 1 159 ? 34.288 -13.402 -52.248 1.00 91.50 159 ALA A C 1
ATOM 1206 O O . ALA A 1 159 ? 33.719 -13.439 -51.154 1.00 91.50 159 ALA A O 1
ATOM 1207 N N . LEU A 1 160 ? 34.749 -12.262 -52.775 1.00 91.00 160 LEU A N 1
ATOM 1208 C CA . LEU A 1 160 ? 34.516 -10.932 -52.201 1.00 91.00 160 LEU A CA 1
ATOM 1209 C C . LEU A 1 160 ? 33.031 -10.548 -52.202 1.00 91.00 160 LEU A C 1
ATOM 1211 O O . LEU A 1 160 ? 32.515 -10.026 -51.209 1.00 91.00 160 LEU A O 1
ATOM 1215 N N . ALA A 1 161 ? 32.314 -10.839 -53.291 1.00 90.12 161 ALA A N 1
ATOM 1216 C CA . ALA A 1 161 ? 30.886 -10.544 -53.373 1.00 90.12 161 ALA A CA 1
ATOM 1217 C C . ALA A 1 161 ? 30.068 -11.322 -52.321 1.00 90.12 161 ALA A C 1
ATOM 1219 O O . ALA A 1 161 ? 29.134 -10.772 -51.730 1.00 90.12 161 ALA A O 1
ATOM 1220 N N . MET A 1 162 ? 30.418 -12.586 -52.057 1.00 89.81 162 MET A N 1
ATOM 1221 C CA . MET A 1 162 ? 29.742 -13.415 -51.054 1.00 89.81 162 MET A CA 1
ATOM 1222 C C . MET A 1 162 ? 29.995 -12.919 -49.622 1.00 89.81 162 MET A C 1
ATOM 1224 O O . MET A 1 162 ? 29.039 -12.799 -48.850 1.00 89.81 162 MET A O 1
ATOM 1228 N N . SER A 1 163 ? 31.239 -12.569 -49.267 1.00 87.62 163 SER A N 1
ATOM 1229 C CA . SER A 1 163 ? 31.560 -12.083 -47.914 1.00 87.62 163 SER A CA 1
ATOM 1230 C C . SER A 1 163 ? 30.855 -10.760 -47.594 1.00 87.62 163 SER A C 1
ATOM 1232 O O . SER A 1 163 ? 30.315 -10.579 -46.499 1.00 87.62 163 SER A O 1
ATOM 1234 N N . PHE A 1 164 ? 30.754 -9.867 -48.582 1.00 86.56 164 PHE A N 1
ATOM 1235 C CA . PHE A 1 164 ? 30.007 -8.617 -48.455 1.00 86.56 164 PHE A CA 1
ATOM 1236 C C . PHE A 1 164 ? 28.501 -8.847 -48.228 1.00 86.56 164 PHE A C 1
ATOM 1238 O O . PHE A 1 164 ? 27.890 -8.190 -47.378 1.00 86.56 164 PHE A O 1
ATOM 1245 N N . ARG A 1 165 ? 27.896 -9.814 -48.938 1.00 85.56 165 ARG A N 1
ATOM 1246 C CA . ARG A 1 165 ? 26.468 -10.161 -48.786 1.00 85.56 165 ARG A CA 1
ATOM 1247 C C . ARG A 1 165 ? 26.146 -10.708 -47.397 1.00 85.56 165 ARG A C 1
ATOM 1249 O O . ARG A 1 165 ? 25.176 -10.255 -46.787 1.00 85.56 165 ARG A O 1
ATOM 1256 N N . LEU A 1 166 ? 26.968 -11.623 -46.880 1.00 83.88 166 LEU A N 1
ATOM 1257 C CA . LEU A 1 166 ? 26.769 -12.215 -45.551 1.00 83.88 166 LEU A CA 1
ATOM 1258 C C . LEU A 1 166 ? 26.744 -11.144 -44.454 1.00 83.88 166 LEU A C 1
ATOM 1260 O O . LEU A 1 166 ? 25.859 -11.144 -43.600 1.00 83.88 166 LEU A O 1
ATOM 1264 N N . ARG A 1 167 ? 27.641 -10.156 -44.523 1.00 79.94 167 ARG A N 1
ATOM 1265 C CA . ARG A 1 167 ? 27.683 -9.066 -43.541 1.00 79.94 167 ARG A CA 1
ATOM 1266 C C . ARG A 1 167 ? 26.431 -8.189 -43.565 1.00 79.94 167 ARG A C 1
ATOM 1268 O O . ARG A 1 167 ? 25.953 -7.775 -42.507 1.00 79.94 167 ARG A O 1
ATOM 1275 N N . LYS A 1 168 ? 25.906 -7.882 -44.757 1.00 79.94 168 LYS A N 1
ATOM 1276 C CA . LYS A 1 168 ? 24.703 -7.049 -44.893 1.00 79.94 168 LYS A CA 1
ATOM 1277 C C . LYS A 1 168 ? 23.487 -7.741 -44.273 1.00 79.94 168 LYS A C 1
ATOM 1279 O O . LYS A 1 168 ? 22.735 -7.087 -43.558 1.00 79.94 168 LYS A O 1
ATOM 1284 N N . LEU A 1 169 ? 23.353 -9.055 -44.467 1.00 77.00 169 LEU A N 1
ATOM 1285 C CA . LEU A 1 169 ? 22.292 -9.851 -43.843 1.00 77.00 169 LEU A CA 1
ATOM 1286 C C . LEU A 1 169 ? 22.419 -9.885 -42.315 1.00 77.00 169 LEU A C 1
ATOM 1288 O O . LEU A 1 169 ? 21.442 -9.604 -41.626 1.00 77.00 169 LEU A O 1
ATOM 1292 N N . VAL A 1 170 ? 23.622 -10.124 -41.779 1.00 75.38 170 VAL A N 1
ATOM 1293 C CA . VAL A 1 170 ? 23.846 -10.142 -40.321 1.00 75.38 170 VAL A CA 1
ATOM 1294 C C . VAL A 1 170 ? 23.477 -8.802 -39.671 1.00 75.38 170 VAL A C 1
ATOM 1296 O O . VAL A 1 170 ? 22.804 -8.791 -38.644 1.00 75.38 170 VAL A O 1
ATOM 1299 N N . ARG A 1 171 ? 23.841 -7.661 -40.277 1.00 74.69 171 ARG A N 1
ATOM 1300 C CA . ARG A 1 171 ? 23.465 -6.338 -39.737 1.00 74.69 171 ARG A CA 1
ATOM 1301 C C . ARG A 1 171 ? 21.953 -6.118 -39.701 1.00 74.69 171 ARG A C 1
ATOM 1303 O O . ARG A 1 171 ? 21.453 -5.579 -38.717 1.00 74.69 171 ARG A O 1
ATOM 1310 N N . VAL A 1 172 ? 21.236 -6.537 -40.745 1.00 70.06 172 VAL A N 1
ATOM 1311 C CA . VAL A 1 172 ? 19.772 -6.398 -40.804 1.00 70.06 172 VAL A CA 1
ATOM 1312 C C . VAL A 1 172 ? 19.112 -7.251 -39.718 1.00 70.06 172 VAL A C 1
ATOM 1314 O O . VAL A 1 172 ? 18.296 -6.735 -38.958 1.00 70.06 172 VAL A O 1
ATOM 1317 N N . VAL A 1 173 ? 19.531 -8.510 -39.562 1.00 69.25 173 VAL A N 1
ATOM 1318 C CA . VAL A 1 173 ? 18.978 -9.420 -38.543 1.00 69.25 173 VAL A CA 1
ATOM 1319 C C . VAL A 1 173 ? 19.198 -8.887 -37.121 1.00 69.25 173 VAL A C 1
ATOM 1321 O O . VAL A 1 173 ? 18.258 -8.856 -36.328 1.00 69.25 173 VAL A O 1
ATOM 1324 N N . VAL A 1 174 ? 20.401 -8.392 -36.809 1.00 67.88 174 VAL A N 1
ATOM 1325 C CA . VAL A 1 174 ? 20.708 -7.824 -35.483 1.00 67.88 174 VAL A CA 1
ATOM 1326 C C . VAL A 1 174 ? 19.869 -6.573 -35.193 1.00 67.88 174 VAL A C 1
ATOM 1328 O O . VAL A 1 174 ? 19.368 -6.417 -34.080 1.00 67.88 174 VAL A O 1
ATOM 1331 N N . SER A 1 175 ? 19.660 -5.703 -36.189 1.00 60.66 175 SER A N 1
ATOM 1332 C CA . SER A 1 175 ? 18.873 -4.474 -36.006 1.00 60.66 175 SER A CA 1
ATOM 1333 C C . SER A 1 175 ? 17.386 -4.733 -35.728 1.00 60.66 175 SER A C 1
ATOM 1335 O O . SER A 1 175 ? 16.796 -4.059 -34.886 1.00 60.66 175 SER A O 1
ATOM 1337 N N . VAL A 1 176 ? 16.792 -5.746 -36.369 1.00 63.97 176 VAL A N 1
ATOM 1338 C CA . VAL A 1 176 ? 15.379 -6.109 -36.162 1.00 63.97 176 VAL A CA 1
ATOM 1339 C C . VAL A 1 176 ? 15.180 -6.809 -34.812 1.00 63.97 176 VAL A C 1
ATOM 1341 O O . VAL A 1 176 ? 14.228 -6.502 -34.096 1.00 63.97 176 VAL A O 1
ATOM 1344 N N . GLY A 1 177 ? 16.104 -7.694 -34.418 1.00 57.16 177 GLY A N 1
ATOM 1345 C CA . GLY A 1 177 ? 16.030 -8.403 -33.135 1.00 57.16 177 GLY A CA 1
ATOM 1346 C C . GLY A 1 177 ? 16.110 -7.475 -31.917 1.00 57.16 177 GLY A C 1
ATOM 1347 O O . GLY A 1 177 ? 15.342 -7.636 -30.969 1.00 57.16 177 GLY A O 1
ATOM 1348 N N . ALA A 1 178 ? 16.982 -6.461 -31.955 1.00 62.78 178 ALA A N 1
ATOM 1349 C CA . ALA A 1 178 ? 17.127 -5.504 -30.855 1.00 62.78 178 ALA A CA 1
ATOM 1350 C C . ALA A 1 178 ? 15.858 -4.656 -30.632 1.00 62.78 178 ALA A C 1
ATOM 1352 O O . ALA A 1 178 ? 15.476 -4.409 -29.488 1.00 62.78 178 ALA A O 1
ATOM 1353 N N . GLY A 1 179 ? 15.169 -4.257 -31.709 1.00 64.56 179 GLY A N 1
ATOM 1354 C CA . GLY A 1 179 ? 13.927 -3.482 -31.613 1.00 64.56 179 GLY A CA 1
ATOM 1355 C C . GLY A 1 179 ? 12.795 -4.244 -30.918 1.00 64.56 179 GLY A C 1
ATOM 1356 O O . GLY A 1 179 ? 12.078 -3.677 -30.090 1.00 64.56 179 GLY A O 1
ATOM 1357 N N . PHE A 1 180 ? 12.673 -5.547 -31.188 1.00 72.44 180 PHE A N 1
ATOM 1358 C CA . PHE A 1 180 ? 11.624 -6.375 -30.593 1.00 72.44 180 PHE A CA 1
ATOM 1359 C C . PHE A 1 180 ? 11.782 -6.506 -29.072 1.00 72.44 180 PHE A C 1
ATOM 1361 O O . PHE A 1 180 ? 10.819 -6.296 -28.332 1.00 72.44 180 PHE A O 1
ATOM 1368 N N . VAL A 1 181 ? 13.003 -6.761 -28.588 1.00 74.69 181 VAL A N 1
ATOM 1369 C CA . VAL A 1 181 ? 13.280 -6.905 -27.147 1.00 74.69 181 VAL A CA 1
ATOM 1370 C C . VAL A 1 181 ? 12.930 -5.627 -26.381 1.00 74.69 181 VAL A C 1
ATOM 1372 O O . VAL A 1 181 ? 12.247 -5.694 -25.359 1.00 74.69 181 VAL A O 1
ATOM 1375 N N . VAL A 1 182 ? 13.328 -4.458 -26.894 1.00 77.19 182 VAL A N 1
ATOM 1376 C CA . VAL A 1 182 ? 13.018 -3.169 -26.253 1.00 77.19 182 VAL A CA 1
ATOM 1377 C C . VAL A 1 182 ? 11.505 -2.939 -26.188 1.00 77.19 182 VAL A C 1
ATOM 1379 O O . VAL A 1 182 ? 10.985 -2.570 -25.135 1.00 77.19 182 VAL A O 1
ATOM 1382 N N . SER A 1 183 ? 10.779 -3.221 -27.275 1.00 74.38 183 SER A N 1
ATOM 1383 C CA . SER A 1 183 ? 9.320 -3.048 -27.309 1.00 74.38 183 SER A CA 1
ATOM 1384 C C . SER A 1 183 ? 8.582 -3.957 -26.314 1.00 74.38 183 SER A C 1
ATOM 1386 O O . SER A 1 183 ? 7.666 -3.500 -25.628 1.00 74.38 183 SER A O 1
ATOM 1388 N N . ALA A 1 184 ? 9.024 -5.210 -26.157 1.00 81.19 184 ALA A N 1
ATOM 1389 C CA . ALA A 1 184 ? 8.423 -6.161 -25.225 1.00 81.19 184 ALA A CA 1
ATOM 1390 C C . ALA A 1 184 ? 8.614 -5.737 -23.758 1.00 81.19 184 ALA A C 1
ATOM 1392 O O . ALA A 1 184 ? 7.679 -5.828 -22.961 1.00 81.19 184 ALA A O 1
ATOM 1393 N N . VAL A 1 185 ? 9.795 -5.214 -23.405 1.00 85.81 185 VAL A N 1
ATOM 1394 C CA . VAL A 1 185 ? 10.072 -4.695 -22.053 1.00 85.81 185 VAL A CA 1
ATOM 1395 C C . VAL A 1 185 ? 9.192 -3.480 -21.736 1.00 85.81 185 VAL A C 1
ATOM 1397 O O . VAL A 1 185 ? 8.615 -3.398 -20.647 1.00 85.81 185 VAL A O 1
ATOM 1400 N N . ILE A 1 186 ? 9.024 -2.559 -22.690 1.00 87.50 186 ILE A N 1
ATOM 1401 C CA . ILE A 1 186 ? 8.144 -1.391 -22.520 1.00 87.50 186 ILE A CA 1
ATOM 1402 C C . ILE A 1 186 ? 6.683 -1.834 -22.336 1.00 87.50 186 ILE A C 1
ATOM 1404 O O . ILE A 1 186 ? 6.006 -1.362 -21.423 1.00 87.50 186 ILE A O 1
ATOM 1408 N N . ALA A 1 187 ? 6.199 -2.787 -23.136 1.00 87.50 187 ALA A N 1
ATOM 1409 C CA . ALA A 1 187 ? 4.837 -3.303 -23.002 1.00 87.50 187 ALA A CA 1
ATOM 1410 C C . ALA A 1 187 ? 4.601 -3.998 -21.646 1.00 87.50 187 ALA A C 1
ATOM 1412 O O . ALA A 1 187 ? 3.587 -3.752 -20.992 1.00 87.50 187 ALA A O 1
ATOM 1413 N N . ALA A 1 188 ? 5.553 -4.816 -21.185 1.00 90.56 188 ALA A N 1
ATOM 1414 C CA . ALA A 1 188 ? 5.456 -5.512 -19.902 1.00 90.56 188 ALA A CA 1
ATOM 1415 C C . ALA A 1 188 ? 5.443 -4.542 -18.708 1.00 90.56 188 ALA A C 1
ATOM 1417 O O . ALA A 1 188 ? 4.644 -4.699 -17.782 1.00 90.56 188 ALA A O 1
ATOM 1418 N N . THR A 1 189 ? 6.293 -3.511 -18.737 1.00 88.38 189 THR A N 1
ATOM 1419 C CA . THR A 1 189 ? 6.335 -2.483 -17.682 1.00 88.38 189 THR A CA 1
ATOM 1420 C C . THR A 1 189 ? 5.064 -1.632 -17.657 1.00 88.38 189 THR A C 1
ATOM 1422 O O . THR A 1 189 ? 4.515 -1.395 -16.578 1.00 88.38 189 THR A O 1
ATOM 1425 N N . ALA A 1 190 ? 4.535 -1.248 -18.825 1.00 92.75 190 ALA A N 1
ATOM 1426 C CA . ALA A 1 190 ? 3.259 -0.542 -18.932 1.00 92.75 190 ALA A CA 1
ATOM 1427 C C . ALA A 1 190 ? 2.089 -1.385 -18.395 1.00 92.75 190 ALA A C 1
ATOM 1429 O O . ALA A 1 190 ? 1.270 -0.889 -17.618 1.00 92.75 190 ALA A O 1
ATOM 1430 N N . TRP A 1 191 ? 2.040 -2.676 -18.742 1.00 93.44 191 TRP A N 1
ATOM 1431 C CA . TRP A 1 191 ? 1.026 -3.603 -18.235 1.00 93.44 191 TRP A CA 1
ATOM 1432 C C . TRP A 1 191 ? 1.071 -3.730 -16.708 1.00 93.44 191 TRP A C 1
ATOM 1434 O O . TRP A 1 191 ? 0.045 -3.599 -16.038 1.00 93.44 191 TRP A O 1
ATOM 1444 N N . TRP A 1 192 ? 2.265 -3.925 -16.138 1.00 93.56 192 TRP A N 1
ATOM 1445 C CA . TRP A 1 192 ? 2.440 -4.034 -14.688 1.00 93.56 192 TRP A CA 1
ATOM 1446 C C . TRP A 1 192 ? 1.980 -2.769 -13.948 1.00 93.56 192 TRP A C 1
ATOM 1448 O O . TRP A 1 192 ? 1.307 -2.860 -12.917 1.00 93.56 192 TRP A O 1
ATOM 1458 N N . TRP A 1 193 ? 2.271 -1.587 -14.501 1.00 94.56 193 TRP A N 1
ATOM 1459 C CA . TRP A 1 193 ? 1.813 -0.315 -13.941 1.00 94.56 193 TRP A CA 1
ATOM 1460 C C . TRP A 1 193 ? 0.282 -0.190 -13.950 1.00 94.56 193 TRP A C 1
ATOM 1462 O O . TRP A 1 193 ? -0.307 0.187 -12.934 1.00 94.56 193 TRP A O 1
ATOM 1472 N N . LEU A 1 194 ? -0.379 -0.573 -15.050 1.00 94.00 194 LEU A N 1
ATOM 1473 C CA . LEU A 1 194 ? -1.844 -0.547 -15.156 1.00 94.00 194 LEU A CA 1
ATOM 1474 C C . LEU A 1 194 ? -2.518 -1.476 -14.137 1.00 94.00 194 LEU A C 1
ATOM 1476 O O . LEU A 1 194 ? -3.466 -1.060 -13.466 1.00 94.00 194 LEU A O 1
ATOM 1480 N N . VAL A 1 195 ? -2.002 -2.699 -13.968 1.00 93.50 195 VAL A N 1
ATOM 1481 C CA . VAL A 1 195 ? -2.510 -3.652 -12.966 1.00 93.50 195 VAL A CA 1
ATOM 1482 C C . VAL A 1 195 ? -2.365 -3.078 -11.555 1.00 93.50 195 VAL A C 1
ATOM 1484 O O . VAL A 1 195 ? -3.333 -3.075 -10.793 1.00 93.50 195 VAL A O 1
ATOM 1487 N N . ALA A 1 196 ? -1.201 -2.509 -11.225 1.00 93.44 196 ALA A N 1
ATOM 1488 C CA . ALA A 1 196 ? -0.965 -1.911 -9.914 1.00 93.44 196 ALA A CA 1
ATOM 1489 C C . ALA A 1 196 ? -1.906 -0.724 -9.625 1.00 93.44 196 ALA A C 1
ATOM 1491 O O . ALA A 1 196 ? -2.399 -0.584 -8.504 1.00 93.44 196 ALA A O 1
ATOM 1492 N N . VAL A 1 197 ? -2.184 0.128 -10.620 1.00 94.38 197 VAL A N 1
ATOM 1493 C CA . VAL A 1 197 ? -3.128 1.252 -10.478 1.00 94.38 197 VAL A CA 1
ATOM 1494 C C . VAL A 1 197 ? -4.564 0.753 -10.292 1.00 94.38 197 VAL A C 1
ATOM 1496 O O . VAL A 1 197 ? -5.269 1.257 -9.417 1.00 94.38 197 VAL A O 1
ATOM 1499 N N . ALA A 1 198 ? -4.995 -0.248 -11.063 1.00 94.31 198 ALA A N 1
ATOM 1500 C CA . ALA A 1 198 ? -6.337 -0.817 -10.949 1.00 94.31 198 ALA A CA 1
ATOM 1501 C C . ALA A 1 198 ? -6.574 -1.483 -9.581 1.00 94.31 198 ALA A C 1
ATOM 1503 O O . ALA A 1 198 ? -7.595 -1.222 -8.944 1.00 94.31 198 ALA A O 1
ATOM 1504 N N . SER A 1 199 ? -5.613 -2.277 -9.094 1.00 93.88 199 SER A N 1
ATOM 1505 C CA . SER A 1 199 ? -5.668 -2.892 -7.759 1.00 93.88 199 SER A CA 1
ATOM 1506 C C . SER A 1 199 ? -5.772 -1.853 -6.644 1.00 93.88 199 SER A C 1
ATOM 1508 O O . SER A 1 199 ? -6.573 -2.013 -5.726 1.00 93.88 199 SER A O 1
ATOM 1510 N N . ARG A 1 200 ? -5.019 -0.749 -6.738 1.00 94.94 200 ARG A N 1
ATOM 1511 C CA . ARG A 1 200 ? -5.083 0.337 -5.747 1.00 94.94 200 ARG A CA 1
ATOM 1512 C C . ARG A 1 200 ? -6.441 1.025 -5.730 1.00 94.94 200 ARG A C 1
ATOM 1514 O O . ARG A 1 200 ? -6.958 1.248 -4.648 1.00 94.94 200 ARG A O 1
ATOM 1521 N N . LYS A 1 201 ? -7.046 1.285 -6.895 1.00 95.19 201 LYS A N 1
ATOM 1522 C CA . LYS A 1 201 ? -8.396 1.869 -6.967 1.00 95.19 201 LYS A CA 1
ATOM 1523 C C . LYS A 1 201 ? -9.454 0.967 -6.333 1.00 95.19 201 LYS A C 1
ATOM 1525 O O . LYS A 1 201 ? -10.326 1.469 -5.635 1.00 95.19 201 LYS A O 1
ATOM 1530 N N . ARG A 1 202 ? -9.373 -0.353 -6.548 1.00 93.69 202 ARG A N 1
ATOM 1531 C CA . ARG A 1 202 ? -10.263 -1.318 -5.876 1.00 93.69 202 ARG A CA 1
ATOM 1532 C C . ARG A 1 202 ? -10.070 -1.302 -4.362 1.00 93.69 202 ARG A C 1
ATOM 1534 O O . ARG A 1 202 ? -11.050 -1.325 -3.629 1.00 93.69 202 ARG A O 1
ATOM 1541 N N . LEU A 1 203 ? -8.819 -1.219 -3.909 1.00 94.38 203 LEU A N 1
ATOM 1542 C CA . LEU A 1 203 ? -8.492 -1.115 -2.490 1.00 94.38 203 LEU A CA 1
ATOM 1543 C C . LEU A 1 203 ? -9.009 0.191 -1.876 1.00 94.38 203 LEU A C 1
ATOM 1545 O O . LEU A 1 203 ? -9.599 0.149 -0.806 1.00 94.38 203 LEU A O 1
ATOM 1549 N N . ASP A 1 204 ? -8.847 1.325 -2.558 1.00 95.00 204 ASP A N 1
ATOM 1550 C CA . ASP A 1 204 ? -9.376 2.619 -2.112 1.00 95.00 204 ASP A CA 1
ATOM 1551 C C . ASP A 1 204 ? -10.909 2.608 -2.049 1.00 95.00 204 ASP A C 1
ATOM 1553 O O . ASP A 1 204 ? -11.483 3.088 -1.076 1.00 95.00 204 ASP A O 1
ATOM 1557 N N . ALA A 1 205 ? -11.575 2.008 -3.041 1.00 93.56 205 ALA A N 1
ATOM 1558 C CA . ALA A 1 205 ? -13.028 1.853 -3.043 1.00 93.56 205 ALA A CA 1
ATOM 1559 C C . ALA A 1 205 ? -13.514 0.971 -1.882 1.00 93.56 205 ALA A C 1
ATOM 1561 O O . ALA A 1 205 ? -14.475 1.332 -1.209 1.00 93.56 205 ALA A O 1
ATOM 1562 N N . ALA A 1 206 ? -12.821 -0.140 -1.607 1.00 93.00 206 ALA A N 1
ATOM 1563 C CA . ALA A 1 206 ? -13.113 -0.973 -0.446 1.00 93.00 206 ALA A CA 1
ATOM 1564 C C . ALA A 1 206 ? -12.893 -0.187 0.855 1.00 93.00 206 ALA A C 1
ATOM 1566 O O . ALA A 1 206 ? -13.762 -0.173 1.717 1.00 93.00 206 ALA A O 1
ATOM 1567 N N . LEU A 1 207 ? -11.763 0.518 0.999 1.00 93.62 207 LEU A N 1
ATOM 1568 C CA . LEU A 1 207 ? -11.443 1.333 2.180 1.00 93.62 207 LEU A CA 1
ATOM 1569 C C . LEU A 1 207 ? -12.412 2.502 2.409 1.00 93.62 207 LEU A C 1
ATOM 1571 O O . LEU A 1 207 ? -12.553 2.930 3.550 1.00 93.62 207 LEU A O 1
ATOM 1575 N N . ALA A 1 208 ? -13.082 2.991 1.365 1.00 94.44 208 ALA A N 1
ATOM 1576 C CA . ALA A 1 208 ? -14.095 4.036 1.467 1.00 94.44 208 ALA A CA 1
ATOM 1577 C C . ALA A 1 208 ? -15.453 3.538 2.002 1.00 94.44 208 ALA A C 1
ATOM 1579 O O . ALA A 1 208 ? -16.317 4.359 2.309 1.00 94.44 208 ALA A O 1
ATOM 1580 N N . ASN A 1 209 ? -15.663 2.222 2.116 1.00 94.19 209 ASN A N 1
ATOM 1581 C CA . ASN A 1 209 ? -16.890 1.662 2.676 1.00 94.19 209 ASN A CA 1
ATOM 1582 C C . ASN A 1 209 ? -16.972 1.958 4.193 1.00 94.19 209 ASN A C 1
ATOM 1584 O O . ASN A 1 209 ? -16.049 1.583 4.925 1.00 94.19 209 ASN A O 1
ATOM 1588 N N . PRO A 1 210 ? -18.041 2.622 4.683 1.00 94.44 210 PRO A N 1
ATOM 1589 C CA . PRO A 1 210 ? -18.149 3.041 6.082 1.00 94.44 210 PRO A CA 1
ATOM 1590 C C . PRO A 1 210 ? -18.269 1.877 7.071 1.00 94.44 210 PRO A C 1
ATOM 1592 O O . PRO A 1 210 ? -17.913 2.043 8.235 1.00 94.44 210 PRO A O 1
ATOM 1595 N N . ASP A 1 211 ? -18.760 0.714 6.636 1.00 93.94 211 ASP A N 1
ATOM 1596 C CA . ASP A 1 211 ? -18.846 -0.467 7.491 1.00 93.94 211 ASP A CA 1
ATOM 1597 C C . ASP A 1 211 ? -17.483 -1.185 7.524 1.00 93.94 211 ASP A C 1
ATOM 1599 O O . ASP A 1 211 ? -17.052 -1.726 6.499 1.00 93.94 211 ASP A O 1
ATOM 1603 N N . PRO A 1 212 ? -16.773 -1.235 8.668 1.00 92.44 212 PRO A N 1
ATOM 1604 C CA . PRO A 1 212 ? -15.483 -1.914 8.765 1.00 92.44 212 PRO A CA 1
ATOM 1605 C C . PRO A 1 212 ? -15.576 -3.431 8.533 1.00 92.44 212 PRO A C 1
ATOM 1607 O O . PRO A 1 212 ? -14.553 -4.055 8.248 1.00 92.44 212 PRO A O 1
ATOM 1610 N N . CYS A 1 213 ? -16.773 -4.020 8.620 1.00 93.31 213 CYS A N 1
ATOM 1611 C CA . CYS A 1 213 ? -17.018 -5.452 8.477 1.00 93.31 213 CYS A CA 1
ATOM 1612 C C . CYS A 1 213 ? -17.560 -5.897 7.107 1.00 93.31 213 CYS A C 1
ATOM 1614 O O . CYS A 1 213 ? -17.600 -7.107 6.865 1.00 93.31 213 CYS A O 1
ATOM 1616 N N . ALA A 1 214 ? -17.949 -4.977 6.216 1.00 89.31 214 ALA A N 1
ATOM 1617 C CA . ALA A 1 214 ? -18.624 -5.314 4.957 1.00 89.31 214 ALA A CA 1
ATOM 1618 C C . ALA A 1 214 ? -17.737 -6.041 3.922 1.00 89.31 214 ALA A C 1
ATOM 1620 O O . ALA A 1 214 ? -18.235 -6.854 3.146 1.00 89.31 214 ALA A O 1
ATOM 1621 N N . ASP A 1 215 ? -16.421 -5.810 3.919 1.00 68.94 215 ASP A N 1
ATOM 1622 C CA . ASP A 1 215 ? -15.526 -6.305 2.862 1.00 68.94 215 ASP A CA 1
ATOM 1623 C C . ASP A 1 215 ? -14.666 -7.484 3.338 1.00 68.94 215 ASP A C 1
ATOM 1625 O O . ASP A 1 215 ? -13.454 -7.377 3.539 1.00 68.94 215 ASP A O 1
ATOM 1629 N N . ALA A 1 216 ? -15.296 -8.646 3.519 1.00 59.03 216 ALA A N 1
ATOM 1630 C CA . ALA A 1 216 ? -14.644 -9.818 4.106 1.00 59.03 216 ALA A CA 1
ATOM 1631 C C . ALA A 1 216 ? -13.547 -10.476 3.240 1.00 59.03 216 ALA A C 1
ATOM 1633 O O . ALA A 1 216 ? -12.865 -11.381 3.722 1.00 59.03 216 ALA A O 1
ATOM 1634 N N . SER A 1 217 ? -13.285 -10.042 2.002 1.00 70.06 217 SER A N 1
ATOM 1635 C CA . SER A 1 217 ? -12.099 -10.539 1.292 1.00 70.06 217 SER A CA 1
ATOM 1636 C C . SER A 1 217 ? -11.578 -9.594 0.216 1.00 70.06 217 SER A C 1
ATOM 1638 O O . SER A 1 217 ? -11.835 -9.770 -0.974 1.00 70.06 217 SER A O 1
ATOM 1640 N N . ILE A 1 218 ? -10.733 -8.643 0.611 1.00 88.25 218 ILE A N 1
ATOM 1641 C CA . ILE A 1 218 ? -9.832 -8.008 -0.355 1.00 88.25 218 ILE A CA 1
ATOM 1642 C C . ILE A 1 218 ? -8.891 -9.095 -0.904 1.00 88.25 218 ILE A C 1
ATOM 1644 O O . ILE A 1 218 ? -8.158 -9.713 -0.108 1.00 88.25 218 ILE A O 1
ATOM 1648 N N . PRO A 1 219 ? -8.879 -9.354 -2.229 1.00 92.50 219 PRO A N 1
ATOM 1649 C CA . PRO A 1 219 ? -8.053 -10.401 -2.816 1.00 92.50 219 PRO A CA 1
ATOM 1650 C C . PRO A 1 219 ? -6.579 -10.225 -2.447 1.00 92.50 219 PRO A C 1
ATOM 1652 O O . PRO A 1 219 ? -6.051 -9.112 -2.442 1.00 92.50 219 PRO A O 1
ATOM 1655 N N . ALA A 1 220 ? -5.876 -11.326 -2.170 1.00 92.44 220 ALA A N 1
ATOM 1656 C CA . ALA A 1 220 ? -4.449 -11.277 -1.838 1.00 92.44 220 ALA A CA 1
ATOM 1657 C C . ALA A 1 220 ? -3.609 -10.629 -2.958 1.00 92.44 220 ALA A C 1
ATOM 1659 O O . ALA A 1 220 ? -2.602 -9.982 -2.675 1.00 92.44 220 ALA A O 1
ATOM 1660 N N . ALA A 1 221 ? -4.046 -10.756 -4.217 1.00 92.88 221 ALA A N 1
ATOM 1661 C CA . ALA A 1 221 ? -3.422 -10.106 -5.367 1.00 92.88 221 ALA A CA 1
ATOM 1662 C C . ALA A 1 221 ? -3.442 -8.571 -5.260 1.00 92.88 221 ALA A C 1
ATOM 1664 O O . ALA A 1 221 ? -2.426 -7.931 -5.519 1.00 92.88 221 ALA A O 1
ATOM 1665 N N . ASP A 1 222 ? -4.546 -7.980 -4.795 1.00 94.12 222 ASP A N 1
ATOM 1666 C CA . ASP A 1 222 ? -4.663 -6.525 -4.658 1.00 94.12 222 ASP A CA 1
ATOM 1667 C C . ASP A 1 222 ? -3.800 -5.995 -3.504 1.00 94.12 222 ASP A C 1
ATOM 1669 O O . ASP A 1 222 ? -3.198 -4.924 -3.614 1.00 94.12 222 ASP A O 1
ATOM 1673 N N . ARG A 1 223 ? -3.624 -6.794 -2.441 1.00 93.62 223 ARG A N 1
ATOM 1674 C CA . ARG A 1 223 ? -2.737 -6.454 -1.315 1.00 93.62 223 ARG A CA 1
ATOM 1675 C C . ARG A 1 223 ? -1.264 -6.363 -1.719 1.00 93.62 223 ARG A C 1
ATOM 1677 O O . ARG A 1 223 ? -0.542 -5.554 -1.147 1.00 93.62 223 ARG A O 1
ATOM 1684 N N . ARG A 1 224 ? -0.812 -7.128 -2.724 1.00 94.75 224 ARG A N 1
ATOM 1685 C CA . ARG A 1 224 ? 0.585 -7.080 -3.214 1.00 94.75 224 ARG A CA 1
ATOM 1686 C C . ARG A 1 224 ? 0.956 -5.735 -3.846 1.00 94.75 224 ARG A C 1
ATOM 1688 O O . ARG A 1 224 ? 2.132 -5.392 -3.887 1.00 94.75 224 ARG A O 1
ATOM 1695 N N . HIS A 1 225 ? -0.031 -4.982 -4.332 1.00 94.31 225 HIS A N 1
ATOM 1696 C CA . HIS A 1 225 ? 0.172 -3.678 -4.970 1.00 94.31 225 HIS A CA 1
ATOM 1697 C C . HIS A 1 225 ? -0.223 -2.493 -4.075 1.00 94.31 225 HIS A C 1
ATOM 1699 O O . HIS A 1 225 ? -0.089 -1.334 -4.494 1.00 94.31 225 HIS A O 1
ATOM 1705 N N . ALA A 1 226 ? -0.696 -2.771 -2.857 1.00 95.19 226 ALA A N 1
ATOM 1706 C CA . ALA A 1 226 ? -1.119 -1.773 -1.888 1.00 95.19 226 ALA A CA 1
ATOM 1707 C C . ALA A 1 226 ? 0.047 -0.876 -1.451 1.00 95.19 226 ALA A C 1
ATOM 1709 O O . ALA A 1 226 ? 1.196 -1.304 -1.336 1.00 95.19 226 ALA A O 1
ATOM 1710 N N . ARG A 1 227 ? -0.254 0.395 -1.193 1.00 96.81 227 ARG A N 1
ATOM 1711 C CA . ARG A 1 227 ? 0.685 1.332 -0.571 1.00 96.81 227 ARG A CA 1
ATOM 1712 C C . ARG A 1 227 ? 0.730 1.080 0.946 1.00 96.81 227 ARG A C 1
ATOM 1714 O O . ARG A 1 227 ? -0.294 0.696 1.511 1.00 96.81 227 ARG A O 1
ATOM 1721 N N . PRO A 1 228 ? 1.845 1.383 1.633 1.00 96.88 228 PRO A N 1
ATOM 1722 C CA . PRO A 1 228 ? 1.929 1.291 3.094 1.00 96.88 228 PRO A CA 1
ATOM 1723 C C . PRO A 1 228 ? 0.745 1.912 3.867 1.00 96.88 228 PRO A C 1
ATOM 1725 O O . PRO A 1 228 ? 0.203 1.227 4.732 1.00 96.88 228 PRO A O 1
ATOM 1728 N N . PRO A 1 229 ? 0.251 3.131 3.544 1.00 97.19 229 PRO A N 1
ATOM 1729 C CA . PRO A 1 229 ? -0.923 3.687 4.226 1.00 97.19 229 PRO A CA 1
ATOM 1730 C C . PRO A 1 229 ? -2.210 2.882 3.994 1.00 97.19 229 PRO A C 1
ATOM 1732 O O . PRO A 1 229 ? -3.028 2.776 4.901 1.00 97.19 229 PRO A O 1
ATOM 1735 N N . GLN A 1 230 ? -2.387 2.272 2.816 1.00 95.69 230 GLN A N 1
ATOM 1736 C CA . GLN A 1 230 ? -3.557 1.431 2.537 1.00 95.69 230 GLN A CA 1
ATOM 1737 C C . GLN A 1 230 ? -3.508 0.127 3.346 1.00 95.69 230 GLN A C 1
ATOM 1739 O O . GLN A 1 230 ? -4.538 -0.340 3.820 1.00 95.69 230 GLN A O 1
ATOM 1744 N N . LEU A 1 231 ? -2.313 -0.446 3.539 1.00 95.50 231 LEU A N 1
ATOM 1745 C CA . LEU A 1 231 ? -2.124 -1.629 4.385 1.00 95.50 231 LEU A CA 1
ATOM 1746 C C . LEU A 1 231 ? -2.408 -1.323 5.861 1.00 95.50 231 LEU A C 1
ATOM 1748 O O . LEU A 1 231 ? -3.091 -2.105 6.518 1.00 95.50 231 LEU A O 1
ATOM 1752 N N . ALA A 1 232 ? -1.943 -0.176 6.364 1.00 95.94 232 ALA A N 1
ATOM 1753 C CA . ALA A 1 232 ? -2.240 0.264 7.727 1.00 95.94 232 ALA A CA 1
ATOM 1754 C C . ALA A 1 232 ? -3.746 0.506 7.935 1.00 95.94 232 ALA A C 1
ATOM 1756 O O . ALA A 1 232 ? -4.311 0.047 8.926 1.00 95.94 232 ALA A O 1
ATOM 1757 N N . ALA A 1 233 ? -4.414 1.157 6.975 1.00 95.00 233 ALA A N 1
ATOM 1758 C CA . ALA A 1 233 ? -5.861 1.365 7.011 1.00 95.00 233 ALA A CA 1
ATOM 1759 C C . ALA A 1 233 ? -6.642 0.041 6.971 1.00 95.00 233 ALA A C 1
ATOM 1761 O O . ALA A 1 233 ? -7.622 -0.122 7.696 1.00 95.00 233 ALA A O 1
ATOM 1762 N N . LEU A 1 234 ? -6.187 -0.929 6.169 1.00 94.38 234 LEU A N 1
ATOM 1763 C CA . LEU A 1 234 ? -6.785 -2.261 6.122 1.00 94.38 234 LEU A CA 1
ATOM 1764 C C . LEU A 1 234 ? -6.663 -2.980 7.471 1.00 94.38 234 LEU A C 1
ATOM 1766 O O . LEU A 1 234 ? -7.650 -3.534 7.948 1.00 94.38 234 LEU A O 1
ATOM 1770 N N . GLN A 1 235 ? -5.485 -2.941 8.100 1.00 94.25 235 GLN A N 1
ATOM 1771 C CA . GLN A 1 235 ? -5.280 -3.541 9.419 1.00 94.25 235 GLN A CA 1
ATOM 1772 C C . GLN A 1 235 ? -6.175 -2.884 10.477 1.00 94.25 235 GLN A C 1
ATOM 1774 O O . GLN A 1 235 ? -6.864 -3.585 11.213 1.00 94.25 235 GLN A O 1
ATOM 1779 N N . ALA A 1 236 ? -6.247 -1.550 10.488 1.00 94.62 236 ALA A N 1
ATOM 1780 C CA . ALA A 1 236 ? -7.118 -0.819 11.403 1.00 94.62 236 ALA A CA 1
ATOM 1781 C C . ALA A 1 236 ? -8.599 -1.205 11.233 1.00 94.62 236 ALA A C 1
ATOM 1783 O O . ALA A 1 236 ? -9.302 -1.367 12.229 1.00 94.62 236 ALA A O 1
ATOM 1784 N N . ARG A 1 237 ? -9.077 -1.416 9.995 1.00 93.88 237 ARG A N 1
ATOM 1785 C CA . ARG A 1 237 ? -10.448 -1.901 9.747 1.00 93.88 237 ARG A CA 1
ATOM 1786 C C . ARG A 1 237 ? -10.669 -3.326 10.246 1.00 93.88 237 ARG A C 1
ATOM 1788 O O . ARG A 1 237 ? -11.724 -3.598 10.811 1.00 93.88 237 ARG A O 1
ATOM 1795 N N . VAL A 1 238 ? -9.690 -4.219 10.086 1.00 93.06 238 VAL A N 1
ATOM 1796 C CA . VAL A 1 238 ? -9.766 -5.584 10.640 1.00 93.06 238 VAL A CA 1
ATOM 1797 C C . VAL A 1 238 ? -9.906 -5.535 12.162 1.00 93.06 238 VAL A C 1
ATOM 1799 O O . VAL A 1 238 ? -10.773 -6.212 12.716 1.00 93.06 238 VAL A O 1
ATOM 1802 N N . ASP A 1 239 ? -9.116 -4.692 12.827 1.00 94.38 239 ASP A N 1
ATOM 1803 C CA . ASP A 1 239 ? -9.166 -4.535 14.282 1.00 94.38 239 ASP A CA 1
ATOM 1804 C C . ASP A 1 239 ? -10.499 -3.916 14.738 1.00 94.38 239 ASP A C 1
ATOM 1806 O O . ASP A 1 239 ? -11.118 -4.410 15.682 1.00 94.38 239 ASP A O 1
ATOM 1810 N N . GLN A 1 240 ? -10.993 -2.891 14.032 1.00 95.12 240 GLN A N 1
ATOM 1811 C CA . GLN A 1 240 ? -12.305 -2.283 14.284 1.00 95.12 240 GLN A CA 1
ATOM 1812 C C . GLN A 1 240 ? -13.445 -3.289 14.106 1.00 95.12 240 GLN A C 1
ATOM 1814 O O . GLN A 1 240 ? -14.306 -3.395 14.977 1.00 95.12 240 GLN A O 1
ATOM 1819 N N . CYS A 1 241 ? -13.430 -4.077 13.029 1.00 95.25 241 CYS A N 1
ATOM 1820 C CA . CYS A 1 241 ? -14.443 -5.101 12.805 1.00 95.25 241 CYS A CA 1
ATOM 1821 C C . CYS A 1 241 ? -14.391 -6.194 13.884 1.00 95.25 241 CYS A C 1
ATOM 1823 O O . CYS A 1 241 ? -15.428 -6.625 14.390 1.00 95.25 241 CYS A O 1
ATOM 1825 N N . ALA A 1 242 ? -13.194 -6.623 14.297 1.00 94.81 242 ALA A N 1
ATOM 1826 C CA . ALA A 1 242 ? -13.043 -7.587 15.384 1.00 94.81 242 ALA A CA 1
ATOM 1827 C C . ALA A 1 242 ? -13.593 -7.042 16.714 1.00 94.81 242 ALA A C 1
ATOM 1829 O O . ALA A 1 242 ? -14.269 -7.772 17.441 1.00 94.81 242 ALA A O 1
ATOM 1830 N N . GLN A 1 243 ? -13.347 -5.765 17.026 1.00 96.12 243 GLN A N 1
ATOM 1831 C CA . GLN A 1 243 ? -13.912 -5.101 18.205 1.00 96.12 243 GLN A CA 1
ATOM 1832 C C . GLN A 1 243 ? -15.437 -4.985 18.121 1.00 96.12 243 GLN A C 1
ATOM 1834 O O . GLN A 1 243 ? -16.121 -5.297 19.095 1.00 96.12 243 GLN A O 1
ATOM 1839 N N . GLN A 1 244 ? -15.972 -4.604 16.959 1.00 95.94 244 GLN A N 1
ATOM 1840 C CA . GLN A 1 244 ? -17.411 -4.510 16.733 1.00 95.94 244 GLN A CA 1
ATOM 1841 C C . GLN A 1 244 ? -18.091 -5.870 16.919 1.00 95.94 244 GLN A C 1
ATOM 1843 O O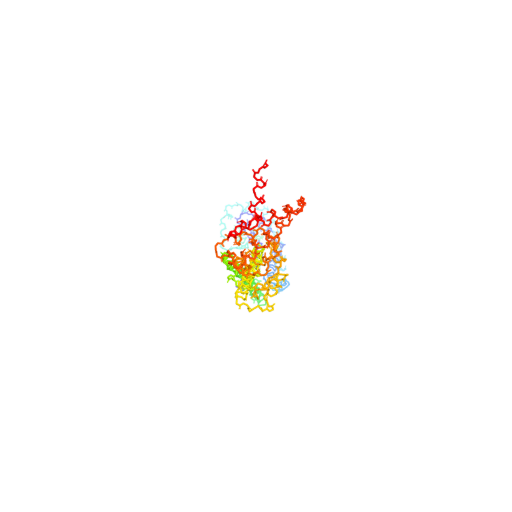 . GLN A 1 244 ? -19.021 -5.971 17.713 1.00 95.94 244 GLN A O 1
ATOM 1848 N N . ARG A 1 245 ? -17.566 -6.938 16.305 1.00 95.75 245 ARG A N 1
ATOM 1849 C CA . ARG A 1 245 ? -18.098 -8.301 16.474 1.00 95.75 245 ARG A CA 1
ATOM 1850 C C . ARG A 1 245 ? -18.031 -8.786 17.918 1.00 95.75 245 ARG A C 1
ATOM 1852 O O . ARG A 1 245 ? -18.964 -9.427 18.388 1.00 95.75 245 ARG A O 1
ATOM 1859 N N . ARG A 1 246 ? -16.948 -8.477 18.644 1.00 96.62 246 ARG A N 1
ATOM 1860 C CA . ARG A 1 246 ? -16.845 -8.787 20.082 1.00 96.62 246 ARG A CA 1
ATOM 1861 C C . ARG A 1 246 ? -17.909 -8.048 20.887 1.00 96.62 246 ARG A C 1
ATOM 1863 O O . ARG A 1 246 ? -18.514 -8.650 21.766 1.00 96.62 246 ARG A O 1
ATOM 1870 N N . ARG A 1 247 ? -18.153 -6.771 20.579 1.00 96.56 247 ARG A N 1
ATOM 1871 C CA . ARG A 1 247 ? -19.187 -5.968 21.242 1.00 96.56 247 ARG A CA 1
ATOM 1872 C C . ARG A 1 247 ? -20.588 -6.487 20.932 1.00 96.56 247 ARG A C 1
ATOM 1874 O O . ARG A 1 247 ? -21.382 -6.625 21.852 1.00 96.56 247 ARG A O 1
ATOM 1881 N N . GLU A 1 248 ? -20.881 -6.801 19.676 1.00 96.56 248 GLU A N 1
ATOM 1882 C CA . GLU A 1 248 ? -22.159 -7.390 19.258 1.00 96.56 248 GLU A CA 1
ATOM 1883 C C . GLU A 1 248 ? -22.396 -8.740 19.941 1.00 96.56 248 GLU A C 1
ATOM 1885 O O . GLU A 1 248 ? -23.465 -8.956 20.507 1.00 96.56 248 GLU A O 1
ATOM 1890 N N . ALA A 1 249 ? -21.382 -9.610 19.979 1.00 96.75 249 ALA A N 1
ATOM 1891 C CA . ALA A 1 249 ? -21.454 -10.889 20.682 1.00 96.75 249 ALA A CA 1
ATOM 1892 C C . ALA A 1 249 ? -21.661 -10.710 22.194 1.00 96.75 249 ALA A C 1
ATOM 1894 O O . ALA A 1 249 ? -22.472 -11.417 22.785 1.00 96.75 249 ALA A O 1
ATOM 1895 N N . TYR A 1 250 ? -20.976 -9.747 22.816 1.00 97.44 250 TYR A N 1
ATOM 1896 C CA . TYR A 1 250 ? -21.166 -9.414 24.228 1.00 97.44 250 TYR A CA 1
ATOM 1897 C C . TYR A 1 250 ? -22.585 -8.899 24.508 1.00 97.44 250 TYR A C 1
ATOM 1899 O O . TYR A 1 250 ? -23.245 -9.395 25.416 1.00 97.44 250 TYR A O 1
ATOM 1907 N N . VAL A 1 251 ? -23.101 -7.969 23.696 1.00 97.88 251 VAL A N 1
ATOM 1908 C CA . VAL A 1 251 ? -24.475 -7.452 23.827 1.00 97.88 251 VAL A CA 1
ATOM 1909 C C . VAL A 1 251 ? -25.506 -8.565 23.624 1.00 97.88 251 VAL A C 1
ATOM 1911 O O . VAL A 1 251 ? -26.479 -8.638 24.378 1.00 97.88 251 VAL A O 1
ATOM 1914 N N . ALA A 1 252 ? -25.293 -9.450 22.648 1.00 97.75 252 ALA A N 1
ATOM 1915 C CA . ALA A 1 252 ? -26.151 -10.607 22.416 1.00 97.75 252 ALA A CA 1
ATOM 1916 C C . ALA A 1 252 ? -26.125 -11.579 23.608 1.00 97.75 252 ALA A C 1
ATOM 1918 O O . ALA A 1 252 ? -27.186 -11.975 24.084 1.00 97.75 252 ALA A O 1
ATOM 1919 N N . GLY A 1 253 ? -24.939 -11.890 24.143 1.00 97.69 253 GLY A N 1
ATOM 1920 C CA . GLY A 1 253 ? -24.780 -12.719 25.341 1.00 97.69 253 GLY A CA 1
ATOM 1921 C C . GLY A 1 253 ? -25.466 -12.112 26.566 1.00 97.69 253 GLY A C 1
ATOM 1922 O O . GLY A 1 253 ? -26.214 -12.795 27.255 1.00 97.69 253 GLY A O 1
ATOM 1923 N N . CYS A 1 254 ? -25.307 -10.807 26.787 1.00 98.50 254 CYS A N 1
ATOM 1924 C CA . CYS A 1 254 ? -26.002 -10.076 27.845 1.00 98.50 254 CYS A CA 1
ATOM 1925 C C . CYS A 1 254 ? -27.529 -10.079 27.675 1.00 98.50 254 CYS A C 1
ATOM 1927 O O . CYS A 1 254 ? -28.262 -10.159 28.660 1.00 98.50 254 CYS A O 1
ATOM 1929 N N . THR A 1 255 ? -28.018 -9.994 26.436 1.00 98.31 255 THR A N 1
ATOM 1930 C CA . THR A 1 255 ? -29.456 -10.052 26.137 1.00 98.31 255 THR A CA 1
ATOM 1931 C C . THR A 1 255 ? -30.017 -11.441 26.435 1.00 98.31 255 THR A C 1
ATOM 1933 O O . THR A 1 255 ? -31.003 -11.538 27.160 1.00 98.31 255 THR A O 1
ATOM 1936 N N . ALA A 1 256 ? -29.341 -12.497 25.971 1.00 98.19 256 ALA A N 1
ATOM 1937 C CA . ALA A 1 256 ? -29.709 -13.880 26.266 1.00 98.19 256 ALA A CA 1
ATOM 1938 C C . ALA A 1 256 ? -29.686 -14.167 27.776 1.00 98.19 256 ALA A C 1
ATOM 1940 O O . ALA A 1 256 ? -30.641 -14.727 28.305 1.00 98.19 256 ALA A O 1
ATOM 1941 N N . LEU A 1 257 ? -28.660 -13.685 28.488 1.00 98.44 257 LEU A N 1
ATOM 1942 C CA . LEU A 1 257 ? -28.577 -13.771 29.946 1.00 98.44 257 LEU A CA 1
ATOM 1943 C C . LEU A 1 257 ? -29.812 -13.155 30.617 1.00 98.44 257 LEU A C 1
ATOM 1945 O O . LEU A 1 257 ? -30.381 -13.758 31.523 1.00 98.44 257 LEU A O 1
ATOM 1949 N N . ALA A 1 258 ? -30.251 -11.969 30.182 1.00 98.38 258 ALA A N 1
ATOM 1950 C CA . ALA A 1 258 ? -31.450 -11.336 30.730 1.00 98.38 258 ALA A CA 1
ATOM 1951 C C . ALA A 1 258 ? -32.719 -12.168 30.483 1.00 98.38 258 ALA A C 1
ATOM 1953 O O . ALA A 1 258 ? -33.518 -12.326 31.405 1.00 98.38 258 ALA A O 1
ATOM 1954 N N . ASP A 1 259 ? -32.875 -12.736 29.284 1.00 98.25 259 ASP A N 1
ATOM 1955 C CA . ASP A 1 259 ? -34.010 -13.601 28.937 1.00 98.25 259 ASP A CA 1
ATOM 1956 C C . ASP A 1 259 ? -34.003 -14.912 29.754 1.00 98.25 259 ASP A C 1
ATOM 1958 O O . ASP A 1 259 ? -35.046 -15.376 30.229 1.00 98.25 259 ASP A O 1
ATOM 1962 N N . HIS A 1 260 ? -32.825 -15.496 29.992 1.00 98.31 260 HIS A N 1
ATOM 1963 C CA . HIS A 1 260 ? -32.661 -16.702 30.809 1.00 98.31 260 HIS A CA 1
ATOM 1964 C C . HIS A 1 260 ? -32.883 -16.444 32.305 1.00 98.31 260 HIS A C 1
ATOM 1966 O O . HIS A 1 260 ? -33.508 -17.264 32.979 1.00 98.31 260 HIS A O 1
ATOM 1972 N N . VAL A 1 261 ? -32.442 -15.297 32.837 1.00 98.25 261 VAL A N 1
ATOM 1973 C CA . VAL A 1 261 ? -32.767 -14.888 34.218 1.00 98.25 261 VAL A CA 1
ATOM 1974 C C . VAL A 1 261 ? -34.273 -14.674 34.371 1.00 98.25 261 VAL A C 1
ATOM 1976 O O . VAL A 1 261 ? -34.852 -15.133 35.352 1.00 98.25 261 VAL A O 1
ATOM 1979 N N . GLU A 1 262 ? -34.915 -14.010 33.405 1.00 97.81 262 GLU A N 1
ATOM 1980 C CA . GLU A 1 262 ? -36.359 -13.743 33.423 1.00 97.81 262 GLU A CA 1
ATOM 1981 C C . GLU A 1 262 ? -37.196 -15.030 33.366 1.00 97.81 262 GLU A C 1
ATOM 1983 O O . GLU A 1 262 ? -38.215 -15.134 34.048 1.00 97.81 262 GLU A O 1
ATOM 1988 N N . SER A 1 263 ? -36.746 -16.026 32.599 1.00 97.69 263 SER A N 1
ATOM 1989 C CA . SER A 1 263 ? -37.402 -17.338 32.483 1.00 97.69 263 SER A CA 1
ATOM 1990 C C . SER A 1 263 ? -37.009 -18.344 33.572 1.00 97.69 263 SER A C 1
ATOM 1992 O O . SER A 1 263 ? -37.622 -19.408 33.667 1.00 97.69 263 SER A O 1
ATOM 1994 N N . GLY A 1 264 ? -35.999 -18.039 34.391 1.00 97.56 264 GLY A N 1
ATOM 1995 C CA . GLY A 1 264 ? -35.468 -18.951 35.405 1.00 97.56 264 GLY A CA 1
ATOM 1996 C C . GLY A 1 264 ? -34.608 -20.098 34.853 1.00 97.56 264 GLY A C 1
ATOM 1997 O O . GLY A 1 264 ? -34.302 -21.035 35.589 1.00 97.56 264 GLY A O 1
ATOM 1998 N N . GLN A 1 265 ? -34.219 -20.049 33.575 1.00 97.69 265 GLN A N 1
ATOM 1999 C CA . GLN A 1 265 ? -33.520 -21.122 32.856 1.00 97.69 265 GLN A CA 1
ATOM 2000 C C . GLN A 1 265 ? -32.056 -20.763 32.569 1.00 97.69 265 GLN A C 1
ATOM 2002 O O . GLN A 1 265 ? -31.624 -20.707 31.421 1.00 97.69 265 GLN A O 1
ATOM 2007 N N . LEU A 1 266 ? -31.278 -20.512 33.623 1.00 97.69 266 LEU A N 1
ATOM 2008 C CA . LEU A 1 266 ? -29.853 -20.193 33.497 1.00 97.69 266 LEU A CA 1
ATOM 2009 C C . LEU A 1 266 ? -29.028 -21.399 33.023 1.00 97.69 266 LEU A C 1
ATOM 2011 O O . LEU A 1 266 ? -29.159 -22.512 33.536 1.00 97.69 266 LEU A O 1
ATOM 2015 N N . THR A 1 267 ? -28.132 -21.148 32.075 1.00 97.69 267 THR A N 1
ATOM 2016 C CA . THR A 1 267 ? -27.228 -22.127 31.464 1.00 97.69 267 THR A CA 1
ATOM 2017 C C . THR A 1 267 ? -25.770 -21.898 31.897 1.00 97.69 267 THR A C 1
ATOM 2019 O O . THR A 1 267 ? -25.418 -20.814 32.359 1.00 97.69 267 THR A O 1
ATOM 2022 N N . PRO A 1 268 ? -24.855 -22.864 31.688 1.00 97.56 268 PRO A N 1
ATOM 2023 C CA . PRO A 1 268 ? -23.429 -22.650 31.961 1.00 97.56 268 PRO A CA 1
ATOM 2024 C C . PRO A 1 268 ? -22.789 -21.499 31.158 1.00 97.56 268 PRO A C 1
ATOM 2026 O O . PRO A 1 268 ? -21.804 -20.910 31.598 1.00 97.56 268 PRO A O 1
ATOM 2029 N N . ALA A 1 269 ? -23.330 -21.161 29.981 1.00 96.94 269 ALA A N 1
ATOM 2030 C CA . ALA A 1 269 ? -22.855 -20.026 29.184 1.00 96.94 269 ALA A CA 1
ATOM 2031 C C . ALA A 1 269 ? -23.223 -18.674 29.826 1.00 96.94 269 ALA A C 1
ATOM 2033 O O . ALA A 1 269 ? -22.462 -17.705 29.739 1.00 96.94 269 ALA A O 1
ATOM 2034 N N . ASP A 1 270 ? -24.359 -18.629 30.522 1.00 98.12 270 ASP A N 1
ATOM 2035 C CA . ASP A 1 270 ? -24.801 -17.464 31.287 1.00 98.12 270 ASP A CA 1
ATOM 2036 C C . ASP A 1 270 ? -23.875 -17.206 32.474 1.00 98.12 270 ASP A C 1
ATOM 2038 O O . ASP A 1 270 ? -23.520 -16.059 32.737 1.00 98.12 270 ASP A O 1
ATOM 2042 N N . ASP A 1 271 ? -23.397 -18.266 33.134 1.00 97.44 271 ASP A N 1
ATOM 2043 C CA . ASP A 1 271 ? -22.427 -18.145 34.225 1.00 97.44 271 ASP A CA 1
ATOM 2044 C C . ASP A 1 271 ? -21.113 -17.519 33.751 1.00 97.44 271 ASP A C 1
ATOM 2046 O O . ASP A 1 271 ? -20.551 -16.658 34.429 1.00 97.44 271 ASP A O 1
ATOM 2050 N N . ALA A 1 272 ? -20.635 -17.913 32.567 1.00 97.25 272 ALA A N 1
ATOM 2051 C CA . ALA A 1 272 ? -19.432 -17.336 31.975 1.00 97.25 272 ALA A CA 1
ATOM 2052 C C . ALA A 1 272 ? -19.617 -15.845 31.640 1.00 97.25 272 ALA A C 1
ATOM 2054 O O . ALA A 1 272 ? -18.695 -15.053 31.830 1.00 97.25 272 ALA A O 1
ATOM 2055 N N . THR A 1 273 ? -20.811 -15.460 31.182 1.00 97.25 273 THR A N 1
ATOM 2056 C CA . THR A 1 273 ? -21.150 -14.062 30.861 1.00 97.25 273 THR A CA 1
ATOM 2057 C C . THR A 1 273 ? -21.325 -13.215 32.124 1.00 97.25 273 THR A C 1
ATOM 2059 O O . THR A 1 273 ? -20.876 -12.072 32.178 1.00 97.25 273 THR A O 1
ATOM 2062 N N . ALA A 1 274 ? -21.949 -13.776 33.161 1.00 97.31 274 ALA A N 1
ATOM 2063 C CA . ALA A 1 274 ? -22.195 -13.108 34.435 1.00 97.31 274 ALA A CA 1
ATOM 2064 C C . ALA A 1 274 ? -20.948 -13.031 35.333 1.00 97.31 274 ALA A C 1
ATOM 2066 O O . ALA A 1 274 ? -20.868 -12.162 36.204 1.00 97.31 274 ALA A O 1
ATOM 2067 N N . GLY A 1 275 ? -19.982 -13.936 35.151 1.00 97.06 275 GLY A N 1
ATOM 2068 C CA . GLY A 1 275 ? -18.745 -13.982 35.922 1.00 97.06 275 GLY A CA 1
ATOM 2069 C C . GLY A 1 275 ? -19.004 -14.141 37.422 1.00 97.06 275 GLY A C 1
ATOM 2070 O O . GLY A 1 275 ? -19.721 -15.040 37.861 1.00 97.06 275 GLY A O 1
ATOM 2071 N N . ALA A 1 276 ? -18.432 -13.244 38.230 1.00 96.75 276 ALA A N 1
ATOM 2072 C CA . ALA A 1 276 ? -18.574 -13.275 39.688 1.00 96.75 276 ALA A CA 1
ATOM 2073 C C . ALA A 1 276 ? -20.028 -13.106 40.171 1.00 96.75 276 ALA A C 1
ATOM 2075 O O . ALA A 1 276 ? -20.365 -13.538 41.273 1.00 96.75 276 ALA A O 1
ATOM 2076 N N . SER A 1 277 ? -20.902 -12.522 39.349 1.00 97.62 277 SER A N 1
ATOM 2077 C CA . SER A 1 277 ? -22.300 -12.247 39.696 1.00 97.62 277 SER A CA 1
ATOM 2078 C C . SER A 1 277 ? -23.235 -13.423 39.395 1.00 97.62 277 SER A C 1
ATOM 2080 O O . SER A 1 277 ? -24.422 -13.353 39.714 1.00 97.62 277 SER A O 1
ATOM 2082 N N . ALA A 1 278 ? -22.732 -14.521 38.817 1.00 98.00 278 ALA A N 1
ATOM 2083 C CA . ALA A 1 278 ? -23.539 -15.695 38.484 1.00 98.00 278 ALA A CA 1
ATOM 2084 C C . ALA A 1 278 ? -24.339 -16.265 39.683 1.00 98.00 278 ALA A C 1
ATOM 2086 O O . ALA A 1 278 ? -25.536 -16.523 39.527 1.00 98.00 278 ALA A O 1
ATOM 2087 N N . PRO A 1 279 ? -23.775 -16.407 40.906 1.00 98.06 279 PRO A N 1
ATOM 2088 C CA . PRO A 1 279 ? -24.543 -16.875 42.064 1.00 98.06 279 PRO A CA 1
ATOM 2089 C C . PRO A 1 279 ? -25.700 -15.943 42.440 1.00 98.06 279 PRO A C 1
ATOM 2091 O O . PRO A 1 279 ? -26.772 -16.423 42.806 1.00 98.06 279 PRO A O 1
ATOM 2094 N N . LEU A 1 280 ? -25.502 -14.625 42.321 1.00 97.88 280 LEU A N 1
ATOM 2095 C CA . LEU A 1 280 ? -26.556 -13.642 42.556 1.00 97.88 280 LEU A CA 1
ATOM 2096 C C . LEU A 1 280 ? -27.679 -13.794 41.528 1.00 97.88 280 LEU A C 1
ATOM 2098 O O . LEU A 1 280 ? -28.844 -13.856 41.907 1.00 97.88 280 LEU A O 1
ATOM 2102 N N . LEU A 1 281 ? -27.350 -13.887 40.237 1.00 98.19 281 LEU A N 1
ATOM 2103 C CA . LEU A 1 281 ? -28.369 -14.009 39.191 1.00 98.19 281 LEU A CA 1
ATOM 2104 C C . LEU A 1 281 ? -29.187 -15.298 39.319 1.00 98.19 281 LEU A C 1
ATOM 2106 O O . LEU A 1 281 ? -30.392 -15.266 39.085 1.00 98.19 281 LEU A O 1
ATOM 2110 N N . ARG A 1 282 ? -28.583 -16.402 39.781 1.00 98.00 282 ARG A N 1
ATOM 2111 C CA . ARG A 1 282 ? -29.336 -17.620 40.130 1.00 98.00 282 ARG A CA 1
ATOM 2112 C C . ARG A 1 282 ? -30.312 -17.393 41.280 1.00 98.00 282 ARG A C 1
ATOM 2114 O O . ARG A 1 282 ? -31.437 -17.882 41.220 1.00 98.00 282 ARG A O 1
ATOM 2121 N N . ARG A 1 283 ? -29.916 -16.632 42.306 1.00 98.00 283 ARG A N 1
ATOM 2122 C CA . ARG A 1 283 ? -30.822 -16.252 43.402 1.00 98.00 283 ARG A CA 1
ATOM 2123 C C . ARG A 1 283 ? -31.942 -15.334 42.926 1.00 98.00 283 ARG A C 1
ATOM 2125 O O . ARG A 1 283 ? -33.076 -15.543 43.332 1.00 98.00 283 ARG A O 1
ATOM 2132 N N . VAL A 1 284 ? -31.658 -14.379 42.039 1.00 97.88 284 VAL A N 1
ATOM 2133 C CA . VAL A 1 284 ? -32.689 -13.533 41.407 1.00 97.88 284 VAL A CA 1
ATOM 2134 C C . VAL A 1 284 ? -33.685 -14.393 40.627 1.00 97.88 284 VAL A C 1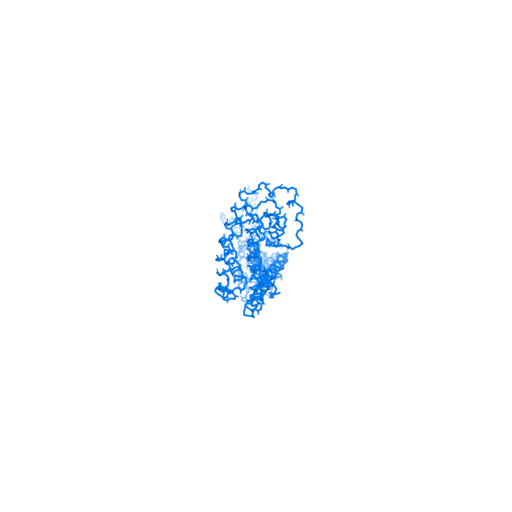
ATOM 2136 O O . VAL A 1 284 ? -34.887 -14.278 40.842 1.00 97.88 284 VAL A O 1
ATOM 2139 N N . ALA A 1 285 ? -33.187 -15.290 39.773 1.00 97.69 285 ALA A N 1
ATOM 2140 C CA . ALA A 1 285 ? -34.000 -16.205 38.974 1.00 97.69 285 ALA A CA 1
ATOM 2141 C C . ALA A 1 285 ? -34.861 -17.149 39.838 1.00 97.69 285 ALA A C 1
ATOM 2143 O O . ALA A 1 285 ? -36.013 -17.416 39.508 1.00 97.69 285 ALA A O 1
ATOM 2144 N N . GLY A 1 286 ? -34.321 -17.627 40.963 1.00 96.81 286 GLY A N 1
ATOM 2145 C CA . GLY A 1 286 ? -35.009 -18.513 41.908 1.00 96.81 286 GLY A CA 1
ATOM 2146 C C . GLY A 1 286 ? -35.767 -17.811 43.040 1.00 96.81 286 GLY A C 1
ATOM 2147 O O . GLY A 1 286 ? -36.200 -18.493 43.965 1.00 96.81 286 GLY A O 1
ATOM 2148 N N . ALA A 1 287 ? -35.886 -16.476 43.018 1.00 94.25 287 ALA A N 1
ATOM 2149 C CA . ALA A 1 287 ? -36.465 -15.660 44.095 1.00 94.25 287 ALA A CA 1
ATOM 2150 C C . ALA A 1 287 ? -35.854 -15.897 45.501 1.00 94.25 287 ALA A C 1
ATOM 2152 O O . ALA A 1 287 ? -36.510 -15.701 46.522 1.00 94.25 287 ALA A O 1
ATOM 2153 N N . GLY A 1 288 ? -34.584 -16.301 45.563 1.00 96.12 288 GLY A N 1
ATOM 2154 C CA . GLY A 1 288 ? -33.863 -16.683 46.781 1.00 96.12 288 GLY A CA 1
ATOM 2155 C C . GLY A 1 288 ? -32.777 -15.692 47.195 1.00 96.12 288 GLY A C 1
ATOM 2156 O O . GLY A 1 288 ? -31.694 -16.127 47.574 1.00 96.12 288 GLY A O 1
ATOM 2157 N N . LEU A 1 289 ? -33.017 -14.384 47.051 1.00 98.00 289 LEU A N 1
ATOM 2158 C CA . LEU A 1 289 ? -32.063 -13.327 47.425 1.00 98.00 289 LEU A CA 1
ATOM 2159 C C . LEU A 1 289 ? -31.669 -13.401 48.913 1.00 98.00 289 LEU A C 1
ATOM 2161 O O . LEU A 1 289 ? -32.462 -13.845 49.742 1.00 98.00 289 LEU A O 1
ATOM 2165 N N . THR A 1 290 ? -30.462 -12.938 49.250 1.00 97.62 290 THR A N 1
ATOM 2166 C CA . THR A 1 290 ? -29.967 -12.793 50.633 1.00 97.62 290 THR A CA 1
ATOM 2167 C C . THR A 1 290 ? -29.837 -11.319 51.037 1.00 97.62 290 THR A C 1
ATOM 2169 O O . THR A 1 290 ? -30.017 -10.413 50.225 1.00 97.62 290 THR A O 1
ATOM 2172 N N . LEU A 1 291 ? -29.520 -11.050 52.309 1.00 97.06 291 LEU A N 1
ATOM 2173 C CA . LEU A 1 291 ? -29.316 -9.680 52.804 1.00 97.06 291 LEU A CA 1
ATOM 2174 C C . LEU A 1 291 ? -28.118 -8.985 52.151 1.00 97.06 291 LEU A C 1
ATOM 2176 O O . LEU A 1 291 ? -28.175 -7.792 51.867 1.00 97.06 291 LEU A O 1
ATOM 2180 N N . GLU A 1 292 ? -27.048 -9.734 51.888 1.00 97.44 292 GLU A N 1
ATOM 2181 C CA . GLU A 1 292 ? -25.829 -9.220 51.256 1.00 97.44 292 GLU A CA 1
ATOM 2182 C C . GLU A 1 292 ? -26.124 -8.679 49.851 1.00 97.44 292 GLU A C 1
ATOM 2184 O O . GLU A 1 292 ? -25.612 -7.626 49.463 1.00 97.44 292 GLU A O 1
ATOM 2189 N N . ASP A 1 293 ? -27.036 -9.337 49.130 1.00 97.94 293 ASP A N 1
ATOM 2190 C CA . ASP A 1 293 ? -27.431 -8.961 47.773 1.00 97.94 293 ASP A CA 1
ATOM 2191 C C . ASP A 1 293 ? -28.062 -7.560 47.703 1.00 97.94 293 ASP A C 1
ATOM 2193 O O . ASP A 1 293 ? -27.925 -6.869 46.696 1.00 97.94 293 ASP A O 1
ATOM 2197 N N . LEU A 1 294 ? -28.709 -7.094 48.777 1.00 97.62 294 LEU A N 1
ATOM 2198 C CA . LEU A 1 294 ? -29.329 -5.762 48.839 1.00 97.62 294 LEU A CA 1
ATOM 2199 C C . LEU A 1 294 ? -28.306 -4.616 48.894 1.00 97.62 294 LEU A C 1
ATOM 2201 O O . LEU A 1 294 ? -28.655 -3.450 48.678 1.00 97.62 294 LEU A O 1
ATOM 2205 N N . THR A 1 295 ? -27.046 -4.942 49.180 1.00 96.94 295 THR A N 1
ATOM 2206 C CA . THR A 1 295 ? -25.940 -3.984 49.304 1.00 96.94 295 THR A CA 1
ATOM 2207 C C . THR A 1 295 ? -24.989 -4.000 48.110 1.00 96.94 295 THR A C 1
ATOM 2209 O O . THR A 1 295 ? -23.973 -3.308 48.144 1.00 96.94 295 THR A O 1
ATOM 2212 N N . ILE A 1 296 ? -25.317 -4.745 47.048 1.00 96.62 296 ILE A N 1
ATOM 2213 C CA . ILE A 1 296 ? -24.446 -4.865 45.880 1.00 96.62 296 ILE A CA 1
ATOM 2214 C C . ILE A 1 296 ? -24.180 -3.504 45.219 1.00 96.62 296 ILE A C 1
ATOM 2216 O O . ILE A 1 296 ? -25.094 -2.700 45.001 1.00 96.62 296 ILE A O 1
ATOM 2220 N N . ASP A 1 297 ? -22.900 -3.260 44.927 1.00 94.88 297 ASP A N 1
ATOM 2221 C CA . ASP A 1 297 ? -22.438 -2.088 44.187 1.00 94.88 297 ASP A CA 1
ATOM 2222 C C . ASP A 1 297 ? -22.837 -2.193 42.718 1.00 94.88 297 ASP A C 1
ATOM 2224 O O . ASP A 1 297 ? -22.826 -3.285 42.143 1.00 94.88 297 ASP A O 1
ATOM 2228 N N . ASP A 1 298 ? -23.115 -1.049 42.094 1.00 93.25 298 ASP A N 1
ATOM 2229 C CA . ASP A 1 298 ? -23.466 -0.989 40.684 1.00 93.25 298 ASP A CA 1
ATOM 2230 C C . ASP A 1 298 ? -22.428 -1.748 39.857 1.00 93.25 298 ASP A C 1
ATOM 2232 O O . ASP A 1 298 ? -22.788 -2.693 39.168 1.00 93.25 298 ASP A O 1
ATOM 2236 N N . LYS A 1 299 ? -21.131 -1.489 40.027 1.00 93.69 299 LYS A N 1
ATOM 2237 C CA . LYS A 1 299 ? -20.076 -2.103 39.201 1.00 93.69 299 LYS A CA 1
ATOM 2238 C C . LYS A 1 299 ? -19.973 -3.624 39.335 1.00 93.69 299 LYS A C 1
ATOM 2240 O O . LYS A 1 299 ? -19.377 -4.259 38.469 1.00 93.69 299 LYS A O 1
ATOM 2245 N N . ALA A 1 300 ? -20.514 -4.203 40.407 1.00 93.44 300 ALA A N 1
ATOM 2246 C CA . ALA A 1 300 ? -20.517 -5.646 40.629 1.00 93.44 300 ALA A CA 1
ATOM 2247 C C . ALA A 1 300 ? -21.657 -6.367 39.886 1.00 93.44 300 ALA A C 1
ATOM 2249 O O . ALA A 1 300 ? -21.716 -7.597 39.899 1.00 93.44 300 ALA A O 1
ATOM 2250 N N . PHE A 1 301 ? -22.568 -5.636 39.244 1.00 95.50 301 PHE A N 1
ATOM 2251 C CA . PHE A 1 301 ? -23.670 -6.202 38.474 1.00 95.50 301 PHE A CA 1
ATOM 2252 C C . PHE A 1 301 ? -23.289 -6.284 36.981 1.00 95.50 301 PHE A C 1
ATOM 2254 O O . PHE A 1 301 ? -22.727 -5.323 36.456 1.00 95.50 301 PHE A O 1
ATOM 2261 N N . PRO A 1 302 ? -23.556 -7.391 36.266 1.00 96.88 302 PRO A N 1
ATOM 2262 C CA . PRO A 1 302 ? -23.044 -7.591 34.910 1.00 96.88 302 PRO A CA 1
ATOM 2263 C C . PRO A 1 302 ? -23.814 -6.772 33.863 1.00 96.88 302 PRO A C 1
ATOM 2265 O O . PRO A 1 302 ? -24.924 -6.295 34.111 1.00 96.88 302 PRO A O 1
ATOM 2268 N N . CYS A 1 303 ? -23.237 -6.640 32.661 1.00 97.44 303 CYS A N 1
ATOM 2269 C CA . CYS A 1 303 ? -23.911 -6.093 31.474 1.00 97.44 303 CYS A CA 1
ATOM 2270 C C . CYS A 1 303 ? -24.414 -4.641 31.592 1.00 97.44 303 CYS A C 1
ATOM 2272 O O . CYS A 1 303 ? -25.333 -4.239 30.873 1.00 97.44 303 CYS A O 1
ATOM 2274 N N . GLN A 1 304 ? -23.822 -3.843 32.485 1.00 96.69 304 GLN A N 1
ATOM 2275 C CA . GLN A 1 304 ? -24.287 -2.484 32.808 1.00 96.69 304 GLN A CA 1
ATOM 2276 C C . GLN A 1 304 ? -24.235 -1.506 31.640 1.00 96.69 304 GLN A C 1
ATOM 2278 O O . GLN A 1 304 ? -25.025 -0.569 31.570 1.00 96.69 304 GLN A O 1
ATOM 2283 N N . ASP A 1 305 ? -23.280 -1.715 30.742 1.00 96.81 305 ASP A N 1
ATOM 2284 C CA . ASP A 1 305 ? -23.026 -0.905 29.557 1.00 96.81 305 ASP A CA 1
ATOM 2285 C C . ASP A 1 305 ? -23.932 -1.286 28.372 1.00 96.81 305 ASP A C 1
ATOM 2287 O O . ASP A 1 305 ? -23.789 -0.751 27.271 1.00 96.81 305 ASP A O 1
ATOM 2291 N N . THR A 1 306 ? -24.889 -2.193 28.593 1.00 98.00 306 THR A N 1
ATOM 2292 C CA . THR A 1 306 ? -25.838 -2.678 27.587 1.00 98.00 306 THR A CA 1
ATOM 2293 C C . THR A 1 306 ? -27.287 -2.442 28.036 1.00 98.00 306 THR A C 1
ATOM 2295 O O . THR A 1 306 ? -27.562 -2.374 29.238 1.00 98.00 306 THR A O 1
ATOM 2298 N N . PRO A 1 307 ? -28.263 -2.396 27.109 1.00 98.06 307 PRO A N 1
ATOM 2299 C CA . PRO A 1 307 ? -29.684 -2.328 27.469 1.00 98.06 307 PRO A CA 1
ATOM 2300 C C . PRO A 1 307 ? -30.153 -3.486 28.370 1.00 98.06 307 PRO A C 1
ATOM 2302 O O . PRO A 1 307 ? -31.077 -3.320 29.168 1.00 98.06 307 PRO A O 1
ATOM 2305 N N . ALA A 1 308 ? -29.498 -4.650 28.286 1.00 98.12 308 ALA A N 1
ATOM 2306 C CA . ALA A 1 308 ? -29.807 -5.807 29.118 1.00 98.12 308 ALA A CA 1
ATOM 2307 C C . ALA A 1 308 ? -29.514 -5.566 30.608 1.00 98.12 308 ALA A C 1
ATOM 2309 O O . ALA A 1 308 ? -30.239 -6.084 31.453 1.00 98.12 308 ALA A O 1
ATOM 2310 N N . GLY A 1 309 ? -28.535 -4.721 30.954 1.00 97.56 309 GLY A N 1
ATOM 2311 C CA . GLY A 1 309 ? -28.245 -4.369 32.347 1.00 97.56 309 GLY A CA 1
ATOM 2312 C C . GLY A 1 309 ? -29.436 -3.709 33.049 1.00 97.56 309 GLY A C 1
ATOM 2313 O O . GLY A 1 309 ? -29.749 -4.039 34.191 1.00 97.56 309 GLY A O 1
ATOM 2314 N N . VAL A 1 310 ? -30.168 -2.831 32.351 1.00 97.19 310 VAL A N 1
ATOM 2315 C CA . VAL A 1 310 ? -31.391 -2.195 32.882 1.00 97.19 310 VAL A CA 1
ATOM 2316 C C . VAL A 1 310 ? -32.491 -3.233 33.123 1.00 97.19 310 VAL A C 1
ATOM 2318 O O . VAL A 1 310 ? -33.175 -3.185 34.151 1.00 97.19 310 VAL A O 1
ATOM 2321 N N . ARG A 1 311 ? -32.639 -4.200 32.206 1.00 97.94 311 ARG A N 1
ATOM 2322 C CA . ARG A 1 311 ? -33.583 -5.319 32.360 1.00 97.94 311 ARG A CA 1
ATOM 2323 C C . ARG A 1 311 ? -33.212 -6.187 33.560 1.00 97.94 311 ARG A C 1
ATOM 2325 O O . ARG A 1 311 ? -34.062 -6.425 34.412 1.00 97.94 311 ARG A O 1
ATOM 2332 N N . LEU A 1 312 ? -31.946 -6.578 33.686 1.00 98.25 312 LEU A N 1
ATOM 2333 C CA . LEU A 1 312 ? -31.453 -7.382 34.806 1.00 98.25 312 LEU A CA 1
ATOM 2334 C C . LEU A 1 312 ? -31.662 -6.677 36.157 1.00 98.25 312 LEU A C 1
ATOM 2336 O O . LEU A 1 312 ? -32.136 -7.300 37.104 1.00 98.25 312 LEU A O 1
ATOM 2340 N N . TRP A 1 313 ? -31.401 -5.369 36.245 1.00 97.88 313 TRP A N 1
ATOM 2341 C CA . TRP A 1 313 ? -31.686 -4.584 37.453 1.00 97.88 313 TRP A CA 1
ATOM 2342 C C . TRP A 1 313 ? -33.179 -4.529 37.789 1.00 97.88 313 TRP A C 1
ATOM 2344 O O . TRP A 1 313 ? -33.557 -4.577 38.959 1.00 97.88 313 TRP A O 1
ATOM 2354 N N . SER A 1 314 ? -34.035 -4.460 36.770 1.00 97.75 314 SER A N 1
ATOM 2355 C CA . SER A 1 314 ? -35.491 -4.498 36.941 1.00 97.75 314 SER A CA 1
ATOM 2356 C C . SER A 1 314 ? -35.965 -5.858 37.466 1.00 97.75 314 SER A C 1
ATOM 2358 O O . SER A 1 314 ? -36.831 -5.914 38.340 1.00 97.75 314 SER A O 1
ATOM 2360 N N . LEU A 1 315 ? -35.371 -6.955 36.978 1.00 98.12 315 LEU A N 1
ATOM 2361 C CA . LEU A 1 315 ? -35.619 -8.312 37.477 1.00 98.12 315 LEU A CA 1
ATOM 2362 C C . LEU A 1 315 ? -35.143 -8.465 38.927 1.00 98.12 315 LEU A C 1
ATOM 2364 O O . LEU A 1 315 ? -35.894 -8.969 39.762 1.00 98.12 315 LEU A O 1
ATOM 2368 N N . PHE A 1 316 ? -33.951 -7.949 39.251 1.00 98.38 316 PHE A N 1
ATOM 2369 C CA . PHE A 1 316 ? -33.438 -7.909 40.621 1.00 98.38 316 PHE A CA 1
ATOM 2370 C C . PHE A 1 316 ? -34.389 -7.149 41.552 1.00 98.38 316 PHE A C 1
ATOM 2372 O O . PHE A 1 316 ? -34.806 -7.689 42.574 1.00 98.38 316 PHE A O 1
ATOM 2379 N N . ALA A 1 317 ? -34.786 -5.923 41.191 1.00 97.94 317 ALA A N 1
ATOM 2380 C CA . ALA A 1 317 ? -35.666 -5.098 42.017 1.00 97.94 317 ALA A CA 1
ATOM 2381 C C . ALA A 1 317 ? -37.041 -5.754 42.210 1.00 97.94 317 ALA A C 1
ATOM 2383 O O . ALA A 1 317 ? -37.572 -5.773 43.319 1.00 97.94 317 ALA A O 1
ATOM 2384 N N . ARG A 1 318 ? -37.585 -6.378 41.157 1.00 97.88 318 ARG A N 1
ATOM 2385 C CA . ARG A 1 318 ? -38.821 -7.164 41.244 1.00 97.88 318 ARG A CA 1
ATOM 2386 C C . ARG A 1 318 ? -38.671 -8.348 42.200 1.00 97.88 318 ARG A C 1
ATOM 2388 O O . ARG A 1 318 ? -39.551 -8.545 43.034 1.00 97.88 318 ARG A O 1
ATOM 2395 N N . SER A 1 319 ? -37.574 -9.100 42.119 1.00 97.56 319 SER A N 1
ATOM 2396 C CA . SER A 1 319 ? -37.293 -10.197 43.053 1.00 97.56 319 SER A CA 1
ATOM 2397 C C . SER A 1 319 ? -37.159 -9.683 44.492 1.00 97.56 319 SER A C 1
ATOM 2399 O O . SER A 1 319 ? -37.783 -10.231 45.395 1.00 97.56 319 SER A O 1
ATOM 2401 N N . ALA A 1 320 ? -36.413 -8.596 44.711 1.00 97.69 320 ALA A N 1
ATOM 2402 C CA . ALA A 1 320 ? -36.212 -7.998 46.031 1.00 97.69 320 ALA A CA 1
ATOM 2403 C C . ALA A 1 320 ? -37.523 -7.471 46.638 1.00 97.69 320 ALA A C 1
ATOM 2405 O O . ALA A 1 320 ? -37.788 -7.689 47.819 1.00 97.69 320 ALA A O 1
ATOM 2406 N N . SER A 1 321 ? -38.389 -6.848 45.830 1.00 97.50 321 SER A N 1
ATOM 2407 C CA . SER A 1 321 ? -39.691 -6.328 46.280 1.00 97.50 321 SER A CA 1
ATOM 2408 C C . SER A 1 321 ? -40.623 -7.412 46.843 1.00 97.50 321 SER A C 1
ATOM 2410 O O . SER A 1 321 ? -41.474 -7.125 47.691 1.00 97.50 321 SER A O 1
ATOM 2412 N N . LYS A 1 322 ? -40.438 -8.665 46.408 1.00 96.69 322 LYS A N 1
ATOM 2413 C CA . LYS A 1 322 ? -41.232 -9.839 46.804 1.00 96.69 322 LYS A CA 1
ATOM 2414 C C . LYS A 1 322 ? -40.549 -10.721 47.855 1.00 96.69 322 LYS A C 1
ATOM 2416 O O . LYS A 1 322 ? -41.145 -11.687 48.310 1.00 96.69 322 LYS A O 1
ATOM 2421 N N . ALA A 1 323 ? -39.309 -10.421 48.235 1.00 96.88 323 ALA A N 1
ATOM 2422 C CA . ALA A 1 323 ? -38.541 -11.236 49.170 1.00 96.88 323 ALA A CA 1
ATOM 2423 C C . ALA A 1 323 ? -38.892 -10.898 50.631 1.00 96.88 323 ALA A C 1
ATOM 2425 O O . ALA A 1 323 ? -38.097 -10.294 51.350 1.00 96.88 323 ALA A O 1
ATOM 2426 N N . GLU A 1 324 ? -40.093 -11.285 51.070 1.00 94.94 324 GLU A N 1
ATOM 2427 C CA . GLU A 1 324 ? -40.679 -10.909 52.370 1.00 94.94 324 GLU A CA 1
ATOM 2428 C C . GLU A 1 324 ? -39.729 -11.131 53.558 1.00 94.94 324 GLU A C 1
ATOM 2430 O O . GLU A 1 324 ? -39.557 -10.252 54.404 1.00 94.94 324 GLU A O 1
ATOM 2435 N N . GLY A 1 325 ? -39.062 -12.290 53.598 1.00 93.62 325 GLY A N 1
ATOM 2436 C CA . GLY A 1 325 ? -38.163 -12.668 54.691 1.00 93.62 325 GLY A CA 1
ATOM 2437 C C . GLY A 1 325 ? -36.909 -11.793 54.821 1.00 93.62 325 GLY A C 1
ATOM 2438 O O . GLY A 1 325 ? -36.337 -11.719 55.908 1.00 93.62 325 GLY A O 1
ATOM 2439 N N . LEU A 1 326 ? -36.495 -11.100 53.753 1.00 96.56 326 LEU A N 1
ATOM 2440 C CA . LEU A 1 326 ? -35.316 -10.225 53.779 1.00 96.56 326 LEU A CA 1
ATOM 2441 C C . LEU A 1 326 ? -35.583 -8.918 54.512 1.00 96.56 326 LEU A C 1
ATOM 2443 O O . LEU A 1 326 ? -34.730 -8.417 55.241 1.00 96.56 326 LEU A O 1
ATOM 2447 N N . TRP A 1 327 ? -36.784 -8.373 54.352 1.00 96.75 327 TRP A N 1
ATOM 2448 C CA . TRP A 1 327 ? -37.118 -7.050 54.872 1.00 96.75 327 TRP A CA 1
ATOM 2449 C C . TRP A 1 327 ? -37.235 -7.009 56.396 1.00 96.75 327 TRP A C 1
ATOM 2451 O O . TRP A 1 327 ? -37.101 -5.944 56.991 1.00 96.75 327 TRP A O 1
ATOM 2461 N N . GLY A 1 328 ? -37.382 -8.171 57.038 1.00 94.62 328 GLY A N 1
ATOM 2462 C CA . GLY A 1 328 ? -37.312 -8.308 58.492 1.00 94.62 328 GLY A CA 1
ATOM 2463 C C . GLY A 1 328 ? -35.901 -8.188 59.086 1.00 94.62 328 GLY A C 1
ATOM 2464 O O . GLY A 1 328 ? -35.769 -8.229 60.305 1.00 94.62 328 GLY A O 1
ATOM 2465 N N . GLN A 1 329 ? -34.857 -8.095 58.256 1.00 95.06 329 GLN A N 1
ATOM 2466 C CA . GLN A 1 329 ? -33.450 -8.025 58.682 1.00 95.06 329 GLN A CA 1
ATOM 2467 C C . GLN A 1 329 ? -32.628 -7.001 57.869 1.00 95.06 329 GLN A C 1
ATOM 2469 O O . GLN A 1 329 ? -31.423 -6.865 58.068 1.00 95.06 329 GLN A O 1
ATOM 2474 N N . ALA A 1 330 ? -33.248 -6.296 56.918 1.00 96.00 330 ALA A N 1
ATOM 2475 C CA . ALA A 1 330 ? -32.555 -5.378 56.024 1.00 96.00 330 ALA A CA 1
ATOM 2476 C C . ALA A 1 330 ? -32.180 -4.072 56.743 1.00 96.00 330 ALA A C 1
ATOM 2478 O O . ALA A 1 330 ? -33.033 -3.230 57.018 1.00 96.00 330 ALA A O 1
ATOM 2479 N N . GLU A 1 331 ? -30.886 -3.876 56.998 1.00 94.19 331 GLU A N 1
ATOM 2480 C CA . GLU A 1 331 ? -30.385 -2.662 57.659 1.00 94.19 331 GLU A CA 1
ATOM 2481 C C . GLU A 1 331 ? -29.934 -1.575 56.681 1.00 94.19 331 GLU A C 1
ATOM 2483 O O . GLU A 1 331 ? -30.023 -0.377 56.966 1.00 94.19 331 GLU A O 1
ATOM 2488 N N . LYS A 1 332 ? -29.388 -1.992 55.537 1.00 94.19 332 LYS A N 1
ATOM 2489 C CA . LYS A 1 332 ? -28.757 -1.117 54.550 1.00 94.19 332 LYS A CA 1
ATOM 2490 C C . LYS A 1 332 ? -29.094 -1.599 53.151 1.00 94.19 332 LYS A C 1
ATOM 2492 O O . LYS A 1 332 ? -29.135 -2.797 52.898 1.00 94.19 332 LYS A O 1
ATOM 2497 N N . LEU A 1 333 ? -29.278 -0.643 52.250 1.00 96.88 333 LEU A N 1
ATOM 2498 C CA . LEU A 1 333 ? -29.436 -0.878 50.822 1.00 96.88 333 LEU A CA 1
ATOM 2499 C C . LEU A 1 333 ? -28.366 -0.098 50.070 1.00 96.88 333 LEU A C 1
ATOM 2501 O O . LEU A 1 333 ? -27.971 0.992 50.504 1.00 96.88 333 LEU A O 1
ATOM 2505 N N . SER A 1 334 ? -27.950 -0.603 48.912 1.00 97.12 334 SER A N 1
ATOM 2506 C CA . SER A 1 334 ? -27.170 0.224 47.999 1.00 97.12 334 SER A CA 1
ATOM 2507 C C . SER A 1 334 ? -28.032 1.381 47.455 1.00 97.12 334 SER A C 1
ATOM 2509 O O . SER A 1 334 ? -29.271 1.278 47.390 1.00 97.12 334 SER A O 1
ATOM 2511 N N . PRO A 1 335 ? -27.420 2.518 47.067 1.00 96.38 335 PRO A N 1
ATOM 2512 C CA . PRO A 1 335 ? -28.158 3.654 46.514 1.00 96.38 335 PRO A CA 1
ATOM 2513 C C . PRO A 1 335 ? -29.013 3.277 45.299 1.00 96.38 335 PRO A C 1
ATOM 2515 O O . PRO A 1 335 ? -30.140 3.754 45.162 1.00 96.38 335 PRO A O 1
ATOM 2518 N N . LYS A 1 336 ? -28.511 2.376 44.448 1.00 96.75 336 LYS A N 1
ATOM 2519 C CA . LYS A 1 336 ? -29.210 1.903 43.252 1.00 96.75 336 LYS A CA 1
ATOM 2520 C C . LYS A 1 336 ? -30.416 1.040 43.575 1.00 96.75 336 LYS A C 1
ATOM 2522 O O . LYS A 1 336 ? -31.483 1.288 43.019 1.00 96.75 336 LYS A O 1
ATOM 2527 N N . VAL A 1 337 ? -30.279 0.094 44.506 1.00 97.38 337 VAL A N 1
ATOM 2528 C CA . VAL A 1 337 ? -31.404 -0.733 44.970 1.00 97.38 337 VAL A CA 1
ATOM 2529 C C . VAL A 1 337 ? -32.483 0.150 45.588 1.00 97.38 337 VAL A C 1
ATOM 2531 O O . VAL A 1 337 ? -33.649 0.038 45.219 1.00 97.38 337 VAL A O 1
ATOM 2534 N N . THR A 1 338 ? -32.086 1.107 46.433 1.00 97.31 338 THR A N 1
ATOM 2535 C CA . THR A 1 338 ? -33.014 2.103 46.993 1.00 97.31 338 THR A CA 1
ATOM 2536 C C . THR A 1 338 ? -33.740 2.856 45.878 1.00 97.31 338 THR A C 1
ATOM 2538 O O . THR A 1 338 ? -34.963 2.914 45.873 1.00 97.31 338 THR A O 1
ATOM 2541 N N . SER A 1 339 ? -33.005 3.389 44.897 1.00 96.75 339 SER A N 1
ATOM 2542 C CA . SER A 1 339 ? -33.575 4.162 43.787 1.00 96.75 339 SER A CA 1
ATOM 2543 C C . SER A 1 339 ? -34.499 3.360 42.867 1.00 96.75 339 SER A C 1
ATOM 2545 O O . SER A 1 339 ? -35.345 3.969 42.213 1.00 96.75 339 SER A O 1
ATOM 2547 N N . LEU A 1 340 ? -34.307 2.046 42.738 1.00 97.00 340 LEU A N 1
ATOM 2548 C CA . LEU A 1 340 ? -35.183 1.186 41.940 1.00 97.00 340 LEU A CA 1
ATOM 2549 C C . LEU A 1 340 ? -36.467 0.868 42.706 1.00 97.00 340 LEU A C 1
ATOM 2551 O O . LEU A 1 340 ? -37.551 0.986 42.143 1.00 97.00 340 LEU A O 1
ATOM 2555 N N . LEU A 1 341 ? -36.355 0.533 43.994 1.00 97.50 341 LEU A N 1
ATOM 2556 C CA . LEU A 1 341 ? -37.491 0.146 44.836 1.00 97.50 341 LEU A CA 1
ATOM 2557 C C . LEU A 1 341 ? -38.432 1.307 45.187 1.00 97.50 341 LEU A C 1
ATOM 2559 O O . LEU A 1 341 ? -39.562 1.069 45.599 1.00 97.50 341 LEU A O 1
ATOM 2563 N N . THR A 1 342 ? -38.018 2.563 45.004 1.00 96.38 342 THR A N 1
ATOM 2564 C CA . THR A 1 342 ? -38.929 3.717 45.118 1.00 96.38 342 THR A CA 1
ATOM 2565 C C . THR A 1 342 ? -39.794 3.941 43.876 1.00 96.38 342 THR A C 1
ATOM 2567 O O . THR A 1 342 ? -40.719 4.754 43.902 1.00 96.38 342 THR A O 1
ATOM 2570 N N . GLN A 1 343 ? -39.525 3.237 42.774 1.00 95.88 343 GLN A N 1
ATOM 2571 C CA . GLN A 1 343 ? -40.285 3.375 41.533 1.00 95.88 343 GLN A CA 1
ATOM 2572 C C . GLN A 1 343 ? -41.492 2.434 41.536 1.00 95.88 343 GLN A C 1
ATOM 2574 O O . GLN A 1 343 ? -41.389 1.266 41.896 1.00 95.88 343 GLN A O 1
ATOM 2579 N N . LYS A 1 344 ? -42.646 2.919 41.058 1.00 89.94 344 LYS A N 1
ATOM 2580 C CA . LYS A 1 344 ? -43.932 2.203 41.139 1.00 89.94 344 LYS A CA 1
ATOM 2581 C C . LYS A 1 344 ? -43.977 0.766 40.581 1.00 89.94 344 LYS A C 1
ATOM 2583 O O . LYS A 1 344 ? -44.706 -0.016 41.181 1.00 89.94 344 LYS A O 1
ATOM 2588 N N . PRO A 1 345 ? -43.256 0.349 39.517 1.00 92.94 345 PRO A N 1
ATOM 2589 C CA . PRO A 1 345 ? -43.297 -1.063 39.120 1.00 92.94 345 PRO A CA 1
ATOM 2590 C C . PRO A 1 345 ? -42.479 -1.988 40.039 1.00 92.94 345 PRO A C 1
ATOM 2592 O O . PRO A 1 345 ? -42.611 -3.205 39.926 1.00 92.94 345 PRO A O 1
ATOM 2595 N N . PHE A 1 346 ? -41.639 -1.437 40.921 1.00 96.69 346 PHE A N 1
ATOM 2596 C CA . PHE A 1 346 ? -40.744 -2.191 41.806 1.00 96.69 346 PHE A CA 1
ATOM 2597 C C . PHE A 1 346 ? -40.918 -1.829 43.284 1.00 96.69 346 PHE A C 1
ATOM 2599 O O . PHE A 1 346 ? -40.083 -2.209 44.104 1.00 96.69 346 PHE A O 1
ATOM 2606 N N . ALA A 1 347 ? -41.982 -1.098 43.627 1.00 96.19 347 ALA A N 1
ATOM 2607 C CA . ALA A 1 347 ? -42.330 -0.830 45.012 1.00 96.19 347 ALA A CA 1
ATOM 2608 C C . ALA A 1 347 ? -42.458 -2.150 45.778 1.00 96.19 347 ALA A C 1
ATOM 2610 O O . ALA A 1 347 ? -42.896 -3.163 45.225 1.00 96.19 347 ALA A O 1
ATOM 2611 N N . LEU A 1 348 ? -42.058 -2.136 47.050 1.00 97.31 348 LEU A N 1
ATOM 2612 C CA . LEU A 1 348 ? -42.174 -3.302 47.920 1.00 97.31 348 LEU A CA 1
ATOM 2613 C C . LEU A 1 348 ? -43.610 -3.837 47.904 1.00 97.31 348 LEU A C 1
ATOM 2615 O O . LEU A 1 348 ? -44.556 -3.050 47.982 1.00 97.31 348 LEU A O 1
ATOM 2619 N N . SER A 1 349 ? -43.758 -5.163 47.842 1.00 96.19 349 SER A N 1
ATOM 2620 C CA . SER A 1 349 ? -45.049 -5.818 48.095 1.00 96.19 349 SER A CA 1
ATOM 2621 C C . SER A 1 349 ? -45.579 -5.443 49.480 1.00 96.19 349 SER A C 1
ATOM 2623 O O . SER A 1 349 ? -44.801 -5.094 50.370 1.00 96.19 349 SER A O 1
ATOM 2625 N N . GLU A 1 350 ? -46.896 -5.502 49.669 1.00 95.88 350 GLU A N 1
ATOM 2626 C CA . GLU A 1 350 ? -47.537 -5.141 50.939 1.00 95.88 350 GLU A CA 1
ATOM 2627 C C . GLU A 1 350 ? -46.970 -5.966 52.108 1.00 95.88 350 GLU A C 1
ATOM 2629 O O . GLU A 1 350 ? -46.669 -5.433 53.179 1.00 95.88 350 GLU A O 1
ATOM 2634 N N . GLU A 1 351 ? -46.709 -7.250 51.871 1.00 96.62 351 GLU A N 1
ATOM 2635 C CA . GLU A 1 351 ? -46.088 -8.162 52.822 1.00 96.62 351 GLU A CA 1
ATOM 2636 C C . GLU A 1 351 ? -44.656 -7.733 53.174 1.00 96.62 351 GLU A C 1
ATOM 2638 O O . GLU A 1 351 ? -44.324 -7.604 54.356 1.00 96.62 351 GLU A O 1
ATOM 2643 N N . SER A 1 352 ? -43.823 -7.420 52.174 1.00 96.75 352 SER A N 1
ATOM 2644 C CA . SER A 1 352 ? -42.471 -6.882 52.386 1.00 96.75 352 SER A CA 1
ATOM 2645 C C . SER A 1 352 ? -42.482 -5.544 53.137 1.00 96.75 352 SER A C 1
ATOM 2647 O O . SER A 1 352 ? -41.666 -5.338 54.040 1.00 96.75 352 SER A O 1
ATOM 2649 N N . GLN A 1 353 ? -43.422 -4.643 52.820 1.00 96.50 353 GLN A N 1
ATOM 2650 C CA . GLN A 1 353 ? -43.595 -3.373 53.539 1.00 96.50 353 GLN A CA 1
ATOM 2651 C C . GLN A 1 353 ? -43.951 -3.612 55.006 1.00 96.50 353 GLN A C 1
ATOM 2653 O O . GLN A 1 353 ? -43.370 -2.987 55.896 1.00 96.50 353 GLN A O 1
ATOM 2658 N N . LYS A 1 354 ? -44.866 -4.551 55.272 1.00 96.06 354 LYS A N 1
ATOM 2659 C CA . LYS A 1 354 ? -45.279 -4.926 56.626 1.00 96.06 354 LYS A CA 1
ATOM 2660 C C . LYS A 1 354 ? -44.124 -5.530 57.425 1.00 96.06 354 LYS A C 1
ATOM 2662 O O . LYS A 1 354 ? -43.968 -5.190 58.598 1.00 96.06 354 LYS A O 1
ATOM 2667 N N . GLN A 1 355 ? -43.298 -6.381 56.812 1.00 96.38 355 GLN A N 1
ATOM 2668 C CA . GLN A 1 355 ? -42.109 -6.946 57.465 1.00 96.38 355 GLN A CA 1
ATOM 2669 C C . GLN A 1 355 ? -41.087 -5.860 57.821 1.00 96.38 355 GLN A C 1
ATOM 2671 O O . GLN A 1 355 ? -40.647 -5.798 58.972 1.00 96.38 355 GLN A O 1
ATOM 2676 N N . LEU A 1 356 ? -40.788 -4.947 56.887 1.00 96.75 356 LEU A N 1
ATOM 2677 C CA . LEU A 1 356 ? -39.901 -3.808 57.143 1.00 96.75 356 LEU A CA 1
ATOM 2678 C C . LEU A 1 356 ? -40.433 -2.917 58.275 1.00 96.75 356 LEU A C 1
ATOM 2680 O O . LEU A 1 356 ? -39.691 -2.561 59.191 1.00 96.75 356 LEU A O 1
ATOM 2684 N N . ALA A 1 357 ? -41.728 -2.586 58.239 1.00 96.06 357 ALA A N 1
ATOM 2685 C CA . ALA A 1 357 ? -42.377 -1.755 59.249 1.00 96.06 357 ALA A CA 1
ATOM 2686 C C . ALA A 1 357 ? -42.337 -2.399 60.644 1.00 96.06 357 ALA A C 1
ATOM 2688 O O . ALA A 1 357 ? -42.019 -1.725 61.627 1.00 96.06 357 ALA A O 1
ATOM 2689 N N . ASN A 1 358 ? -42.617 -3.703 60.741 1.00 96.00 358 ASN A N 1
ATOM 2690 C CA . ASN A 1 358 ? -42.569 -4.444 62.003 1.00 96.00 358 ASN A CA 1
ATOM 2691 C C . ASN A 1 358 ? -41.148 -4.509 62.572 1.00 96.00 358 ASN A C 1
ATOM 2693 O O . ASN A 1 358 ? -40.958 -4.326 63.780 1.00 96.00 358 ASN A O 1
ATOM 2697 N N . HIS A 1 359 ? -40.152 -4.745 61.715 1.00 96.38 359 HIS A N 1
ATOM 2698 C CA . HIS A 1 359 ? -38.751 -4.775 62.119 1.00 96.38 359 HIS A CA 1
ATOM 2699 C C . HIS A 1 359 ? -38.287 -3.406 62.633 1.00 96.38 359 HIS A C 1
ATOM 2701 O O . HIS A 1 359 ? -37.817 -3.300 63.771 1.00 96.38 359 HIS A O 1
ATOM 2707 N N . ALA A 1 360 ? -38.512 -2.346 61.848 1.00 96.69 360 ALA A N 1
ATOM 2708 C CA . ALA A 1 360 ? -38.158 -0.981 62.226 1.00 96.69 360 ALA A CA 1
ATOM 2709 C C . ALA A 1 360 ? -38.840 -0.556 63.540 1.00 96.69 360 ALA A C 1
ATOM 2711 O O . ALA A 1 360 ? -38.185 0.011 64.418 1.00 96.69 360 ALA A O 1
ATOM 2712 N N . ASP A 1 361 ? -40.127 -0.877 63.728 1.00 96.75 361 ASP A N 1
ATOM 2713 C CA . ASP A 1 361 ? -40.862 -0.572 64.964 1.00 96.75 361 ASP A CA 1
ATOM 2714 C C . ASP A 1 361 ? -40.286 -1.315 66.179 1.00 96.75 361 ASP A C 1
ATOM 2716 O O . ASP A 1 361 ? -40.119 -0.717 67.245 1.00 96.75 361 ASP A O 1
ATOM 2720 N N . THR A 1 362 ? -39.935 -2.593 66.016 1.00 96.81 362 THR A N 1
ATOM 2721 C CA . THR A 1 362 ? -39.375 -3.432 67.088 1.00 96.81 362 THR A CA 1
ATOM 2722 C C . THR A 1 362 ? -38.020 -2.907 67.559 1.00 96.81 362 THR A C 1
ATOM 2724 O O . THR A 1 362 ? -37.825 -2.684 68.758 1.00 96.81 362 THR A O 1
ATOM 2727 N N . ILE A 1 363 ? -37.105 -2.640 66.622 1.00 97.25 363 ILE A N 1
ATOM 2728 C CA . ILE A 1 363 ? -35.776 -2.093 66.924 1.00 97.25 363 ILE A CA 1
ATOM 2729 C C . ILE A 1 363 ? -35.889 -0.695 67.539 1.00 97.25 363 ILE A C 1
ATOM 2731 O O . ILE A 1 363 ? -35.220 -0.396 68.528 1.00 97.25 363 ILE A O 1
ATOM 2735 N N . THR A 1 364 ? -36.790 0.145 67.024 1.00 97.56 364 THR A N 1
ATOM 2736 C CA . THR A 1 364 ? -36.967 1.512 67.531 1.00 97.56 364 THR A CA 1
ATOM 2737 C C . THR A 1 364 ? -37.524 1.545 68.947 1.00 97.56 364 THR A C 1
ATOM 2739 O O . THR A 1 364 ? -37.023 2.294 69.781 1.00 97.56 364 THR A O 1
ATOM 2742 N N . ARG A 1 365 ? -38.531 0.721 69.267 1.00 97.44 365 ARG A N 1
ATOM 2743 C CA . ARG A 1 365 ? -39.065 0.648 70.639 1.00 97.44 365 ARG A CA 1
ATOM 2744 C C . ARG A 1 365 ? -37.991 0.231 71.636 1.00 97.44 365 ARG A C 1
ATOM 2746 O O . ARG A 1 365 ? -37.916 0.816 72.711 1.00 97.44 365 ARG A O 1
ATOM 2753 N N . ARG A 1 366 ? -37.151 -0.740 71.269 1.00 97.62 366 ARG A N 1
ATOM 2754 C CA . ARG A 1 366 ? -36.014 -1.155 72.095 1.00 97.62 366 ARG A CA 1
ATOM 2755 C C . ARG A 1 366 ? -35.026 -0.002 72.296 1.00 97.62 366 ARG A C 1
ATOM 2757 O O . ARG A 1 366 ? -34.724 0.316 73.440 1.00 97.62 366 ARG A O 1
ATOM 2764 N N . ALA A 1 367 ? -34.613 0.662 71.217 1.00 97.38 367 ALA A N 1
ATOM 2765 C CA . ALA A 1 367 ? -33.680 1.789 71.269 1.00 97.38 367 ALA A CA 1
ATOM 2766 C C . ALA A 1 367 ? -34.192 2.967 72.124 1.00 97.38 367 ALA A C 1
ATOM 2768 O O . ALA A 1 367 ? -33.418 3.620 72.821 1.00 97.38 367 ALA A O 1
ATOM 2769 N N . LEU A 1 368 ? -35.503 3.235 72.095 1.00 97.31 368 LEU A N 1
ATOM 2770 C CA . LEU A 1 368 ? -36.136 4.274 72.917 1.00 97.31 368 LEU A CA 1
ATOM 2771 C C . LEU A 1 368 ? -36.117 3.937 74.412 1.00 97.31 368 LEU A C 1
ATOM 2773 O O . LEU A 1 368 ? -35.987 4.841 75.231 1.00 97.31 368 LEU A O 1
ATOM 2777 N N . VAL A 1 369 ? -36.247 2.655 74.766 1.00 97.25 369 VAL A N 1
ATOM 2778 C CA . VAL A 1 369 ? -36.186 2.200 76.162 1.00 97.25 369 VAL A CA 1
ATOM 2779 C C . VAL A 1 369 ? -34.749 2.215 76.682 1.00 97.25 369 VAL A C 1
ATOM 2781 O O . VAL A 1 369 ? -34.522 2.619 77.818 1.00 97.25 369 VAL A O 1
ATOM 2784 N N . THR A 1 370 ? -33.778 1.788 75.871 1.00 97.12 370 THR A N 1
ATOM 2785 C CA . THR A 1 370 ? -32.364 1.738 76.281 1.00 97.12 370 THR A CA 1
ATOM 2786 C C . THR A 1 370 ? -31.711 3.119 76.300 1.00 97.12 370 THR A C 1
ATOM 2788 O O . THR A 1 370 ? -30.802 3.350 77.095 1.00 97.12 370 THR A O 1
ATOM 2791 N N . GLY A 1 371 ? -32.135 4.036 75.423 1.00 96.19 371 GLY A N 1
ATOM 2792 C CA . GLY A 1 371 ? -31.571 5.383 75.308 1.00 96.19 371 GLY A CA 1
ATOM 2793 C C . GLY A 1 371 ? -30.130 5.421 74.784 1.00 96.19 371 GLY A C 1
ATOM 2794 O O . GLY A 1 371 ? -29.497 6.477 74.804 1.00 96.19 371 GLY A O 1
ATOM 2795 N N . LEU A 1 372 ? -29.592 4.291 74.309 1.00 96.69 372 LEU A N 1
ATOM 2796 C CA . LEU A 1 372 ? -28.210 4.201 73.845 1.00 96.69 372 LEU A CA 1
ATOM 2797 C C . LEU A 1 372 ? -28.037 4.961 72.515 1.00 96.69 372 LEU A C 1
ATOM 2799 O O . LEU A 1 372 ? -28.761 4.678 71.555 1.00 96.69 372 LEU A O 1
ATOM 2803 N N . PRO A 1 373 ? -27.050 5.875 72.390 1.00 96.06 373 PRO A N 1
ATOM 2804 C CA . PRO A 1 373 ? -26.887 6.695 71.186 1.00 96.06 373 PRO A CA 1
ATOM 2805 C C . PRO A 1 373 ? -26.728 5.890 69.889 1.00 96.06 373 PRO A C 1
ATOM 2807 O O . PRO A 1 373 ? -27.274 6.280 68.857 1.00 96.06 373 PRO A O 1
ATOM 2810 N N . ALA A 1 374 ? -26.017 4.759 69.941 1.00 95.81 374 ALA A N 1
ATOM 2811 C CA . ALA A 1 374 ? -25.810 3.888 68.785 1.00 95.81 374 ALA A CA 1
ATOM 2812 C C . ALA A 1 374 ? -27.109 3.197 68.328 1.00 95.81 374 ALA A C 1
ATOM 2814 O O . ALA A 1 374 ? -27.405 3.182 67.134 1.00 95.81 374 ALA A O 1
ATOM 2815 N N . GLU A 1 375 ? -27.923 2.694 69.265 1.00 96.81 375 GLU A N 1
ATOM 2816 C CA . GLU A 1 375 ? -29.220 2.072 68.949 1.00 96.81 375 GLU A CA 1
ATOM 2817 C C . GLU A 1 375 ? -30.218 3.107 68.402 1.00 96.81 375 GLU A C 1
ATOM 2819 O O . GLU A 1 375 ? -30.962 2.833 67.456 1.00 96.81 375 GLU A O 1
ATOM 2824 N N . LEU A 1 376 ? -30.198 4.334 68.935 1.00 97.12 376 LEU A N 1
ATOM 2825 C CA . LEU A 1 376 ? -30.997 5.446 68.412 1.00 97.12 376 LEU A CA 1
ATOM 2826 C C . LEU A 1 376 ? -30.563 5.847 66.992 1.00 97.12 376 LEU A C 1
ATOM 2828 O O . LEU A 1 376 ? -31.405 6.076 66.130 1.00 97.12 376 LEU A O 1
ATOM 2832 N N . ALA A 1 377 ? -29.260 5.907 66.702 1.00 95.88 377 ALA A N 1
ATOM 2833 C CA . ALA A 1 377 ? -28.771 6.194 65.350 1.00 95.88 377 ALA A CA 1
ATOM 2834 C C . ALA A 1 377 ? -29.140 5.087 64.341 1.00 95.88 377 ALA A C 1
ATOM 2836 O O . ALA A 1 377 ? -29.537 5.374 63.207 1.00 95.88 377 ALA A O 1
ATOM 2837 N N . HIS A 1 378 ? -29.056 3.824 64.761 1.00 96.00 378 HIS A N 1
ATOM 2838 C CA . HIS A 1 378 ? -29.445 2.684 63.938 1.00 96.00 378 HIS A CA 1
ATOM 2839 C C . HIS A 1 378 ? -30.959 2.663 63.658 1.00 96.00 378 HIS A C 1
ATOM 2841 O O . HIS A 1 378 ? -31.367 2.607 62.498 1.00 96.00 378 HIS A O 1
ATOM 2847 N N . SER A 1 379 ? -31.799 2.829 64.687 1.00 96.81 379 SER A N 1
ATOM 2848 C CA . SER A 1 379 ? -33.260 2.922 64.520 1.00 96.81 379 SER A CA 1
ATOM 2849 C C . SER A 1 379 ? -33.686 4.095 63.629 1.00 96.81 379 SER A C 1
ATOM 2851 O O . SER A 1 379 ? -34.560 3.918 62.781 1.00 96.81 379 SER A O 1
ATOM 2853 N N . ARG A 1 380 ? -33.013 5.256 63.708 1.00 97.00 380 ARG A N 1
ATOM 2854 C CA . ARG A 1 380 ? -33.225 6.365 62.752 1.00 97.00 380 ARG A CA 1
ATOM 2855 C C . ARG A 1 380 ? -32.973 5.935 61.311 1.00 97.00 380 ARG A C 1
ATOM 2857 O O . ARG A 1 380 ? -33.738 6.301 60.422 1.00 97.00 380 ARG A O 1
ATOM 2864 N N . THR A 1 381 ? -31.912 5.168 61.068 1.00 96.06 381 THR A N 1
ATOM 2865 C CA . THR A 1 381 ? -31.573 4.678 59.723 1.00 96.06 381 THR A CA 1
ATOM 2866 C C . THR A 1 381 ? -32.679 3.773 59.177 1.00 96.06 381 THR A C 1
ATOM 2868 O O . THR A 1 381 ? -33.121 3.986 58.049 1.00 96.06 381 THR A O 1
ATOM 2871 N N . LEU A 1 382 ? -33.197 2.848 59.995 1.00 96.50 382 LEU A N 1
ATOM 2872 C CA . LEU A 1 382 ? -34.306 1.960 59.623 1.00 96.50 382 LEU A CA 1
ATOM 2873 C C . LEU A 1 382 ? -35.622 2.714 59.386 1.00 96.50 382 LEU A C 1
ATOM 2875 O O . LEU A 1 382 ? -36.278 2.496 58.370 1.00 96.50 382 LEU A O 1
ATOM 2879 N N . CYS A 1 383 ? -35.998 3.644 60.269 1.00 97.31 383 CYS A N 1
ATOM 2880 C CA . CYS A 1 383 ? -37.212 4.443 60.079 1.00 97.31 383 CYS A CA 1
ATOM 2881 C C . CYS A 1 383 ? -37.120 5.328 58.824 1.00 97.31 383 CYS A C 1
ATOM 2883 O O . CYS A 1 383 ? -38.090 5.449 58.078 1.00 97.31 383 CYS A O 1
ATOM 2885 N N . ASN A 1 384 ? -35.948 5.908 58.542 1.00 96.19 384 ASN A N 1
ATOM 2886 C CA . ASN A 1 384 ? -35.716 6.659 57.306 1.00 96.19 384 ASN A CA 1
ATOM 2887 C C . ASN A 1 384 ? -35.782 5.763 56.066 1.00 96.19 384 ASN A C 1
ATOM 2889 O O . ASN A 1 384 ? -36.283 6.197 55.029 1.00 96.19 384 ASN A O 1
ATOM 2893 N N . LEU A 1 385 ? -35.289 4.526 56.156 1.00 96.25 385 LEU A N 1
ATOM 2894 C CA . LEU A 1 385 ? -35.413 3.544 55.083 1.00 96.25 385 LEU A CA 1
ATOM 2895 C C . LEU A 1 385 ? -36.886 3.206 54.812 1.00 96.25 385 LEU A C 1
ATOM 2897 O O . LEU A 1 385 ? -37.306 3.236 53.658 1.00 96.25 385 LEU A O 1
ATOM 2901 N N . GLN A 1 386 ? -37.678 2.980 55.867 1.00 96.12 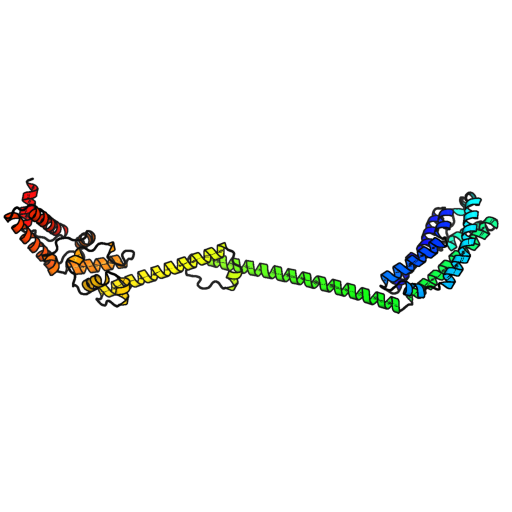386 GLN A N 1
ATOM 2902 C CA . GLN A 1 386 ? -39.120 2.733 55.768 1.00 96.12 386 GLN A CA 1
ATOM 2903 C C . GLN A 1 386 ? -39.841 3.874 55.031 1.00 96.12 386 GLN A C 1
ATOM 2905 O O . GLN A 1 386 ? -40.596 3.620 54.092 1.00 96.12 386 GLN A O 1
ATOM 2910 N N . VAL A 1 387 ? -39.567 5.127 55.418 1.00 96.50 387 VAL A N 1
ATOM 2911 C CA . VAL A 1 387 ? -40.130 6.319 54.759 1.00 96.50 387 VAL A CA 1
ATOM 2912 C C . VAL A 1 387 ? -39.710 6.383 53.293 1.00 96.50 387 VAL A C 1
ATOM 2914 O O . VAL A 1 387 ? -40.554 6.569 52.420 1.00 96.50 387 VAL A O 1
ATOM 2917 N N . LYS A 1 388 ? -38.414 6.207 53.004 1.00 96.25 388 LYS A N 1
ATOM 2918 C CA . LYS A 1 388 ? -37.887 6.285 51.633 1.00 96.25 388 LYS A CA 1
ATOM 2919 C C . LYS A 1 388 ? -38.540 5.271 50.704 1.00 96.25 388 LYS A C 1
ATOM 2921 O O . LYS A 1 388 ? -38.817 5.617 49.563 1.00 96.25 388 LYS A O 1
ATOM 2926 N N . LEU A 1 389 ? -38.784 4.053 51.183 1.00 96.50 389 LEU A N 1
ATOM 2927 C CA . LEU A 1 389 ? -39.393 2.978 50.397 1.00 96.50 389 LEU A CA 1
ATOM 2928 C C . LEU A 1 389 ? -40.930 3.040 50.363 1.00 96.50 389 LEU A C 1
ATOM 2930 O O . LEU A 1 389 ? -41.550 2.174 49.752 1.00 96.50 389 LEU A O 1
ATOM 2934 N N . GLY A 1 390 ? -41.546 4.045 50.996 1.00 94.12 390 GLY A N 1
ATOM 2935 C CA . GLY A 1 390 ? -42.997 4.239 50.985 1.00 94.12 390 GLY A CA 1
ATOM 2936 C C . GLY A 1 390 ? -43.779 3.184 51.773 1.00 94.12 390 GLY A C 1
ATOM 2937 O O . GLY A 1 390 ? -44.946 2.955 51.476 1.00 94.12 390 GLY A O 1
ATOM 2938 N N . ALA A 1 391 ? -43.154 2.528 52.756 1.00 92.19 391 ALA A N 1
ATOM 2939 C CA . ALA A 1 391 ? -43.808 1.517 53.583 1.00 92.19 391 ALA A CA 1
ATOM 2940 C C . ALA A 1 391 ? -44.679 2.185 54.665 1.00 92.19 391 ALA A C 1
ATOM 2942 O O . ALA A 1 391 ? -44.240 2.419 55.797 1.00 92.19 391 ALA A O 1
ATOM 2943 N N . GLU A 1 392 ? -45.919 2.514 54.306 1.00 89.62 392 GLU A N 1
ATOM 2944 C CA . GLU A 1 392 ? -46.927 3.077 55.209 1.00 89.62 392 GLU A CA 1
ATOM 2945 C C . GLU A 1 392 ? -47.894 2.003 55.747 1.00 89.62 392 GLU A C 1
ATOM 2947 O O . GLU A 1 392 ? -48.180 1.030 55.054 1.00 89.62 392 GLU A O 1
ATOM 2952 N N . PRO A 1 393 ? -48.442 2.169 56.970 1.00 92.31 393 PRO A N 1
ATOM 2953 C CA . PRO A 1 393 ? -48.206 3.263 57.913 1.00 92.31 393 PRO A CA 1
ATOM 2954 C C . PRO A 1 393 ? -46.921 3.090 58.741 1.00 92.31 393 PRO A C 1
ATOM 2956 O O . PRO A 1 393 ? -46.534 1.986 59.120 1.00 92.31 393 PRO A O 1
ATOM 2959 N N . LEU A 1 394 ? -46.305 4.213 59.128 1.00 93.62 394 LEU A N 1
ATOM 2960 C CA . LEU A 1 394 ? -45.180 4.204 60.071 1.00 93.62 394 LEU A CA 1
ATOM 2961 C C . LEU A 1 394 ? -45.585 3.616 61.432 1.00 93.62 394 LEU A C 1
ATOM 2963 O O . LEU A 1 394 ? -46.617 3.995 62.007 1.00 93.62 394 LEU A O 1
ATOM 2967 N N . GLY A 1 395 ? -44.719 2.754 61.972 1.00 93.69 395 GLY A N 1
ATOM 2968 C CA . GLY A 1 395 ? -44.854 2.184 63.311 1.00 93.69 395 GLY A CA 1
ATOM 2969 C C . GLY A 1 395 ? -44.868 3.252 64.413 1.00 93.69 395 GLY A C 1
ATOM 2970 O O . GLY A 1 395 ? -44.376 4.373 64.242 1.00 93.69 395 GLY A O 1
ATOM 2971 N N . ARG A 1 396 ? -45.445 2.914 65.573 1.00 95.88 396 ARG A N 1
ATOM 2972 C CA . ARG A 1 396 ? -45.542 3.834 66.725 1.00 95.88 396 ARG A CA 1
ATOM 2973 C C . ARG A 1 396 ? -44.162 4.272 67.230 1.00 95.88 396 ARG A C 1
ATOM 2975 O O . ARG A 1 396 ? -44.006 5.435 67.591 1.00 95.88 396 ARG A O 1
ATOM 2982 N N . GLY A 1 397 ? -43.181 3.372 67.212 1.00 96.06 397 GLY A N 1
ATOM 2983 C CA . GLY A 1 397 ? -41.789 3.630 67.563 1.00 96.06 397 GLY A CA 1
ATOM 2984 C C . GLY A 1 397 ? -41.150 4.657 66.634 1.00 96.06 397 GLY A C 1
ATOM 2985 O O . GLY A 1 397 ? -40.663 5.674 67.116 1.00 96.06 397 GLY A O 1
ATOM 2986 N N . CYS A 1 398 ? -41.233 4.464 65.313 1.00 97.25 398 CYS A N 1
ATOM 2987 C CA . CYS A 1 398 ? -40.692 5.429 64.348 1.00 97.25 398 CYS A CA 1
ATOM 2988 C C . CYS A 1 398 ? -41.352 6.811 64.468 1.00 97.25 398 CYS A C 1
ATOM 2990 O O . CYS A 1 398 ? -40.663 7.829 64.462 1.00 97.25 398 CYS A O 1
ATOM 2992 N N . LYS A 1 399 ? -42.679 6.868 64.666 1.00 96.94 399 LYS A N 1
ATOM 2993 C CA . LYS A 1 399 ? -43.387 8.136 64.926 1.00 96.94 399 LYS A CA 1
ATOM 2994 C C . LYS A 1 399 ? -42.890 8.829 66.199 1.00 96.94 399 LYS A C 1
ATOM 2996 O O . LYS A 1 399 ? -42.757 10.049 66.206 1.00 96.94 399 LYS A O 1
ATOM 3001 N N . ALA A 1 400 ? -42.636 8.077 67.272 1.00 97.19 400 ALA A N 1
ATOM 3002 C CA . ALA A 1 400 ? -42.092 8.627 68.512 1.00 97.19 400 ALA A CA 1
ATOM 3003 C C . ALA A 1 400 ? -40.652 9.134 68.327 1.00 97.19 400 ALA A C 1
ATOM 3005 O O . ALA A 1 400 ? -40.341 10.238 68.768 1.00 97.19 400 ALA A O 1
ATOM 3006 N N . LEU A 1 401 ? -39.809 8.378 67.618 1.00 96.94 401 LEU A N 1
ATOM 3007 C CA . LEU A 1 401 ? -38.424 8.753 67.334 1.00 96.94 401 LEU A CA 1
ATOM 3008 C C . LEU A 1 401 ? -38.335 10.054 66.521 1.00 96.94 401 LEU A C 1
ATOM 3010 O O . LEU A 1 401 ? -37.614 10.964 66.915 1.00 96.94 401 LEU A O 1
ATOM 3014 N N . PHE A 1 402 ? -39.134 10.199 65.458 1.00 96.75 402 PHE A N 1
ATOM 3015 C CA . PHE A 1 402 ? -39.162 11.438 64.670 1.00 96.75 402 PHE A CA 1
ATOM 3016 C C . PHE A 1 402 ? -39.655 12.657 65.468 1.00 96.75 402 PHE A C 1
ATOM 3018 O O . PHE A 1 402 ? -39.186 13.767 65.232 1.00 96.75 402 PHE A O 1
ATOM 3025 N N . ARG A 1 403 ? -40.555 12.476 66.448 1.00 96.56 403 ARG A N 1
ATOM 3026 C CA . ARG A 1 403 ? -40.971 13.568 67.352 1.00 96.56 403 ARG A CA 1
ATOM 3027 C C . ARG A 1 403 ? -39.849 14.014 68.284 1.00 96.56 403 ARG A C 1
ATOM 3029 O O . ARG A 1 403 ? -39.746 15.204 68.557 1.00 96.56 403 ARG A O 1
ATOM 3036 N N . LEU A 1 404 ? -39.027 13.080 68.766 1.00 95.06 404 LEU A N 1
ATOM 3037 C CA . LEU A 1 404 ? -37.864 13.409 69.596 1.00 95.06 404 LEU A CA 1
ATOM 3038 C C . LEU A 1 404 ? -36.819 14.212 68.817 1.00 95.06 404 LEU A C 1
ATOM 3040 O O . LEU A 1 404 ? -36.184 15.091 69.392 1.00 95.06 404 LEU A O 1
ATOM 3044 N N . ASP A 1 405 ? -36.658 13.927 67.525 1.00 91.88 405 ASP A N 1
ATOM 3045 C CA . ASP A 1 405 ? -35.730 14.663 66.666 1.00 91.88 405 ASP A CA 1
ATOM 3046 C C . ASP A 1 405 ? -36.264 16.054 66.276 1.00 91.88 405 ASP A C 1
ATOM 3048 O O . ASP A 1 405 ? -35.469 16.966 66.100 1.00 91.88 405 ASP A O 1
ATOM 3052 N N . ALA A 1 406 ? -37.587 16.249 66.207 1.00 90.38 406 ALA A N 1
ATOM 3053 C CA . ALA A 1 406 ? -38.204 17.549 65.907 1.00 90.38 406 ALA A CA 1
ATOM 3054 C C . ALA A 1 406 ? -38.183 18.557 67.077 1.00 90.38 406 ALA A C 1
ATOM 3056 O O . ALA A 1 406 ? -38.487 19.729 66.876 1.00 90.38 406 ALA A O 1
ATOM 3057 N N . GLY A 1 407 ? -37.891 18.101 68.300 1.00 83.56 407 GLY A N 1
ATOM 3058 C CA . GLY A 1 407 ? -37.815 18.941 69.504 1.00 83.56 407 GLY A CA 1
ATOM 3059 C C . GLY A 1 407 ? -36.403 19.416 69.867 1.00 83.56 407 GLY A C 1
ATOM 3060 O O . GLY A 1 407 ? -36.235 20.032 70.918 1.00 83.56 407 GLY A O 1
ATOM 3061 N N . LYS A 1 408 ? -35.404 19.085 69.044 1.00 73.62 408 LYS A N 1
ATOM 3062 C CA . LYS A 1 408 ? -34.027 19.583 69.129 1.00 73.62 408 LYS A CA 1
ATOM 3063 C C . LYS A 1 408 ? -33.803 20.626 68.050 1.00 73.62 408 LYS A C 1
ATOM 3065 O O . LYS A 1 408 ? -33.041 21.571 68.338 1.00 73.62 408 LYS A O 1
#